Protein AF-A0A812QPG1-F1 (afdb_monomer_lite)

pLDDT: mean 87.67, std 10.32, range [38.72, 98.62]

Sequence (482 aa):
ARCGLTTCAPYLLRAWRADLEAGGVLRLGAGDVRLARLRIAAVCADEAALAGLFGLRGAAGRKPCWLCRNLVARRAEQVGVDRPGGRWHSLAHEKMESFERNMDAQIWSAVDRLAPERPNISNAAFLDLQRNTGLHVLEDSVLCNEDVRRLTPPSSTCFDVLHNFHSGGLAAYETYLFTNRLTEAGLNRAAVAELLPRDLQSLHKDRSLDSLRKTLSDCYFGEKLWRIDGSTQLSALPLLHFFAVTYMGPEKDRIPAEFDCFVTLCQRIFSLSLLQFHLQPALLDGLHELEQSHHRKFSSTYGPAAFKPKHHYALHQRDQFRQWQLALDTKACEKKHQAMKRIIEAQVTRTLSFERVVLGRMHFAERQEQKARPESWWRYSIERSSQNGAPELHCPYQTVRVGQPLVRCDQPLRMLAQDIQDTSRGLLLLGLRCSLREEINKGIYEWRITDQRLSKKVEKIAQPWRASKFWRRIANSLVTIW

Structure (mmCIF, N/CA/C/O backbone):
data_AF-A0A812QPG1-F1
#
_entry.id   AF-A0A812QPG1-F1
#
loop_
_atom_site.group_PDB
_atom_site.id
_atom_site.type_symbol
_atom_site.label_atom_id
_atom_site.label_alt_id
_atom_site.label_comp_id
_atom_site.label_asym_id
_atom_site.label_entity_id
_atom_site.label_seq_id
_atom_site.pdbx_PDB_ins_code
_atom_site.Cartn_x
_atom_site.Cartn_y
_atom_site.Cartn_z
_atom_site.occupancy
_atom_site.B_iso_or_equiv
_atom_site.auth_seq_id
_atom_site.auth_comp_id
_atom_site.auth_asym_id
_atom_site.auth_atom_id
_atom_site.pdbx_PDB_model_num
ATOM 1 N N . ALA A 1 1 ? 24.626 19.844 -14.769 1.00 38.72 1 ALA A N 1
ATOM 2 C CA . ALA A 1 1 ? 24.856 18.493 -14.223 1.00 38.72 1 ALA A CA 1
ATOM 3 C C . ALA A 1 1 ? 23.564 17.692 -14.338 1.00 38.72 1 ALA A C 1
ATOM 5 O O . ALA A 1 1 ? 22.545 18.148 -13.834 1.00 38.72 1 ALA A O 1
ATOM 6 N N . ARG A 1 2 ? 23.564 16.544 -15.030 1.00 45.06 2 ARG A N 1
ATOM 7 C CA . ARG A 1 2 ? 22.444 15.585 -14.991 1.00 45.06 2 ARG A CA 1
ATOM 8 C C . ARG A 1 2 ? 22.541 14.802 -13.674 1.00 45.06 2 ARG A C 1
ATOM 10 O O . ARG A 1 2 ? 22.937 13.649 -13.664 1.00 45.06 2 ARG A O 1
ATOM 17 N N . CYS A 1 3 ? 22.305 15.473 -12.548 1.00 56.72 3 CYS A N 1
ATOM 18 C CA . CYS A 1 3 ? 22.366 14.856 -11.225 1.00 56.72 3 CYS A CA 1
ATOM 19 C C . CYS A 1 3 ? 20.973 14.309 -10.889 1.00 56.72 3 CYS A C 1
ATOM 21 O O . CYS A 1 3 ? 20.100 15.044 -10.434 1.00 56.72 3 CYS A O 1
ATOM 23 N N . GLY A 1 4 ? 20.730 13.043 -11.218 1.00 76.81 4 GLY A N 1
ATOM 24 C CA . GLY A 1 4 ? 19.498 12.331 -10.883 1.00 76.81 4 GLY A CA 1
ATOM 25 C C . GLY A 1 4 ? 19.810 10.972 -10.268 1.00 76.81 4 GLY A C 1
ATOM 26 O O . GLY A 1 4 ? 20.944 10.499 -10.356 1.00 76.81 4 GLY A O 1
ATOM 27 N N . LEU A 1 5 ? 18.801 10.322 -9.677 1.00 83.94 5 LEU A N 1
ATOM 28 C CA . LEU A 1 5 ? 18.955 9.001 -9.050 1.00 83.94 5 LEU A CA 1
ATOM 29 C C . LEU A 1 5 ? 19.617 7.985 -9.993 1.00 83.94 5 LEU A C 1
ATOM 31 O O . LEU A 1 5 ? 20.450 7.204 -9.546 1.00 83.94 5 LEU A O 1
ATOM 35 N N . THR A 1 6 ? 19.295 8.058 -11.289 1.00 87.50 6 THR A N 1
ATOM 36 C CA . THR A 1 6 ? 19.911 7.265 -12.357 1.00 87.50 6 THR A CA 1
ATOM 37 C C . THR A 1 6 ? 21.435 7.310 -12.287 1.00 87.50 6 THR A C 1
ATOM 39 O O . THR A 1 6 ? 22.043 6.260 -12.183 1.00 87.50 6 THR A O 1
ATOM 42 N N . THR A 1 7 ? 22.044 8.498 -12.244 1.00 86.75 7 THR A N 1
ATOM 43 C CA . THR A 1 7 ? 23.507 8.674 -12.247 1.00 86.75 7 THR A CA 1
ATOM 44 C C . THR A 1 7 ? 24.130 8.498 -10.858 1.00 86.75 7 THR A C 1
ATOM 46 O O . THR A 1 7 ? 25.234 7.971 -10.729 1.00 86.75 7 THR A O 1
ATOM 49 N N . CYS A 1 8 ? 23.438 8.918 -9.794 1.00 88.94 8 CYS A N 1
ATOM 50 C CA . CYS A 1 8 ? 23.977 8.847 -8.432 1.00 88.94 8 CYS A CA 1
ATOM 51 C C . CYS A 1 8 ? 24.022 7.416 -7.879 1.00 88.94 8 CYS A C 1
ATOM 53 O O . CYS A 1 8 ? 24.940 7.078 -7.132 1.00 88.94 8 CYS A O 1
ATOM 55 N N . ALA A 1 9 ? 23.044 6.573 -8.220 1.00 92.00 9 ALA A N 1
ATOM 56 C CA . ALA A 1 9 ? 22.938 5.239 -7.640 1.00 92.00 9 ALA A CA 1
ATOM 57 C C . ALA A 1 9 ? 24.122 4.317 -7.993 1.00 92.00 9 ALA A C 1
ATOM 59 O O . ALA A 1 9 ? 24.692 3.750 -7.062 1.00 92.00 9 ALA A O 1
ATOM 60 N N . PRO A 1 10 ? 24.584 4.196 -9.256 1.00 93.25 10 PRO A N 1
ATOM 61 C CA . PRO A 1 10 ? 25.791 3.428 -9.567 1.00 93.25 10 PRO A CA 1
ATOM 62 C C . PRO A 1 10 ? 27.023 3.905 -8.805 1.00 93.25 10 PRO A C 1
ATOM 64 O O . PRO A 1 10 ? 27.800 3.085 -8.329 1.00 93.25 10 PRO A O 1
ATOM 67 N N . TYR A 1 11 ? 27.198 5.222 -8.652 1.00 92.00 11 TYR A N 1
ATOM 68 C CA . TYR A 1 11 ? 28.324 5.771 -7.897 1.00 92.00 11 TYR A CA 1
ATOM 69 C C . TYR A 1 11 ? 28.290 5.320 -6.429 1.00 92.00 11 TYR A C 1
ATOM 71 O O . TYR A 1 11 ? 29.297 4.836 -5.914 1.00 92.00 11 TYR A O 1
ATOM 79 N N . LEU A 1 12 ? 27.122 5.402 -5.781 1.00 90.81 12 LEU A N 1
ATOM 80 C CA . LEU A 1 12 ? 26.931 4.901 -4.415 1.00 90.81 12 LEU A CA 1
ATOM 81 C C . LEU A 1 12 ? 27.183 3.392 -4.320 1.00 90.81 12 LEU A C 1
ATOM 83 O O . LEU A 1 12 ? 27.886 2.944 -3.419 1.00 90.81 12 LEU A O 1
ATOM 87 N N . LEU A 1 13 ? 26.671 2.608 -5.271 1.00 93.00 13 LEU A N 1
ATOM 88 C CA . LEU A 1 13 ? 26.871 1.159 -5.294 1.00 93.00 13 LEU A CA 1
ATOM 89 C C . LEU A 1 13 ? 28.343 0.771 -5.471 1.00 93.00 13 LEU A C 1
ATOM 91 O O . LEU A 1 13 ? 28.792 -0.180 -4.837 1.00 93.00 13 LEU A O 1
ATOM 95 N N . ARG A 1 14 ? 29.117 1.514 -6.274 1.00 93.50 14 ARG A N 1
ATOM 96 C CA . ARG A 1 14 ? 30.574 1.317 -6.378 1.00 93.50 14 ARG A CA 1
ATOM 97 C C . ARG A 1 14 ? 31.277 1.638 -5.069 1.00 93.50 14 ARG A C 1
ATOM 99 O O . ARG A 1 14 ? 32.129 0.862 -4.648 1.00 93.50 14 ARG A O 1
ATOM 106 N N . ALA A 1 15 ? 30.899 2.737 -4.417 1.00 90.62 15 ALA A N 1
ATOM 107 C CA . ALA A 1 15 ? 31.463 3.114 -3.124 1.00 90.62 15 ALA A CA 1
ATOM 108 C C . ALA A 1 15 ? 31.183 2.058 -2.040 1.00 90.62 15 ALA A C 1
ATOM 110 O O . ALA A 1 15 ? 32.023 1.840 -1.175 1.00 90.62 15 ALA A O 1
ATOM 111 N N . TRP A 1 16 ? 30.042 1.366 -2.113 1.00 89.19 16 TRP A N 1
ATOM 112 C CA . TRP A 1 16 ? 29.672 0.292 -1.183 1.00 89.19 16 TRP A CA 1
ATOM 113 C C . TRP A 1 16 ? 30.122 -1.106 -1.615 1.00 89.19 16 TRP A C 1
ATOM 115 O O . TRP A 1 16 ? 29.902 -2.060 -0.872 1.00 89.19 16 TRP A O 1
ATOM 125 N N . ARG A 1 17 ? 30.738 -1.273 -2.795 1.00 89.25 17 ARG A N 1
ATOM 126 C CA . ARG A 1 17 ? 31.052 -2.605 -3.342 1.00 89.25 17 ARG A CA 1
ATOM 127 C C . ARG A 1 17 ? 31.901 -3.431 -2.379 1.00 89.25 17 ARG A C 1
ATOM 129 O O . ARG A 1 17 ? 31.580 -4.591 -2.148 1.00 89.25 17 ARG A O 1
ATOM 136 N N . ALA A 1 18 ? 32.936 -2.829 -1.794 1.00 83.69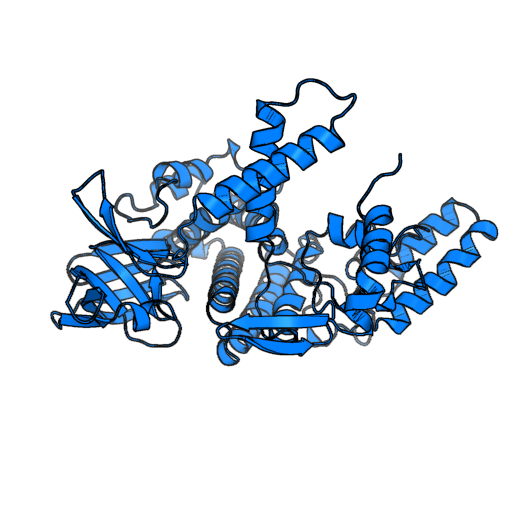 18 ALA A N 1
ATOM 137 C CA . ALA A 1 18 ? 33.807 -3.518 -0.845 1.00 83.69 18 ALA A CA 1
ATOM 138 C C . ALA A 1 18 ? 33.016 -4.061 0.360 1.00 83.69 18 ALA A C 1
ATOM 140 O O . ALA A 1 18 ? 33.124 -5.243 0.677 1.00 83.69 18 ALA A O 1
ATOM 141 N N . ASP A 1 19 ? 32.154 -3.237 0.962 1.00 82.56 19 ASP A N 1
ATOM 142 C CA . ASP A 1 19 ? 31.339 -3.630 2.118 1.00 82.56 19 ASP A CA 1
ATOM 143 C C . ASP A 1 19 ? 30.296 -4.706 1.768 1.00 82.56 19 ASP A C 1
ATOM 145 O O . ASP A 1 19 ? 30.002 -5.590 2.578 1.00 82.56 19 ASP A O 1
ATOM 149 N N . LEU A 1 20 ? 29.736 -4.647 0.555 1.00 84.00 20 LEU A N 1
ATOM 150 C CA . LEU A 1 20 ? 28.742 -5.605 0.067 1.00 84.00 20 LEU A CA 1
ATOM 151 C C . LEU A 1 20 ? 29.369 -6.964 -0.293 1.00 84.00 20 LEU A C 1
ATOM 153 O O . LEU A 1 20 ? 28.813 -8.012 0.031 1.00 84.00 20 LEU A O 1
ATOM 157 N N . GLU A 1 21 ? 30.528 -6.974 -0.950 1.00 83.81 21 GLU A N 1
ATOM 158 C CA . GLU A 1 21 ? 31.146 -8.205 -1.460 1.00 83.81 21 GLU A CA 1
ATOM 159 C C . GLU A 1 21 ? 32.077 -8.869 -0.438 1.00 83.81 21 GLU A C 1
ATOM 161 O O . GLU A 1 21 ? 31.979 -10.077 -0.198 1.00 83.81 21 GLU A O 1
ATOM 166 N N . ALA A 1 22 ? 32.965 -8.097 0.193 1.00 83.19 22 ALA A N 1
ATOM 167 C CA . ALA A 1 22 ? 33.930 -8.625 1.159 1.00 83.19 22 ALA A CA 1
ATOM 168 C C . ALA A 1 22 ? 33.299 -8.838 2.546 1.00 83.19 22 ALA A C 1
ATOM 170 O O . ALA A 1 22 ? 33.687 -9.756 3.276 1.00 83.19 22 ALA A O 1
ATOM 171 N N . GLY A 1 23 ? 32.273 -8.047 2.871 1.00 83.06 23 GLY A N 1
ATOM 172 C CA . GLY A 1 23 ? 31.664 -7.978 4.192 1.00 83.06 23 GLY A CA 1
ATOM 173 C C . GLY A 1 23 ? 32.379 -7.001 5.123 1.00 83.06 23 GLY A C 1
ATOM 174 O O . GLY A 1 23 ? 33.530 -6.631 4.914 1.00 83.06 23 GLY A O 1
ATOM 175 N N . GLY A 1 24 ? 31.667 -6.578 6.163 1.00 83.56 24 GLY A N 1
ATOM 176 C CA . GLY A 1 24 ? 32.126 -5.597 7.139 1.00 83.56 24 GLY A CA 1
ATOM 177 C C . GLY A 1 24 ? 32.109 -6.138 8.564 1.00 83.56 24 GLY A C 1
ATOM 178 O O . GLY A 1 24 ? 31.386 -7.080 8.902 1.00 83.56 24 GLY A O 1
ATOM 179 N N . VAL A 1 25 ? 32.917 -5.519 9.421 1.00 86.19 25 VAL A N 1
ATOM 180 C CA . VAL A 1 25 ? 32.942 -5.808 10.856 1.00 86.19 25 VAL A CA 1
ATOM 181 C C . VAL A 1 25 ? 31.778 -5.082 11.536 1.00 86.19 25 VAL A C 1
ATOM 183 O O . VAL A 1 25 ? 31.778 -3.858 11.654 1.00 86.19 25 VAL A O 1
ATOM 186 N N . LEU A 1 26 ? 30.793 -5.836 12.017 1.00 84.94 26 LEU A N 1
ATOM 187 C CA . LEU A 1 26 ? 29.699 -5.350 12.849 1.00 84.94 26 LEU A CA 1
ATOM 188 C C . LEU A 1 26 ? 30.087 -5.446 14.322 1.00 84.94 26 LEU A C 1
ATOM 190 O O . LEU A 1 26 ? 30.280 -6.536 14.858 1.00 84.94 26 LEU A O 1
ATOM 194 N N . ARG A 1 27 ? 30.165 -4.296 14.989 1.00 85.31 27 ARG A N 1
ATOM 195 C CA . ARG A 1 27 ? 30.290 -4.225 16.448 1.00 85.31 27 ARG A CA 1
ATOM 196 C C . ARG A 1 27 ? 28.888 -4.203 17.045 1.00 85.31 27 ARG A C 1
ATOM 198 O O . ARG A 1 27 ? 28.154 -3.234 16.869 1.00 85.31 27 ARG A O 1
ATOM 205 N N . LEU A 1 28 ? 28.514 -5.289 17.698 1.00 83.38 28 LEU A N 1
ATOM 206 C CA . LEU A 1 28 ? 27.271 -5.425 18.441 1.00 83.38 28 LEU A CA 1
ATOM 207 C C . LEU A 1 28 ? 27.488 -4.968 19.898 1.00 83.38 28 LEU A C 1
ATOM 209 O O . LEU A 1 28 ? 28.607 -4.679 20.329 1.00 83.38 28 LEU A O 1
ATOM 213 N N . GLY A 1 29 ? 26.399 -4.850 20.662 1.00 79.38 29 GLY A N 1
ATOM 214 C CA . GLY A 1 29 ? 26.470 -4.490 22.082 1.00 79.38 29 GLY A CA 1
ATOM 215 C C . GLY A 1 29 ? 27.327 -5.469 22.900 1.00 79.38 29 GLY A C 1
ATOM 216 O O . GLY A 1 29 ? 27.525 -6.614 22.502 1.00 79.38 29 GLY A O 1
ATOM 217 N N . ALA A 1 30 ? 27.829 -5.013 24.054 1.00 81.50 30 ALA A N 1
ATOM 218 C CA . ALA A 1 30 ? 28.670 -5.794 24.975 1.00 81.50 30 ALA A CA 1
ATOM 219 C C . ALA A 1 30 ? 30.019 -6.286 24.399 1.00 81.50 30 ALA A C 1
ATOM 221 O O . ALA A 1 30 ? 30.591 -7.249 24.899 1.00 81.50 30 ALA A O 1
ATOM 222 N N . GLY A 1 31 ? 30.548 -5.610 23.373 1.00 83.81 31 GLY A N 1
ATOM 223 C CA . GLY A 1 31 ? 31.860 -5.927 22.798 1.00 83.81 31 GLY A CA 1
ATOM 224 C C . GLY A 1 31 ? 31.857 -7.102 21.817 1.00 83.81 31 GLY A C 1
ATOM 225 O O . GLY A 1 31 ? 32.929 -7.501 21.372 1.00 83.81 31 GLY A O 1
ATOM 226 N N . ASP A 1 32 ? 30.684 -7.633 21.452 1.00 88.44 32 ASP A N 1
ATOM 227 C CA . ASP A 1 32 ? 30.573 -8.676 20.432 1.00 88.44 32 ASP A CA 1
ATOM 228 C C . ASP A 1 32 ? 30.905 -8.099 19.046 1.00 88.44 32 ASP A C 1
ATOM 230 O O . ASP A 1 32 ? 30.421 -7.037 18.651 1.00 88.44 32 ASP A O 1
ATOM 234 N N . VAL A 1 33 ? 31.765 -8.791 18.305 1.00 89.81 33 VAL A N 1
ATOM 235 C CA . VAL A 1 33 ? 32.234 -8.374 16.985 1.00 89.81 33 VAL A CA 1
ATOM 236 C C . VAL A 1 33 ? 31.978 -9.508 16.005 1.00 89.81 33 VAL A C 1
ATOM 238 O O . VAL A 1 33 ? 32.494 -10.613 16.157 1.00 89.81 33 VAL A O 1
ATOM 241 N N . ARG A 1 34 ? 31.185 -9.230 14.971 1.00 89.12 34 ARG A N 1
ATOM 242 C CA . ARG A 1 34 ? 30.814 -10.194 13.932 1.00 89.12 34 ARG A CA 1
ATOM 243 C C . ARG A 1 34 ? 31.300 -9.705 12.581 1.00 89.12 34 ARG A C 1
ATOM 245 O O . ARG A 1 34 ? 31.135 -8.537 12.255 1.00 89.12 34 ARG A O 1
ATOM 252 N N . LEU A 1 35 ? 31.843 -10.600 11.7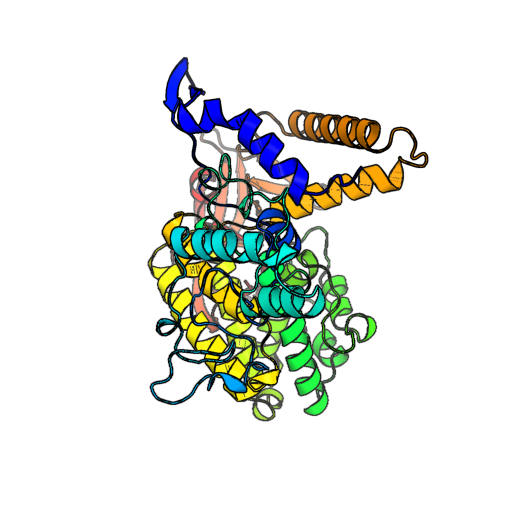64 1.00 86.81 35 LEU A N 1
ATOM 253 C CA . LEU A 1 35 ? 32.006 -10.326 10.340 1.00 86.81 35 LEU A CA 1
ATOM 254 C C . LEU A 1 35 ? 30.682 -10.648 9.642 1.00 86.81 35 LEU A C 1
ATOM 256 O O . LEU A 1 35 ? 30.185 -11.768 9.758 1.00 86.81 35 LEU A O 1
ATOM 260 N N . ALA A 1 36 ? 30.108 -9.681 8.934 1.00 85.56 36 ALA A N 1
ATOM 261 C CA . ALA A 1 36 ? 28.862 -9.870 8.204 1.00 85.56 36 ALA A CA 1
ATOM 262 C C . ALA A 1 36 ? 29.009 -9.416 6.756 1.00 85.56 36 ALA A C 1
ATOM 264 O O . ALA A 1 36 ? 29.477 -8.314 6.482 1.00 85.56 36 ALA A O 1
ATOM 265 N N . ARG A 1 37 ? 28.554 -10.253 5.823 1.00 84.62 37 ARG A N 1
ATOM 266 C CA . ARG A 1 37 ? 28.384 -9.846 4.426 1.00 84.62 37 ARG A CA 1
ATOM 267 C C . ARG A 1 37 ? 27.042 -9.156 4.267 1.00 84.62 37 ARG A C 1
ATOM 269 O O . ARG A 1 37 ? 26.009 -9.707 4.652 1.00 84.62 37 ARG A O 1
ATOM 276 N N . LEU A 1 38 ? 27.068 -7.951 3.716 1.00 85.75 38 LEU A N 1
ATOM 277 C CA . LEU A 1 38 ? 25.869 -7.167 3.473 1.00 85.75 38 LEU A CA 1
ATOM 278 C C . LEU A 1 38 ? 25.375 -7.431 2.054 1.00 85.75 38 LEU A C 1
ATOM 280 O O . LEU A 1 38 ? 26.151 -7.526 1.115 1.00 85.75 38 LEU A O 1
ATOM 284 N N . ARG A 1 39 ? 24.061 -7.527 1.883 1.00 88.19 39 ARG A N 1
ATOM 285 C CA . ARG A 1 39 ? 23.443 -7.569 0.557 1.00 88.19 39 ARG A CA 1
ATOM 286 C C . ARG A 1 39 ? 22.253 -6.637 0.531 1.00 88.19 39 ARG A C 1
ATOM 288 O O . ARG A 1 39 ? 21.520 -6.538 1.517 1.00 88.19 39 ARG A O 1
ATOM 295 N N . ILE A 1 40 ? 22.017 -6.012 -0.614 1.00 90.81 40 ILE A N 1
ATOM 296 C CA . ILE A 1 40 ? 20.793 -5.248 -0.831 1.00 90.81 40 ILE A CA 1
ATOM 297 C C . ILE A 1 40 ? 19.665 -6.259 -1.035 1.00 90.81 40 ILE A C 1
ATOM 299 O O . ILE A 1 40 ? 19.548 -6.895 -2.079 1.00 90.81 40 ILE A O 1
ATOM 303 N N . ALA A 1 41 ? 18.874 -6.473 0.015 1.00 90.94 41 ALA A N 1
ATOM 304 C CA . ALA A 1 41 ? 17.777 -7.435 -0.013 1.00 90.94 41 ALA A CA 1
ATOM 305 C C . ALA A 1 41 ? 16.554 -6.894 -0.768 1.00 90.94 41 ALA A C 1
ATOM 307 O O . ALA A 1 41 ? 15.894 -7.652 -1.481 1.00 90.94 41 ALA A O 1
ATOM 308 N N . ALA A 1 42 ? 16.269 -5.601 -0.596 1.00 94.25 42 ALA A N 1
ATOM 309 C CA . ALA A 1 42 ? 15.118 -4.926 -1.170 1.00 94.25 42 ALA A CA 1
ATOM 310 C C . ALA A 1 42 ? 15.409 -3.437 -1.410 1.00 94.25 42 ALA A C 1
ATOM 312 O O . ALA A 1 42 ? 16.080 -2.792 -0.603 1.00 94.25 42 ALA A O 1
ATOM 313 N N . VAL A 1 43 ? 14.845 -2.887 -2.483 1.00 94.25 43 VAL A N 1
ATOM 314 C CA . VAL A 1 43 ? 14.802 -1.456 -2.787 1.00 94.25 43 VAL A CA 1
ATOM 315 C C . VAL A 1 43 ? 13.351 -1.008 -2.728 1.00 94.25 43 VAL A C 1
ATOM 317 O O . VAL A 1 43 ? 12.551 -1.346 -3.597 1.00 94.25 43 VAL A O 1
ATOM 320 N N . CYS A 1 44 ? 13.014 -0.260 -1.684 1.00 94.00 44 CYS A N 1
ATOM 321 C CA . CYS A 1 44 ? 11.674 0.264 -1.444 1.00 94.00 44 CYS A CA 1
ATOM 322 C C . CYS A 1 44 ? 11.648 1.757 -1.784 1.00 94.00 44 CYS A C 1
ATOM 324 O O . CYS A 1 44 ? 12.310 2.554 -1.118 1.00 94.00 44 CYS A O 1
ATOM 326 N N . ALA A 1 45 ? 10.926 2.121 -2.840 1.00 92.88 45 ALA A N 1
ATOM 327 C CA . ALA A 1 45 ? 10.782 3.494 -3.311 1.00 92.88 45 ALA A CA 1
ATOM 328 C C . ALA A 1 45 ? 9.484 3.638 -4.122 1.00 92.88 45 ALA A C 1
ATOM 330 O O . ALA A 1 45 ? 8.860 2.634 -4.469 1.00 92.88 45 ALA A O 1
ATOM 331 N N . ASP A 1 46 ? 9.091 4.874 -4.436 1.00 91.88 46 ASP A N 1
ATOM 332 C CA . ASP A 1 46 ? 7.953 5.114 -5.322 1.00 91.88 46 ASP A CA 1
ATOM 333 C C . ASP A 1 46 ? 8.238 4.644 -6.766 1.00 91.88 46 ASP A C 1
ATOM 335 O O . ASP A 1 46 ? 9.376 4.350 -7.149 1.00 91.88 46 ASP A O 1
ATOM 339 N N . GLU A 1 47 ? 7.192 4.561 -7.597 1.00 90.62 47 GLU A N 1
ATOM 340 C CA . GLU A 1 47 ? 7.330 4.094 -8.986 1.00 90.62 47 GLU A CA 1
ATOM 341 C C . GLU A 1 47 ? 8.339 4.940 -9.776 1.00 90.62 47 GLU A C 1
ATOM 343 O O . GLU A 1 47 ? 9.124 4.392 -10.548 1.00 90.62 47 GLU A O 1
ATOM 348 N N . ALA A 1 48 ? 8.337 6.261 -9.584 1.00 89.62 48 ALA A N 1
ATOM 349 C CA . ALA A 1 48 ? 9.195 7.173 -10.331 1.00 89.62 48 ALA A CA 1
ATOM 350 C C . ALA A 1 48 ? 10.680 6.968 -9.994 1.00 89.62 48 ALA A C 1
ATOM 352 O O . ALA A 1 48 ? 11.518 6.931 -10.897 1.00 89.62 48 ALA A O 1
ATOM 353 N N . ALA A 1 49 ? 11.013 6.783 -8.717 1.00 91.50 49 ALA A N 1
ATOM 354 C CA . ALA A 1 49 ? 12.366 6.477 -8.278 1.00 91.50 49 ALA A CA 1
ATOM 355 C C . ALA A 1 49 ? 12.809 5.091 -8.755 1.00 91.50 49 ALA A C 1
ATOM 357 O O . ALA A 1 49 ? 13.915 4.962 -9.277 1.00 91.50 49 ALA A O 1
ATOM 358 N N . LEU A 1 50 ? 11.952 4.068 -8.655 1.00 93.00 50 LEU A N 1
ATOM 359 C CA . LEU A 1 50 ? 12.251 2.734 -9.190 1.00 93.00 50 LEU A CA 1
ATOM 360 C C . LEU A 1 50 ? 12.500 2.787 -10.704 1.00 93.00 50 LEU A C 1
ATOM 362 O O . LEU A 1 50 ? 13.474 2.215 -11.198 1.00 93.00 50 LEU A O 1
ATOM 366 N N . ALA A 1 51 ? 11.668 3.532 -11.432 1.00 91.38 51 ALA A N 1
ATOM 367 C CA . ALA A 1 51 ? 11.817 3.750 -12.862 1.00 91.38 51 ALA A CA 1
ATOM 368 C C . ALA A 1 51 ? 13.116 4.479 -13.215 1.00 91.38 51 ALA A C 1
ATOM 370 O O . ALA A 1 51 ? 13.805 4.073 -14.149 1.00 91.38 51 ALA A O 1
ATOM 371 N N . GLY A 1 52 ? 13.493 5.506 -12.453 1.00 90.88 52 GLY A N 1
ATOM 372 C CA . GLY A 1 52 ? 14.761 6.212 -12.635 1.00 90.88 52 GLY A CA 1
ATOM 373 C C . GLY A 1 52 ? 15.983 5.350 -12.310 1.00 90.88 52 GLY A C 1
ATOM 374 O O . GLY A 1 52 ? 16.981 5.410 -13.029 1.00 90.88 52 GLY A O 1
ATOM 375 N N . LEU A 1 53 ? 15.902 4.532 -11.258 1.00 92.56 53 LEU A N 1
ATOM 376 C CA . LEU A 1 53 ? 16.979 3.654 -10.802 1.00 92.56 53 LEU A CA 1
ATOM 377 C C . LEU A 1 53 ? 17.301 2.569 -11.836 1.00 92.56 53 LEU A C 1
ATOM 379 O O . LEU A 1 53 ? 18.460 2.381 -12.209 1.00 92.56 53 LEU A O 1
ATOM 383 N N . PHE A 1 54 ? 16.266 1.874 -12.310 1.00 93.06 54 PHE A N 1
ATOM 384 C CA . PHE A 1 54 ? 16.402 0.720 -13.198 1.00 93.06 54 PHE A CA 1
ATOM 385 C C . PHE A 1 54 ? 16.184 1.047 -14.681 1.00 93.06 54 PHE A C 1
ATOM 387 O O . PHE A 1 54 ? 16.285 0.151 -15.511 1.00 93.06 54 PHE A O 1
ATOM 394 N N . GLY A 1 55 ? 15.875 2.296 -15.041 1.00 92.56 55 GLY A N 1
ATOM 395 C CA . GLY A 1 55 ? 15.564 2.665 -16.424 1.00 92.56 55 GLY A CA 1
ATOM 396 C C . GLY A 1 55 ? 14.281 1.999 -16.924 1.00 92.56 55 GLY A C 1
ATOM 397 O O . GLY A 1 55 ? 14.275 1.337 -17.956 1.00 92.56 55 GLY A O 1
ATOM 398 N N . LEU A 1 56 ? 13.176 2.140 -16.195 1.00 91.69 56 LEU A N 1
ATOM 399 C CA . LEU A 1 56 ? 11.903 1.486 -16.516 1.00 91.69 56 LEU A CA 1
ATOM 400 C C . LEU A 1 56 ? 10.919 2.500 -17.094 1.00 91.69 56 LEU A C 1
ATOM 402 O O . LEU A 1 56 ? 10.864 3.644 -16.655 1.00 91.69 56 LEU A O 1
ATOM 406 N N . ARG A 1 57 ? 10.116 2.089 -18.079 1.00 90.44 57 ARG A N 1
ATOM 407 C CA . ARG A 1 57 ? 9.086 2.952 -18.690 1.00 90.44 57 ARG A CA 1
ATOM 408 C C . ARG A 1 57 ? 7.839 3.113 -17.810 1.00 90.44 57 ARG A C 1
ATOM 410 O O . ARG A 1 57 ? 7.078 4.059 -18.014 1.00 90.44 57 ARG A O 1
ATOM 417 N N . GLY A 1 58 ? 7.598 2.173 -16.892 1.00 87.00 58 GLY A N 1
ATOM 418 C CA . GLY A 1 58 ? 6.387 2.120 -16.066 1.00 87.00 58 GLY A CA 1
ATOM 419 C C . GLY A 1 58 ? 5.112 2.189 -16.913 1.00 87.00 58 GLY A C 1
ATOM 420 O O . GLY A 1 58 ? 5.002 1.542 -17.959 1.00 87.00 58 GLY A O 1
ATOM 421 N N . ALA A 1 59 ? 4.171 3.042 -16.507 1.00 83.00 59 ALA A N 1
ATOM 422 C CA . ALA A 1 59 ? 2.897 3.253 -17.202 1.00 83.00 59 ALA A CA 1
ATOM 423 C C . ALA A 1 59 ? 3.008 3.755 -18.661 1.00 83.00 59 ALA A C 1
ATOM 425 O O . ALA A 1 59 ? 2.049 3.622 -19.423 1.00 83.00 59 ALA A O 1
ATOM 426 N N . ALA A 1 60 ? 4.143 4.342 -19.061 1.00 86.38 60 ALA A N 1
ATOM 427 C CA . ALA A 1 60 ? 4.356 4.837 -20.424 1.00 86.38 60 ALA A CA 1
ATOM 428 C C . ALA A 1 60 ? 4.800 3.737 -21.410 1.00 86.38 60 ALA A C 1
ATOM 430 O O . ALA A 1 60 ? 4.871 3.979 -22.618 1.00 86.38 60 ALA A O 1
ATOM 431 N N . GLY A 1 61 ? 5.133 2.543 -20.910 1.00 89.81 61 GLY A N 1
ATOM 432 C CA . GLY A 1 61 ? 5.492 1.379 -21.716 1.00 89.81 61 GLY A CA 1
ATOM 433 C C . GLY A 1 61 ? 4.297 0.474 -22.022 1.00 89.81 61 GLY A C 1
ATOM 434 O O . GLY A 1 61 ? 3.251 0.540 -21.380 1.00 89.81 61 GLY A O 1
ATOM 435 N N . ARG A 1 62 ? 4.473 -0.437 -22.987 1.00 91.75 62 ARG A N 1
ATOM 436 C CA . ARG A 1 62 ? 3.531 -1.541 -23.238 1.00 91.75 62 ARG A CA 1
ATOM 437 C C . ARG A 1 62 ? 3.684 -2.672 -22.217 1.00 91.75 62 ARG A C 1
ATOM 439 O O . ARG A 1 62 ? 2.797 -3.510 -22.134 1.00 91.75 62 ARG A O 1
ATOM 446 N N . LYS A 1 63 ? 4.753 -2.684 -21.413 1.00 92.06 63 LYS A N 1
ATOM 447 C CA . LYS A 1 63 ? 4.936 -3.587 -20.266 1.00 92.06 63 LYS A CA 1
ATOM 448 C C . LYS A 1 63 ? 4.931 -2.780 -18.969 1.00 92.06 63 LYS A C 1
ATOM 450 O O . LYS A 1 63 ? 5.956 -2.191 -18.633 1.00 92.06 63 LYS A O 1
ATOM 455 N N . PRO A 1 64 ? 3.794 -2.718 -18.257 1.00 91.56 64 PRO A N 1
ATOM 456 C CA . PRO A 1 64 ? 3.678 -1.862 -17.084 1.00 91.56 64 PRO A CA 1
ATOM 457 C C . PRO A 1 64 ? 4.457 -2.402 -15.878 1.00 91.56 64 PRO A C 1
ATOM 459 O O . PRO A 1 64 ? 4.914 -1.615 -15.068 1.00 91.56 64 PRO A O 1
ATOM 462 N N . CYS A 1 65 ? 4.662 -3.718 -15.758 1.00 94.69 65 CYS A N 1
ATOM 463 C CA . CYS A 1 65 ? 5.466 -4.313 -14.687 1.00 94.69 65 CYS A CA 1
ATOM 464 C C . CYS A 1 65 ? 6.674 -5.048 -15.267 1.00 94.69 65 CYS A C 1
ATOM 466 O O . CYS A 1 65 ? 6.529 -5.888 -16.153 1.00 94.69 65 CYS A O 1
ATOM 468 N N . TRP A 1 66 ? 7.862 -4.769 -14.737 1.00 93.62 66 TRP A N 1
ATOM 469 C CA . TRP A 1 66 ? 9.099 -5.437 -15.145 1.00 93.62 66 TRP A CA 1
ATOM 470 C C . TRP A 1 66 ? 9.324 -6.771 -14.437 1.00 93.62 66 TRP A C 1
ATOM 472 O O . TRP A 1 66 ? 10.082 -7.590 -14.950 1.00 93.62 66 TRP A O 1
ATOM 482 N N . LEU A 1 67 ? 8.650 -7.008 -13.305 1.00 95.88 67 LEU A N 1
ATOM 483 C CA . LEU A 1 67 ? 8.707 -8.275 -12.573 1.00 95.88 67 LEU A CA 1
ATOM 484 C C . LEU A 1 67 ? 7.825 -9.365 -13.196 1.00 95.88 67 LEU A C 1
ATOM 486 O O . LEU A 1 67 ? 8.010 -10.536 -12.874 1.00 95.88 67 LEU A O 1
ATOM 490 N N . CYS A 1 68 ? 6.910 -9.010 -14.106 1.00 96.12 68 CYS A N 1
ATOM 491 C CA . CYS A 1 68 ? 6.038 -9.957 -14.800 1.00 96.12 68 CYS A CA 1
ATOM 492 C C . CYS A 1 68 ? 6.369 -10.028 -16.290 1.00 96.12 68 CYS A C 1
ATOM 494 O O . CYS A 1 68 ? 6.283 -9.048 -17.032 1.00 96.12 68 CYS A O 1
ATOM 496 N N . ARG A 1 69 ? 6.749 -11.218 -16.752 1.00 94.56 69 ARG A N 1
ATOM 497 C CA . ARG A 1 69 ? 7.227 -11.451 -18.113 1.00 94.56 69 ARG A CA 1
ATOM 498 C C . ARG A 1 69 ? 6.112 -11.308 -19.141 1.00 94.56 69 ARG A C 1
ATOM 500 O O . ARG A 1 69 ? 6.371 -10.755 -20.210 1.00 94.56 69 ARG A O 1
ATOM 507 N N . ASN A 1 70 ? 4.919 -11.791 -18.825 1.00 95.19 70 ASN A N 1
ATOM 508 C CA . ASN A 1 70 ? 3.790 -11.891 -19.745 1.00 95.19 70 ASN A CA 1
ATOM 509 C C . ASN A 1 70 ? 2.671 -10.864 -19.490 1.00 95.19 70 ASN A C 1
ATOM 511 O O . ASN A 1 70 ? 1.612 -10.947 -20.107 1.00 95.19 70 ASN A O 1
ATOM 515 N N . LEU A 1 71 ? 2.913 -9.871 -18.630 1.00 94.56 71 LEU A N 1
ATOM 516 C CA . LEU A 1 71 ? 2.005 -8.742 -18.447 1.00 94.56 71 LEU A CA 1
ATOM 517 C C . LEU A 1 71 ? 2.223 -7.688 -19.537 1.00 94.56 71 LEU A C 1
ATOM 519 O O . LEU A 1 71 ? 3.347 -7.220 -19.752 1.00 94.56 71 LEU A O 1
ATOM 523 N N . VAL A 1 72 ? 1.132 -7.254 -20.163 1.00 93.19 72 VAL A N 1
ATOM 524 C CA . VAL A 1 72 ? 1.116 -6.176 -21.155 1.00 93.19 72 VAL A CA 1
ATOM 525 C C . VAL A 1 72 ? 0.003 -5.171 -20.871 1.00 93.19 72 VAL A C 1
ATOM 527 O O . VAL A 1 72 ? -1.038 -5.472 -20.291 1.00 93.19 72 VAL A O 1
ATOM 530 N N . ALA A 1 73 ? 0.228 -3.925 -21.270 1.00 87.12 73 ALA A N 1
ATOM 531 C CA . ALA A 1 73 ? -0.781 -2.886 -21.223 1.00 87.12 73 ALA A CA 1
ATOM 532 C C . ALA A 1 73 ? -1.898 -3.224 -22.218 1.00 87.12 73 ALA A C 1
ATOM 534 O O . ALA A 1 73 ? -1.631 -3.637 -23.344 1.00 87.12 73 ALA A O 1
ATOM 535 N N . ARG A 1 74 ? -3.153 -2.968 -21.834 1.00 71.19 74 ARG A N 1
ATOM 536 C CA . ARG A 1 74 ? -4.343 -3.317 -22.630 1.00 71.19 74 ARG A CA 1
ATOM 537 C C . ARG A 1 74 ? -4.296 -2.833 -24.083 1.00 71.19 74 ARG A C 1
ATOM 539 O O . ARG A 1 74 ? -4.788 -3.511 -24.967 1.00 71.19 74 ARG A O 1
ATOM 546 N N . ARG A 1 75 ? -3.671 -1.678 -24.341 1.00 68.31 75 ARG A N 1
ATOM 547 C CA . ARG A 1 75 ? -3.533 -1.103 -25.695 1.00 68.31 75 ARG A CA 1
ATOM 548 C C . ARG A 1 75 ? -2.650 -1.937 -26.639 1.00 68.31 75 ARG A C 1
ATOM 550 O O . ARG A 1 75 ? -2.487 -1.561 -27.792 1.00 68.31 75 ARG A O 1
ATOM 557 N N . ALA A 1 76 ? -2.070 -3.042 -26.173 1.00 64.19 76 ALA A N 1
ATOM 558 C CA . ALA A 1 76 ? -1.331 -3.997 -26.989 1.00 64.19 76 ALA A CA 1
ATOM 559 C C . ALA A 1 76 ? -2.258 -5.043 -27.647 1.00 64.19 76 ALA A C 1
ATOM 561 O O . ALA A 1 76 ? -1.933 -6.224 -27.679 1.00 64.19 76 ALA A O 1
ATOM 562 N N . GLU A 1 77 ? -3.413 -4.633 -28.183 1.00 60.75 77 GLU A N 1
ATOM 563 C CA . GLU A 1 77 ? -4.434 -5.528 -28.771 1.00 60.75 77 GLU A CA 1
ATOM 564 C C . GLU A 1 77 ? -3.863 -6.475 -29.845 1.00 60.75 77 GLU A C 1
ATOM 566 O O . GLU A 1 77 ? -4.308 -7.613 -29.998 1.00 60.75 77 GLU A O 1
ATOM 571 N N . GLN A 1 78 ? -2.800 -6.034 -30.521 1.00 65.19 78 GLN A N 1
ATOM 572 C CA . GLN A 1 78 ? -2.086 -6.768 -31.565 1.00 65.19 78 GLN A CA 1
ATOM 573 C C . GLN A 1 78 ? -1.471 -8.099 -31.096 1.00 65.19 78 GLN A C 1
ATOM 575 O O . GLN A 1 78 ? -1.272 -8.982 -31.925 1.00 65.19 78 GLN A O 1
ATOM 580 N N . VAL A 1 79 ? -1.190 -8.283 -29.796 1.00 71.69 79 VAL A N 1
ATOM 581 C CA . VAL A 1 79 ? -0.565 -9.524 -29.285 1.00 71.69 79 VAL A CA 1
ATOM 582 C C . VAL A 1 79 ? -1.564 -10.554 -28.748 1.00 71.69 79 VAL A C 1
ATOM 584 O O . VAL A 1 79 ? -1.153 -11.577 -28.204 1.00 71.69 79 VAL A O 1
ATOM 587 N N . GLY A 1 80 ? -2.872 -10.316 -28.903 1.00 77.69 80 GLY A N 1
ATOM 588 C CA . GLY A 1 80 ? -3.901 -11.254 -28.448 1.00 77.69 80 GLY A CA 1
ATOM 589 C C . GLY A 1 80 ? -3.972 -11.379 -26.925 1.00 77.69 80 GLY A C 1
ATOM 590 O O . GLY A 1 80 ? -3.959 -12.486 -26.392 1.00 77.69 80 GLY A O 1
ATOM 591 N N . VAL A 1 81 ? -4.019 -10.233 -26.245 1.00 84.75 81 VAL A N 1
ATOM 592 C CA . VAL A 1 81 ? -4.110 -10.128 -24.782 1.00 84.75 81 VAL A CA 1
ATOM 593 C C . VAL A 1 81 ? -5.377 -10.814 -24.266 1.00 84.75 81 VAL A C 1
ATOM 595 O O . VAL A 1 81 ? -6.442 -10.647 -24.854 1.00 84.75 81 VAL A O 1
ATOM 598 N N . ASP A 1 82 ? -5.246 -11.582 -23.182 1.00 83.50 82 ASP A N 1
ATOM 599 C CA . ASP A 1 82 ? -6.329 -12.300 -22.492 1.00 83.50 82 ASP A CA 1
ATOM 600 C C . ASP A 1 82 ? -7.109 -13.298 -23.378 1.00 83.50 82 ASP A C 1
ATOM 602 O O . ASP A 1 82 ? -8.226 -13.701 -23.052 1.00 83.50 82 ASP A O 1
ATOM 606 N N . ARG A 1 83 ? -6.524 -13.751 -24.498 1.00 84.69 83 ARG A N 1
ATOM 607 C CA . ARG A 1 83 ? -7.116 -14.828 -25.309 1.00 84.69 83 ARG A CA 1
ATOM 608 C C . ARG A 1 83 ? -7.080 -16.163 -24.550 1.00 84.69 83 ARG A C 1
ATOM 610 O O . ARG A 1 83 ? -6.062 -16.461 -23.921 1.00 84.69 83 ARG A O 1
ATOM 617 N N . PRO A 1 84 ? -8.118 -17.016 -24.655 1.00 83.00 84 PRO A N 1
ATOM 618 C CA . PRO A 1 84 ? -8.071 -18.377 -24.120 1.00 83.00 84 PRO A CA 1
ATOM 619 C C . PRO A 1 84 ? -6.847 -19.142 -24.646 1.00 83.00 84 PRO A C 1
ATOM 621 O O . PRO A 1 84 ? -6.615 -19.188 -25.852 1.00 83.00 84 PRO A O 1
ATOM 624 N N . GLY A 1 85 ? -6.031 -19.695 -23.742 1.00 82.44 85 GLY A N 1
ATOM 625 C CA . GLY A 1 85 ? -4.766 -20.367 -24.084 1.00 82.44 85 GLY A CA 1
ATOM 626 C C . GLY A 1 85 ? -3.625 -19.433 -24.521 1.00 82.44 85 GLY A C 1
ATOM 627 O O . GLY A 1 85 ? -2.525 -19.899 -24.810 1.00 82.44 85 GLY A O 1
ATOM 628 N N . GLY A 1 86 ? -3.862 -18.120 -24.565 1.00 86.88 86 GLY A N 1
ATOM 629 C CA . GLY A 1 86 ? -2.853 -17.109 -24.854 1.00 86.88 86 GLY A CA 1
ATOM 630 C C . GLY A 1 86 ? -1.911 -16.880 -23.673 1.00 86.88 86 GLY A C 1
ATOM 631 O O . GLY A 1 86 ? -2.284 -17.031 -22.513 1.00 86.88 86 GLY A O 1
ATOM 632 N N . ARG A 1 87 ? -0.671 -16.482 -23.979 1.00 91.69 87 ARG A N 1
ATOM 633 C CA . ARG A 1 87 ? 0.360 -16.214 -22.964 1.00 91.69 87 ARG A CA 1
ATOM 634 C C . ARG A 1 87 ? 0.251 -14.824 -22.337 1.00 91.69 87 ARG A C 1
ATOM 636 O O . ARG A 1 87 ? 0.707 -14.636 -21.216 1.00 91.69 87 ARG A O 1
ATOM 643 N N . TRP A 1 88 ? -0.252 -13.841 -23.081 1.00 93.38 88 TRP A N 1
ATOM 644 C CA . TRP A 1 88 ? -0.198 -12.428 -22.704 1.00 93.38 88 TRP A CA 1
ATOM 645 C C . TRP A 1 88 ? -1.426 -12.008 -21.910 1.00 93.38 88 TRP A C 1
ATOM 647 O O . TRP A 1 88 ? -2.549 -12.214 -22.366 1.00 93.38 88 TRP A O 1
ATOM 657 N N . HIS A 1 89 ? -1.196 -11.351 -20.776 1.00 94.12 89 HIS A N 1
ATOM 658 C CA . HIS A 1 89 ? -2.253 -10.949 -19.856 1.00 94.12 89 HIS A CA 1
ATOM 659 C C . HIS A 1 89 ? -2.302 -9.438 -19.658 1.00 94.12 89 HIS A C 1
ATOM 661 O O . HIS A 1 89 ? -1.259 -8.774 -19.615 1.00 94.12 89 HIS A O 1
ATOM 667 N N . SER A 1 90 ? -3.508 -8.888 -19.523 1.00 94.00 90 SER A N 1
ATOM 668 C CA . SER A 1 90 ? -3.699 -7.483 -19.165 1.00 94.00 90 SER A CA 1
ATOM 669 C C . SER A 1 90 ? -3.610 -7.257 -17.653 1.00 94.00 90 SER A C 1
ATOM 671 O O . SER A 1 90 ? -3.503 -8.183 -16.851 1.00 94.00 90 SER A O 1
ATOM 673 N N . LEU A 1 91 ? -3.685 -5.986 -17.243 1.00 93.56 91 LEU A N 1
ATOM 674 C CA . LEU A 1 91 ? -3.777 -5.598 -15.831 1.00 93.56 91 LEU A CA 1
ATOM 675 C C . LEU A 1 91 ? -5.051 -6.102 -15.135 1.00 93.56 91 LEU A C 1
ATOM 677 O O . LEU A 1 91 ? -5.068 -6.097 -13.910 1.00 93.56 91 LEU A O 1
ATOM 681 N N . ALA A 1 92 ? -6.087 -6.463 -15.898 1.00 94.06 92 ALA A N 1
ATOM 682 C CA . ALA A 1 92 ? -7.395 -6.887 -15.398 1.00 94.06 92 ALA A CA 1
ATOM 683 C C . ALA A 1 92 ? -7.574 -8.416 -15.402 1.00 94.06 92 ALA A C 1
ATOM 685 O O . ALA A 1 92 ? -8.667 -8.903 -15.121 1.00 94.06 92 ALA A O 1
ATOM 686 N N . HIS A 1 93 ? -6.532 -9.170 -15.778 1.00 93.69 93 HIS A N 1
ATOM 687 C CA . HIS A 1 93 ? -6.597 -10.627 -15.847 1.00 93.69 93 HIS A CA 1
ATOM 688 C C . HIS A 1 93 ? -6.833 -11.231 -14.459 1.00 93.69 93 HIS A C 1
ATOM 690 O O . HIS A 1 93 ? -6.066 -11.006 -13.525 1.00 93.69 93 HIS A O 1
ATOM 696 N N . GLU A 1 94 ? -7.887 -12.034 -14.337 1.00 88.44 94 GLU A N 1
ATOM 697 C CA . GLU A 1 94 ? -8.424 -12.475 -13.044 1.00 88.44 94 GLU A CA 1
ATOM 698 C C . GLU A 1 94 ? -7.562 -13.523 -12.325 1.00 88.44 94 GLU A C 1
ATOM 700 O O . GLU A 1 94 ? -7.655 -13.679 -11.103 1.00 88.44 94 GLU A O 1
ATOM 705 N N . LYS A 1 95 ? -6.749 -14.270 -13.080 1.00 90.94 95 LYS A N 1
ATOM 706 C CA . LYS A 1 95 ? -5.935 -15.380 -12.570 1.00 90.94 95 LYS A CA 1
ATOM 707 C C . LYS A 1 95 ? -4.516 -14.909 -12.299 1.00 90.94 95 LYS A C 1
ATOM 709 O O . LYS A 1 95 ? -3.663 -14.908 -13.187 1.00 90.94 95 LYS A O 1
ATOM 714 N N . MET A 1 96 ? -4.263 -14.511 -11.057 1.00 89.19 96 MET A N 1
ATOM 715 C CA . MET A 1 96 ? -2.974 -13.959 -10.630 1.00 89.19 96 MET A CA 1
ATOM 716 C C . MET A 1 96 ? -1.817 -14.945 -10.825 1.00 89.19 96 MET A C 1
ATOM 718 O O . MET A 1 96 ? -0.709 -14.549 -11.170 1.00 89.19 96 MET A O 1
ATOM 722 N N . GLU A 1 97 ? -2.085 -16.236 -10.671 1.00 91.44 97 GLU A N 1
ATOM 723 C CA . GLU A 1 97 ? -1.142 -17.329 -10.894 1.00 91.44 97 GLU A CA 1
ATOM 724 C C . GLU A 1 97 ? -0.708 -17.482 -12.361 1.00 91.44 97 GLU A C 1
ATOM 726 O O . GLU A 1 97 ? 0.289 -18.144 -12.637 1.00 91.44 97 GLU A O 1
ATOM 731 N N . SER A 1 98 ? -1.419 -16.856 -13.307 1.00 93.62 98 SER A N 1
ATOM 732 C CA . SER A 1 98 ? -1.034 -16.862 -14.726 1.00 93.62 98 SER A CA 1
ATOM 733 C C . SER A 1 98 ? 0.106 -15.884 -15.037 1.00 93.62 98 SER A C 1
ATOM 735 O O . SER A 1 98 ? 0.690 -15.943 -16.120 1.00 93.62 98 SER A O 1
ATOM 737 N N . PHE A 1 99 ? 0.440 -14.965 -14.123 1.00 95.38 99 PHE A N 1
ATOM 738 C CA . PHE A 1 99 ? 1.550 -14.038 -14.328 1.00 95.38 99 PHE A CA 1
ATOM 739 C C . PHE A 1 99 ? 2.896 -14.735 -14.102 1.00 95.38 99 PHE A C 1
ATOM 741 O O . PHE A 1 99 ? 3.246 -15.141 -12.997 1.00 95.38 99 PHE A O 1
ATOM 748 N N . GLU A 1 100 ? 3.698 -14.823 -15.160 1.00 95.88 100 GLU A N 1
ATOM 749 C CA . GLU A 1 100 ? 5.035 -15.407 -15.116 1.00 95.88 100 GLU A CA 1
ATOM 750 C C . GLU A 1 100 ? 6.042 -14.409 -14.533 1.00 95.88 100 GLU A C 1
ATOM 752 O O . GLU A 1 100 ? 6.150 -13.274 -15.010 1.00 95.88 100 GLU A O 1
ATOM 757 N N . ARG A 1 101 ? 6.854 -14.834 -13.559 1.00 95.75 101 ARG A N 1
ATOM 758 C CA . ARG A 1 101 ? 7.953 -14.011 -13.031 1.00 95.75 101 ARG A CA 1
ATOM 759 C C . ARG A 1 101 ? 9.021 -13.773 -14.104 1.00 95.75 101 ARG A C 1
ATOM 761 O O . ARG A 1 101 ? 9.467 -14.700 -14.776 1.00 95.75 101 ARG A O 1
ATOM 768 N N . ASN A 1 102 ? 9.459 -12.526 -14.236 1.00 96.19 102 ASN A N 1
ATOM 769 C CA . ASN A 1 102 ? 10.593 -12.138 -15.064 1.00 96.19 102 ASN A CA 1
ATOM 770 C C . ASN A 1 102 ? 11.882 -12.222 -14.235 1.00 96.19 102 ASN A C 1
ATOM 772 O O . ASN A 1 102 ? 11.995 -11.579 -13.190 1.00 96.19 102 ASN A O 1
ATOM 776 N N . MET A 1 103 ? 12.836 -13.033 -14.678 1.00 96.44 103 MET A N 1
ATOM 777 C CA . MET A 1 103 ? 14.097 -13.250 -13.966 1.00 96.44 103 MET A CA 1
ATOM 778 C C . MET A 1 103 ? 15.099 -12.139 -14.282 1.00 96.44 103 MET A C 1
ATOM 780 O O . MET A 1 103 ? 15.115 -11.614 -15.394 1.00 96.44 103 MET A O 1
ATOM 784 N N . ASP A 1 104 ? 16.005 -11.836 -13.351 1.00 96.44 104 ASP A N 1
ATOM 785 C CA . ASP A 1 104 ? 16.994 -10.762 -13.539 1.00 96.44 104 ASP A CA 1
ATOM 786 C C . ASP A 1 104 ? 17.835 -10.956 -14.805 1.00 96.44 104 ASP A C 1
ATOM 788 O O . ASP A 1 104 ? 17.982 -10.027 -15.593 1.00 96.44 104 ASP A O 1
ATOM 792 N N . ALA A 1 105 ? 18.278 -12.188 -15.079 1.00 96.25 105 ALA A N 1
ATOM 793 C CA . ALA A 1 105 ? 19.012 -12.523 -16.300 1.00 96.25 105 ALA A CA 1
ATOM 794 C C . ALA A 1 105 ? 18.221 -12.236 -17.590 1.00 96.25 105 ALA A C 1
ATOM 796 O O . ALA A 1 105 ? 18.802 -11.851 -18.603 1.00 96.25 105 ALA A O 1
ATOM 797 N N . GLN A 1 106 ? 16.894 -12.390 -17.564 1.00 95.81 106 GLN A N 1
ATOM 798 C CA . GLN A 1 106 ? 16.035 -12.083 -18.710 1.00 95.81 106 GLN A CA 1
ATOM 799 C C . GLN A 1 106 ? 15.907 -10.570 -18.909 1.00 95.81 106 GLN A C 1
ATOM 801 O O . GLN A 1 106 ? 15.902 -10.105 -20.049 1.00 95.81 106 GLN A O 1
ATOM 806 N N . ILE A 1 107 ? 15.839 -9.806 -17.814 1.00 95.38 107 ILE A N 1
ATOM 807 C CA . ILE A 1 107 ? 15.813 -8.341 -17.851 1.00 95.38 107 ILE A CA 1
ATOM 808 C C . ILE A 1 107 ? 17.159 -7.808 -18.357 1.00 95.38 107 ILE A C 1
ATOM 810 O O . ILE A 1 107 ? 17.169 -6.998 -19.279 1.00 95.38 107 ILE A O 1
ATOM 814 N N . TRP A 1 108 ? 18.284 -8.306 -17.836 1.00 95.62 108 TRP A N 1
ATOM 815 C CA . TRP A 1 108 ? 19.624 -7.948 -18.314 1.00 95.62 108 TRP A CA 1
ATOM 816 C C . TRP A 1 108 ? 19.792 -8.268 -19.800 1.00 95.62 108 TRP A C 1
ATOM 818 O O . TRP A 1 108 ? 20.122 -7.382 -20.576 1.00 95.62 108 TRP A O 1
ATOM 828 N N . SER A 1 109 ? 19.417 -9.474 -20.235 1.00 95.44 109 SER A N 1
ATOM 829 C CA . SER A 1 109 ? 19.454 -9.851 -21.655 1.00 95.44 109 SER A CA 1
ATOM 830 C C . SER A 1 109 ? 18.573 -8.962 -22.546 1.00 95.44 109 SER A C 1
ATOM 832 O O . SER A 1 109 ? 18.875 -8.760 -23.722 1.00 95.44 109 SER A O 1
ATOM 834 N N . ALA A 1 110 ? 17.457 -8.437 -22.032 1.00 94.44 110 ALA A N 1
ATOM 835 C CA . ALA A 1 110 ? 16.640 -7.487 -22.781 1.00 94.44 110 ALA A CA 1
ATOM 836 C C . ALA A 1 110 ? 17.355 -6.138 -22.953 1.00 94.44 110 ALA A C 1
ATOM 838 O O . ALA A 1 110 ? 17.295 -5.565 -24.035 1.00 94.44 110 ALA A O 1
ATOM 839 N N . VAL A 1 111 ? 18.055 -5.661 -21.924 1.00 94.38 111 VAL A N 1
ATOM 840 C CA . VAL A 1 111 ? 18.839 -4.413 -21.955 1.00 94.38 111 VAL A CA 1
ATOM 841 C C . VAL A 1 111 ? 20.045 -4.555 -22.878 1.00 94.38 111 VAL A C 1
ATOM 843 O O . VAL A 1 111 ? 20.247 -3.706 -23.743 1.00 94.38 111 VAL A O 1
ATOM 846 N N . ASP A 1 112 ? 20.777 -5.662 -22.749 1.00 95.00 112 ASP A N 1
ATOM 847 C CA . ASP A 1 112 ? 22.000 -5.946 -23.507 1.00 95.00 112 ASP A CA 1
ATOM 848 C C . ASP A 1 112 ? 21.718 -6.126 -25.004 1.00 95.00 112 ASP A C 1
ATOM 850 O O . ASP A 1 112 ? 22.566 -5.820 -25.834 1.00 95.00 112 ASP A O 1
ATOM 854 N N . ARG A 1 113 ? 20.503 -6.560 -25.369 1.00 94.81 113 ARG A N 1
ATOM 855 C CA . ARG A 1 113 ? 20.033 -6.568 -26.764 1.00 94.81 113 ARG A CA 1
ATOM 856 C C . ARG A 1 113 ? 19.507 -5.220 -27.230 1.00 94.81 113 ARG A C 1
ATOM 858 O O . ARG A 1 113 ? 19.600 -4.914 -28.406 1.00 94.81 113 ARG A O 1
ATOM 865 N N . LEU A 1 114 ? 18.923 -4.428 -26.336 1.00 94.38 114 LEU A N 1
ATOM 866 C CA . LEU A 1 114 ? 18.306 -3.156 -26.693 1.00 94.38 114 LEU A CA 1
ATOM 867 C C . LEU A 1 114 ? 19.350 -2.064 -26.935 1.00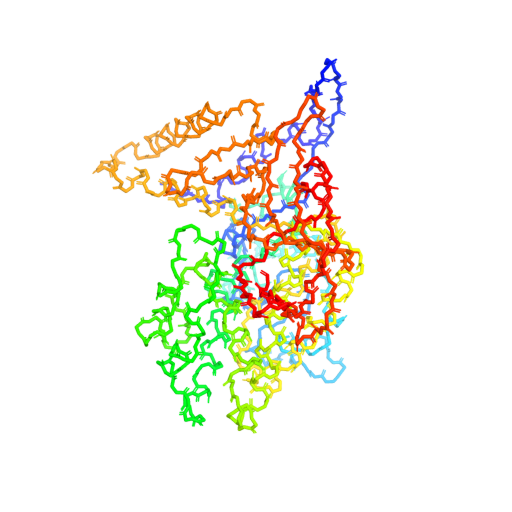 94.38 114 LEU A C 1
ATOM 869 O O . LEU A 1 114 ? 19.209 -1.298 -27.879 1.00 94.38 114 LEU A O 1
ATOM 873 N N . ALA A 1 115 ? 20.391 -1.972 -26.105 1.00 91.12 115 ALA A N 1
ATOM 874 C CA . ALA A 1 115 ? 21.382 -0.900 -26.210 1.00 91.12 115 ALA A CA 1
ATOM 875 C C . ALA A 1 115 ? 22.129 -0.859 -27.567 1.00 91.12 115 ALA A C 1
ATOM 877 O O . ALA A 1 115 ? 22.228 0.238 -28.127 1.00 91.12 115 ALA A O 1
ATOM 878 N N . PRO A 1 116 ? 22.575 -1.994 -28.149 1.00 94.25 116 PRO A N 1
ATOM 879 C CA . PRO A 1 116 ? 23.269 -2.013 -29.441 1.00 94.25 116 PRO A CA 1
ATOM 880 C C . PRO A 1 116 ? 22.405 -1.635 -30.648 1.00 94.25 116 PRO A C 1
ATOM 882 O O . PRO A 1 116 ? 22.952 -1.267 -31.681 1.00 94.25 116 PRO A O 1
ATOM 885 N N . GLU A 1 117 ? 21.074 -1.690 -30.541 1.00 94.81 117 GLU A N 1
ATOM 886 C CA . GLU A 1 117 ? 20.170 -1.326 -31.644 1.00 94.81 117 GLU A CA 1
ATOM 887 C C . GLU A 1 117 ? 20.118 0.186 -31.886 1.00 94.81 117 GLU A C 1
ATOM 889 O O . GLU A 1 117 ? 19.827 0.628 -32.993 1.00 94.81 117 GLU A O 1
ATOM 894 N N . ARG A 1 118 ? 20.418 1.001 -30.865 1.00 93.25 118 ARG A N 1
ATOM 895 C CA . ARG A 1 118 ? 20.308 2.467 -30.927 1.00 93.25 118 ARG A CA 1
ATOM 896 C C . ARG A 1 118 ? 21.013 3.113 -32.135 1.00 93.25 118 ARG A C 1
ATOM 898 O O . ARG A 1 118 ? 20.385 3.976 -32.741 1.00 93.25 118 ARG A O 1
ATOM 905 N N . PRO A 1 119 ? 22.269 2.770 -32.488 1.00 94.56 119 PRO A N 1
ATOM 906 C CA . PRO A 1 119 ? 22.919 3.308 -33.687 1.00 94.56 119 PRO A CA 1
ATOM 907 C C . PRO A 1 119 ? 22.393 2.723 -35.010 1.00 94.56 119 PRO A C 1
ATOM 909 O O . PRO A 1 119 ? 22.637 3.318 -36.055 1.00 94.56 119 PRO A O 1
ATOM 912 N N . ASN A 1 120 ? 21.686 1.588 -34.985 1.00 96.06 120 ASN A N 1
ATOM 913 C CA . ASN A 1 120 ? 21.323 0.822 -36.185 1.00 96.06 120 ASN A CA 1
ATOM 914 C C . ASN A 1 120 ? 19.915 1.126 -36.711 1.00 96.06 120 ASN A C 1
ATOM 916 O O . ASN A 1 120 ? 19.599 0.801 -37.855 1.00 96.06 120 ASN A O 1
ATOM 920 N N . ILE A 1 121 ? 19.054 1.731 -35.892 1.00 96.81 121 ILE A N 1
ATOM 921 C CA . ILE A 1 121 ? 17.664 2.031 -36.252 1.00 96.81 121 ILE A CA 1
ATOM 922 C C . ILE A 1 121 ? 17.332 3.505 -36.028 1.00 96.81 121 ILE A C 1
ATOM 924 O O . ILE A 1 121 ? 18.010 4.226 -35.298 1.00 96.81 121 ILE A O 1
ATOM 928 N N . SER A 1 122 ? 16.249 3.975 -36.653 1.00 97.19 122 SER A N 1
ATOM 929 C CA . SER A 1 122 ? 15.792 5.352 -36.457 1.00 97.19 122 SER A CA 1
ATOM 930 C C . SER A 1 122 ? 15.410 5.621 -34.997 1.00 97.19 122 SER A C 1
ATOM 932 O O . SER A 1 122 ? 14.930 4.739 -34.282 1.00 97.19 122 SER A O 1
ATOM 934 N N . ASN A 1 123 ? 15.527 6.879 -34.568 1.00 95.50 123 ASN A N 1
ATOM 935 C CA . ASN A 1 123 ? 15.147 7.290 -33.213 1.00 95.50 123 ASN A CA 1
ATOM 936 C C . ASN A 1 123 ? 13.686 6.921 -32.877 1.00 95.50 123 ASN A C 1
ATOM 938 O O . ASN A 1 123 ? 13.387 6.506 -31.760 1.00 95.50 123 ASN A O 1
ATOM 942 N N . ALA A 1 124 ? 12.773 7.038 -33.848 1.00 96.75 124 ALA A N 1
ATOM 943 C CA . ALA A 1 124 ? 11.370 6.662 -33.677 1.00 96.75 124 ALA A CA 1
ATOM 944 C C . ALA A 1 124 ? 11.198 5.147 -33.474 1.00 96.75 124 ALA A C 1
ATOM 946 O O . ALA A 1 124 ? 10.488 4.733 -32.555 1.00 96.75 124 ALA A O 1
ATOM 947 N N . ALA A 1 125 ? 11.887 4.328 -34.278 1.00 96.38 125 ALA A N 1
ATOM 948 C CA . ALA A 1 125 ? 11.880 2.874 -34.134 1.00 96.38 125 ALA A CA 1
ATOM 949 C C . ALA A 1 125 ? 12.493 2.436 -32.795 1.00 96.38 125 ALA A C 1
ATOM 951 O O . ALA A 1 125 ? 11.934 1.581 -32.110 1.00 96.38 125 ALA A O 1
ATOM 952 N N . PHE A 1 126 ? 13.581 3.078 -32.364 1.00 96.19 126 PHE A N 1
ATOM 953 C CA . PHE A 1 126 ? 14.208 2.806 -31.072 1.00 96.19 126 PHE A CA 1
ATOM 954 C C . PHE A 1 126 ? 13.299 3.155 -29.891 1.00 96.19 126 PHE A C 1
ATOM 956 O O . PHE A 1 126 ? 13.169 2.375 -28.945 1.00 96.19 126 PHE A O 1
ATOM 963 N N . LEU A 1 127 ? 12.609 4.298 -29.949 1.00 94.50 127 LEU A N 1
ATOM 964 C CA . LEU A 1 127 ? 11.621 4.673 -28.938 1.00 94.50 127 LEU A CA 1
ATOM 965 C C . LEU A 1 127 ? 10.445 3.688 -28.888 1.00 94.50 127 LEU A C 1
ATOM 967 O O . LEU A 1 127 ? 9.965 3.391 -27.792 1.00 94.50 127 LEU A O 1
ATOM 971 N N . ASP A 1 128 ? 9.983 3.170 -30.029 1.00 93.75 128 ASP A N 1
ATOM 972 C CA . ASP A 1 128 ? 8.940 2.139 -30.051 1.00 93.75 128 ASP A CA 1
ATOM 973 C C . ASP A 1 128 ? 9.441 0.803 -29.485 1.00 93.75 128 ASP A C 1
ATOM 975 O O . ASP A 1 128 ? 8.758 0.189 -28.664 1.00 93.75 128 ASP A O 1
ATOM 979 N N . LEU A 1 129 ? 10.672 0.402 -29.810 1.00 94.31 129 LEU A N 1
ATOM 980 C CA . LEU A 1 129 ? 11.305 -0.791 -29.250 1.00 94.31 129 LEU A CA 1
ATOM 981 C C . LEU A 1 129 ? 11.440 -0.695 -27.720 1.00 94.31 129 LEU A C 1
ATOM 983 O O . LEU A 1 129 ? 11.071 -1.627 -27.007 1.00 94.31 129 LEU A O 1
ATOM 987 N N . GLN A 1 130 ? 11.855 0.462 -27.198 1.00 94.56 130 GLN A N 1
ATOM 988 C CA . GLN A 1 130 ? 11.860 0.754 -25.760 1.00 94.56 130 GLN A CA 1
ATOM 989 C C . GLN A 1 130 ? 10.457 0.674 -25.132 1.00 94.56 130 GLN A C 1
ATOM 991 O O . GLN A 1 130 ? 10.283 0.150 -24.030 1.00 94.56 130 GLN A O 1
ATOM 996 N N . ARG A 1 131 ? 9.419 1.163 -25.827 1.00 92.69 131 ARG A N 1
ATOM 997 C CA . ARG A 1 131 ? 8.026 1.025 -25.365 1.00 92.69 131 ARG A CA 1
ATOM 998 C C . ARG A 1 131 ? 7.583 -0.439 -25.337 1.00 92.69 131 ARG A C 1
ATOM 1000 O O . ARG A 1 131 ? 6.899 -0.817 -24.388 1.00 92.69 131 ARG A O 1
ATOM 1007 N N . ASN A 1 132 ? 7.974 -1.248 -26.325 1.00 90.88 132 ASN A N 1
ATOM 1008 C CA . ASN A 1 132 ? 7.674 -2.684 -26.403 1.00 90.88 132 ASN A CA 1
ATOM 1009 C C . ASN A 1 132 ? 8.332 -3.484 -25.276 1.00 90.88 132 ASN A C 1
ATOM 1011 O O . ASN A 1 132 ? 7.693 -4.348 -24.678 1.00 90.88 132 ASN A O 1
ATOM 1015 N N . THR A 1 133 ? 9.593 -3.190 -24.962 1.00 91.88 133 THR A N 1
ATOM 1016 C CA . THR A 1 133 ? 10.319 -3.884 -23.890 1.00 91.88 133 THR A CA 1
ATOM 1017 C C . THR A 1 133 ? 9.937 -3.389 -22.495 1.00 91.88 133 THR A C 1
ATOM 1019 O O . THR A 1 133 ? 10.108 -4.125 -21.525 1.00 91.88 133 THR A O 1
ATOM 1022 N N . GLY A 1 134 ? 9.398 -2.170 -22.383 1.00 93.25 134 GLY A N 1
ATOM 1023 C CA . GLY A 1 134 ? 9.143 -1.508 -21.100 1.00 93.25 134 GLY A CA 1
ATOM 1024 C C . GLY A 1 134 ? 10.405 -0.918 -20.463 1.00 93.25 134 GLY A C 1
ATOM 1025 O O . GLY A 1 134 ? 10.373 -0.532 -19.295 1.00 93.25 134 GLY A O 1
ATOM 1026 N N . LEU A 1 135 ? 11.502 -0.831 -21.218 1.00 93.94 135 LEU A N 1
ATOM 1027 C CA . LEU A 1 135 ? 12.810 -0.398 -20.740 1.00 93.94 135 LEU A CA 1
ATOM 1028 C C . LEU A 1 135 ? 13.230 0.918 -21.400 1.00 93.94 135 LEU A C 1
ATOM 1030 O O . LEU A 1 135 ? 12.969 1.175 -22.575 1.00 93.94 135 LEU A O 1
ATOM 1034 N N . HIS A 1 136 ? 13.919 1.747 -20.633 1.00 92.25 136 HIS A N 1
ATOM 1035 C CA . HIS A 1 136 ? 14.695 2.880 -21.101 1.00 92.25 136 HIS A CA 1
ATOM 1036 C C . HIS A 1 136 ? 16.176 2.513 -21.039 1.00 92.25 136 HIS A C 1
ATOM 1038 O O . HIS A 1 136 ? 16.704 2.214 -19.972 1.00 92.25 136 HIS A O 1
ATOM 1044 N N . VAL A 1 137 ? 16.861 2.600 -22.177 1.00 91.62 137 VAL A N 1
ATOM 1045 C CA . VAL A 1 137 ? 18.326 2.552 -22.203 1.00 91.62 137 VAL A CA 1
ATOM 1046 C C . VAL A 1 137 ? 18.834 3.901 -21.714 1.00 91.62 137 VAL A C 1
ATOM 1048 O O . VAL A 1 137 ? 18.848 4.881 -22.458 1.00 91.62 137 VAL A O 1
ATOM 1051 N N . LEU A 1 138 ? 19.179 3.944 -20.432 1.00 90.50 138 LEU A N 1
ATOM 1052 C CA . LEU A 1 138 ? 19.845 5.062 -19.780 1.00 90.50 138 LEU A CA 1
ATOM 1053 C C . LEU A 1 138 ? 21.249 4.575 -19.435 1.00 90.50 138 LEU A C 1
ATOM 1055 O O . LEU A 1 138 ? 21.385 3.749 -18.536 1.00 90.50 138 LEU A O 1
ATOM 1059 N N . GLU A 1 139 ? 22.259 5.055 -20.160 1.00 89.12 139 GLU A N 1
ATOM 1060 C CA . GLU A 1 139 ? 23.660 4.604 -20.041 1.00 89.12 139 GLU A CA 1
ATOM 1061 C C . GLU A 1 139 ? 24.151 4.621 -18.585 1.00 89.12 139 GLU A C 1
ATOM 1063 O O . GLU A 1 139 ? 24.772 3.666 -18.127 1.00 89.12 139 GLU A O 1
ATOM 1068 N N . ASP A 1 140 ? 23.752 5.648 -17.831 1.00 89.25 140 ASP A N 1
ATOM 1069 C CA . ASP A 1 140 ? 24.108 5.804 -16.422 1.00 89.25 140 ASP A CA 1
ATOM 1070 C C . ASP A 1 140 ? 23.201 5.035 -15.449 1.00 89.25 140 ASP A C 1
ATOM 1072 O O . ASP A 1 140 ? 23.424 5.119 -14.255 1.00 89.25 140 ASP A O 1
ATOM 1076 N N . SER A 1 141 ? 22.148 4.334 -15.879 1.00 91.12 141 SER A N 1
ATOM 1077 C CA . SER A 1 141 ? 21.276 3.603 -14.939 1.00 91.12 141 SER A CA 1
ATOM 1078 C C . SER A 1 141 ? 21.975 2.398 -14.321 1.00 91.12 141 SER A C 1
ATOM 1080 O O . SER A 1 141 ? 22.845 1.782 -14.937 1.00 91.12 141 SER A O 1
ATOM 1082 N N . VAL A 1 142 ? 21.505 1.976 -13.141 1.00 94.12 142 VAL A N 1
ATOM 1083 C CA . VAL A 1 142 ? 21.983 0.741 -12.497 1.00 94.12 142 VAL A CA 1
ATOM 1084 C C . VAL A 1 142 ? 21.853 -0.447 -13.440 1.00 94.12 142 VAL A C 1
ATOM 1086 O O . VAL A 1 142 ? 22.732 -1.293 -13.465 1.00 94.12 142 VAL A O 1
ATOM 1089 N N . LEU A 1 143 ? 20.788 -0.503 -14.242 1.00 93.19 143 LEU A N 1
ATOM 1090 C CA . LEU A 1 143 ? 20.504 -1.650 -15.094 1.00 93.19 143 LEU A CA 1
ATOM 1091 C C . LEU A 1 143 ? 21.434 -1.763 -16.317 1.00 93.19 143 LEU A C 1
ATOM 1093 O O . LEU A 1 143 ? 21.793 -2.878 -16.701 1.00 93.19 143 LEU A O 1
ATOM 1097 N N . CYS A 1 144 ? 21.830 -0.630 -16.907 1.00 93.12 144 CYS A N 1
ATOM 1098 C CA . CYS A 1 144 ? 22.770 -0.592 -18.035 1.00 93.12 144 CYS A CA 1
ATOM 1099 C C . CYS A 1 144 ? 24.235 -0.707 -17.587 1.00 93.12 144 CYS A C 1
ATOM 1101 O O . CYS A 1 144 ? 25.118 -0.933 -18.408 1.00 93.12 144 CYS A O 1
ATOM 1103 N N . ASN A 1 145 ? 24.502 -0.565 -16.289 1.00 93.88 145 ASN A N 1
ATOM 1104 C CA . ASN A 1 145 ? 25.846 -0.574 -15.747 1.00 93.88 145 ASN A CA 1
ATOM 1105 C C . ASN A 1 145 ? 26.236 -1.970 -15.225 1.00 93.88 145 ASN A C 1
ATOM 1107 O O . ASN A 1 145 ? 25.876 -2.369 -14.116 1.00 93.88 145 ASN A O 1
ATOM 1111 N N . GLU A 1 146 ? 26.969 -2.733 -16.042 1.00 92.44 146 GLU A N 1
ATOM 1112 C CA . GLU A 1 146 ? 27.276 -4.148 -15.778 1.00 92.44 146 GLU A CA 1
ATOM 1113 C C . GLU A 1 146 ? 28.005 -4.404 -14.461 1.00 92.44 146 GLU A C 1
ATOM 1115 O O . GLU A 1 146 ? 27.774 -5.429 -13.814 1.00 92.44 146 GLU A O 1
ATOM 1120 N N . ASP A 1 147 ? 28.849 -3.461 -14.047 1.00 90.88 147 ASP A N 1
ATOM 1121 C CA . ASP A 1 147 ? 29.669 -3.598 -12.856 1.00 90.88 147 ASP A CA 1
ATOM 1122 C C . ASP A 1 147 ? 28.849 -3.470 -11.560 1.00 90.88 147 ASP A C 1
ATOM 1124 O O . ASP A 1 147 ? 29.228 -4.046 -10.540 1.00 90.88 147 ASP A O 1
ATOM 1128 N N . VAL A 1 148 ? 27.705 -2.774 -11.563 1.00 93.19 148 VAL A N 1
ATOM 1129 C CA . VAL A 1 148 ? 26.862 -2.613 -10.357 1.00 93.19 148 VAL A CA 1
ATOM 1130 C C . VAL A 1 148 ? 25.487 -3.267 -10.450 1.00 93.19 148 VAL A C 1
ATOM 1132 O O . VAL A 1 148 ? 24.871 -3.494 -9.409 1.00 93.19 148 VAL A O 1
ATOM 1135 N N . ARG A 1 149 ? 24.992 -3.625 -11.646 1.00 93.69 149 ARG A N 1
ATOM 1136 C CA . ARG A 1 149 ? 23.632 -4.183 -11.824 1.00 93.69 149 ARG A CA 1
ATOM 1137 C C . ARG A 1 149 ? 23.370 -5.462 -11.030 1.00 93.69 149 ARG A C 1
ATOM 1139 O O . ARG A 1 149 ? 22.225 -5.769 -10.709 1.00 93.69 149 ARG A O 1
ATOM 1146 N N . ARG A 1 150 ? 24.431 -6.200 -10.687 1.00 93.62 150 ARG A N 1
ATOM 1147 C CA . ARG A 1 150 ? 24.370 -7.410 -9.848 1.00 93.62 150 ARG A CA 1
ATOM 1148 C C . ARG A 1 150 ? 24.232 -7.106 -8.355 1.00 93.62 150 ARG A C 1
ATOM 1150 O O . ARG A 1 150 ? 23.682 -7.928 -7.632 1.00 93.62 150 ARG A O 1
ATOM 1157 N N . LEU A 1 151 ? 24.692 -5.937 -7.903 1.00 93.38 151 LEU A N 1
ATOM 1158 C CA . LEU A 1 151 ? 24.583 -5.507 -6.505 1.00 93.38 151 LEU A CA 1
ATOM 1159 C C . LEU A 1 151 ? 23.143 -5.131 -6.145 1.00 93.38 151 LEU A C 1
ATOM 1161 O O . LEU A 1 151 ? 22.738 -5.260 -4.995 1.00 93.38 151 LEU A O 1
ATOM 1165 N N . THR A 1 152 ? 22.374 -4.657 -7.129 1.00 94.06 152 THR A N 1
ATOM 1166 C CA . THR A 1 152 ? 20.965 -4.278 -6.978 1.00 94.06 152 THR A CA 1
ATOM 1167 C C . THR A 1 152 ? 20.158 -4.828 -8.157 1.00 94.06 152 THR A C 1
ATOM 1169 O O . THR A 1 152 ? 19.894 -4.101 -9.115 1.00 94.06 152 THR A O 1
ATOM 1172 N N . PRO A 1 153 ? 19.791 -6.120 -8.141 1.00 93.94 153 PRO A N 1
ATOM 1173 C CA . PRO A 1 153 ? 19.029 -6.713 -9.234 1.00 93.94 153 PRO A CA 1
ATOM 1174 C C . PRO A 1 153 ? 17.600 -6.145 -9.288 1.00 93.94 153 PRO A C 1
ATOM 1176 O O . PRO A 1 153 ? 17.042 -5.824 -8.235 1.00 93.94 153 PRO A O 1
ATOM 1179 N N . PRO A 1 154 ? 16.945 -6.070 -10.462 1.00 93.94 154 PRO A N 1
ATOM 1180 C CA . PRO A 1 154 ? 15.547 -5.639 -10.566 1.00 93.94 154 PRO A CA 1
ATOM 1181 C C . PRO A 1 154 ? 14.587 -6.410 -9.654 1.00 93.94 154 PRO A C 1
ATOM 1183 O O . PRO A 1 154 ? 13.648 -5.817 -9.125 1.00 93.94 154 PRO A O 1
ATOM 1186 N N . SER A 1 155 ? 14.835 -7.699 -9.408 1.00 94.81 155 SER A N 1
ATOM 1187 C CA . SER A 1 155 ? 14.056 -8.535 -8.487 1.00 94.81 155 SER A CA 1
ATOM 1188 C C . SER A 1 155 ? 14.103 -8.090 -7.019 1.00 94.81 155 SER A C 1
ATOM 1190 O O . SER A 1 155 ? 13.275 -8.538 -6.227 1.00 94.81 155 SER A O 1
ATOM 1192 N N . SER A 1 156 ? 15.027 -7.192 -6.653 1.00 95.12 156 SER A N 1
ATOM 1193 C CA . SER A 1 156 ? 15.053 -6.518 -5.347 1.00 95.12 156 SER A CA 1
ATOM 1194 C C . SER A 1 156 ? 14.011 -5.400 -5.217 1.00 95.12 156 SER A C 1
ATOM 1196 O O . SER A 1 156 ? 13.823 -4.870 -4.128 1.00 95.12 156 SER A O 1
ATOM 1198 N N . THR A 1 157 ? 13.306 -5.037 -6.292 1.00 95.62 157 THR A N 1
ATOM 1199 C CA . THR A 1 157 ? 12.212 -4.054 -6.250 1.00 95.62 157 THR A CA 1
ATOM 1200 C C . THR A 1 157 ? 11.169 -4.438 -5.202 1.00 95.62 157 THR A C 1
ATOM 1202 O O . THR A 1 157 ? 10.596 -5.523 -5.283 1.00 95.62 157 THR A O 1
ATOM 1205 N N . CYS A 1 158 ? 10.861 -3.511 -4.294 1.00 95.50 158 CYS A N 1
ATOM 1206 C CA . CYS A 1 158 ? 9.758 -3.561 -3.338 1.00 95.50 158 CYS A CA 1
ATOM 1207 C C . CYS A 1 158 ? 8.694 -2.537 -3.713 1.00 95.50 158 CYS A C 1
ATOM 1209 O O . CYS A 1 158 ? 8.960 -1.336 -3.705 1.00 95.50 158 CYS A O 1
ATOM 1211 N N . PHE A 1 159 ? 7.480 -3.012 -4.002 1.00 95.94 159 PHE A N 1
ATOM 1212 C CA . PHE A 1 159 ? 6.345 -2.141 -4.272 1.00 95.94 159 PHE A CA 1
ATOM 1213 C C . PHE A 1 159 ? 5.663 -1.776 -2.957 1.00 95.94 159 PHE A C 1
ATOM 1215 O O . PHE A 1 159 ? 4.953 -2.579 -2.348 1.00 95.94 159 PHE A O 1
ATOM 1222 N N . ASP A 1 160 ? 5.887 -0.551 -2.506 1.00 94.62 160 ASP A N 1
ATOM 1223 C CA . ASP A 1 160 ? 5.462 -0.128 -1.182 1.00 94.62 160 ASP A CA 1
ATOM 1224 C C . ASP A 1 160 ? 3.940 0.057 -1.059 1.00 94.62 160 ASP A C 1
ATOM 1226 O O . ASP A 1 160 ? 3.222 0.322 -2.027 1.00 94.62 160 ASP A O 1
ATOM 1230 N N . VAL A 1 161 ? 3.424 -0.107 0.160 1.00 95.25 161 VAL A N 1
ATOM 1231 C CA . VAL A 1 161 ? 1.986 0.013 0.444 1.00 95.25 161 VAL A CA 1
ATOM 1232 C C . VAL A 1 161 ? 1.528 1.464 0.349 1.00 95.25 161 VAL A C 1
ATOM 1234 O O . VAL A 1 161 ? 0.435 1.723 -0.162 1.00 95.25 161 VAL A O 1
ATOM 1237 N N . LEU A 1 162 ? 2.345 2.415 0.810 1.00 94.75 162 LEU A N 1
ATOM 1238 C CA . LEU A 1 162 ? 1.980 3.825 0.849 1.00 94.75 162 LEU A CA 1
ATOM 1239 C C . LEU A 1 162 ? 1.662 4.378 -0.544 1.00 94.75 162 LEU A C 1
ATOM 1241 O O . LEU A 1 162 ? 0.597 4.972 -0.705 1.00 94.75 162 LEU A O 1
ATOM 1245 N N . HIS A 1 163 ? 2.516 4.189 -1.550 1.00 94.56 163 HIS A N 1
ATOM 1246 C CA . HIS A 1 163 ? 2.280 4.732 -2.896 1.00 94.56 163 HIS A CA 1
ATOM 1247 C C . HIS A 1 163 ? 1.298 3.905 -3.717 1.00 94.56 163 HIS A C 1
ATOM 1249 O O . HIS A 1 163 ? 0.561 4.472 -4.538 1.00 94.56 163 HIS A O 1
ATOM 1255 N N . ASN A 1 164 ? 1.243 2.590 -3.489 1.00 96.19 164 ASN A N 1
ATOM 1256 C CA . ASN A 1 164 ? 0.246 1.753 -4.141 1.00 96.19 164 ASN A CA 1
ATOM 1257 C C . ASN A 1 164 ? -1.163 2.117 -3.679 1.00 96.19 164 ASN A C 1
ATOM 1259 O O . ASN A 1 164 ? -2.030 2.266 -4.532 1.00 96.19 164 ASN A O 1
ATOM 1263 N N . PHE A 1 165 ? -1.405 2.343 -2.383 1.00 96.62 165 PHE A N 1
ATOM 1264 C CA . PHE A 1 165 ? -2.761 2.581 -1.875 1.00 96.62 165 PHE A CA 1
ATOM 1265 C C . PHE A 1 165 ? -3.079 4.035 -1.540 1.00 96.62 165 PHE A C 1
ATOM 1267 O O . PHE A 1 165 ? -4.161 4.486 -1.894 1.00 96.62 165 PHE A O 1
ATOM 1274 N N . HIS A 1 166 ? -2.180 4.793 -0.918 1.00 93.56 166 HIS A N 1
ATOM 1275 C CA . HIS A 1 166 ? -2.538 6.077 -0.308 1.00 93.56 166 HIS A CA 1
ATOM 1276 C C . HIS A 1 166 ? -2.028 7.301 -1.084 1.00 93.56 166 HIS A C 1
ATOM 1278 O O . HIS A 1 166 ? -2.806 8.138 -1.524 1.00 93.56 166 HIS A O 1
ATOM 1284 N N . SER A 1 167 ? -0.722 7.434 -1.306 1.00 90.44 167 SER A N 1
ATOM 1285 C CA . SER A 1 167 ? -0.140 8.634 -1.931 1.00 90.44 167 SER A CA 1
ATOM 1286 C C . SER A 1 167 ? -0.474 8.713 -3.433 1.00 90.44 167 SER A C 1
ATOM 1288 O O . SER A 1 167 ? 0.258 8.208 -4.287 1.00 90.44 167 SER A O 1
ATOM 1290 N N . GLY A 1 168 ? -1.658 9.249 -3.760 1.00 87.94 168 GLY A N 1
ATOM 1291 C CA . GLY A 1 168 ? -2.259 9.163 -5.098 1.00 87.94 168 GLY A CA 1
ATOM 1292 C C . GLY A 1 168 ? -2.477 7.716 -5.561 1.00 87.94 168 GLY A C 1
ATOM 1293 O O . GLY A 1 168 ? -2.295 7.399 -6.740 1.00 87.94 168 GLY A O 1
ATOM 1294 N N . GLY A 1 169 ? -2.724 6.809 -4.614 1.00 95.38 169 GLY A N 1
ATOM 1295 C CA . GLY A 1 169 ? -2.834 5.372 -4.852 1.00 95.38 169 GLY A CA 1
ATOM 1296 C C . GLY A 1 169 ? -4.262 4.893 -5.120 1.00 95.38 169 GLY A C 1
ATOM 1297 O O . GLY A 1 169 ? -5.172 5.674 -5.397 1.00 95.38 169 GLY A O 1
ATOM 1298 N N . LEU A 1 170 ? -4.445 3.576 -5.033 1.00 97.50 170 LEU A N 1
ATOM 1299 C CA . LEU A 1 170 ? -5.705 2.884 -5.292 1.00 97.50 170 LEU A CA 1
ATOM 1300 C C . LEU A 1 170 ? -6.827 3.292 -4.336 1.00 97.50 170 LEU A C 1
ATOM 1302 O O . LEU A 1 170 ? -7.954 3.446 -4.785 1.00 97.50 170 LEU A O 1
ATOM 1306 N N . ALA A 1 171 ? -6.535 3.536 -3.055 1.00 97.62 171 ALA A N 1
ATOM 1307 C CA . ALA A 1 171 ? -7.551 3.946 -2.087 1.00 97.62 171 ALA A CA 1
ATOM 1308 C C . ALA A 1 171 ? -8.164 5.296 -2.471 1.00 97.62 171 ALA A C 1
ATOM 1310 O O . ALA A 1 171 ? -9.381 5.447 -2.465 1.00 97.62 171 ALA A O 1
ATOM 1311 N N . ALA A 1 172 ? -7.332 6.258 -2.872 1.00 97.06 172 ALA A N 1
ATOM 1312 C CA . ALA A 1 172 ? -7.782 7.562 -3.350 1.00 97.06 172 ALA A CA 1
ATOM 1313 C C . ALA A 1 172 ? -8.639 7.459 -4.620 1.00 97.06 172 ALA A C 1
ATOM 1315 O O . ALA A 1 172 ? -9.620 8.187 -4.781 1.00 97.06 172 ALA A O 1
ATOM 1316 N N . TYR A 1 173 ? -8.244 6.568 -5.534 1.00 98.06 173 TYR A N 1
ATOM 1317 C CA . TYR A 1 173 ? -8.926 6.360 -6.808 1.00 98.06 173 TYR A CA 1
ATOM 1318 C C . TYR A 1 173 ? -10.278 5.675 -6.622 1.00 98.06 173 TYR A C 1
ATOM 1320 O O . TYR A 1 173 ? -11.294 6.165 -7.103 1.00 98.06 173 TYR A O 1
ATOM 1328 N N . GLU A 1 174 ? -10.312 4.581 -5.872 1.00 98.25 174 GLU A N 1
ATOM 1329 C CA . GLU A 1 174 ? -11.530 3.812 -5.647 1.00 98.25 174 GLU A CA 1
ATOM 1330 C C . GLU A 1 174 ? -12.502 4.532 -4.707 1.00 98.25 174 GLU A C 1
ATOM 1332 O O . GLU A 1 174 ? -13.702 4.477 -4.938 1.00 98.25 174 GLU A O 1
ATOM 1337 N N . THR A 1 175 ? -12.015 5.313 -3.731 1.00 97.75 175 THR A N 1
ATOM 1338 C CA . THR A 1 175 ? -12.885 6.205 -2.937 1.00 97.75 175 THR A CA 1
ATOM 1339 C C . THR A 1 175 ? -13.582 7.231 -3.831 1.00 97.75 175 THR A C 1
ATOM 1341 O O . THR A 1 175 ? -14.762 7.521 -3.643 1.00 97.75 175 THR A O 1
ATOM 1344 N N . TYR A 1 176 ? -12.883 7.771 -4.834 1.00 97.56 176 TYR A N 1
ATOM 1345 C CA . TYR A 1 176 ? -13.498 8.664 -5.815 1.00 97.56 176 TYR A CA 1
ATOM 1346 C C . TYR A 1 176 ? -14.595 7.945 -6.622 1.00 97.56 176 TYR A C 1
ATOM 1348 O O . TYR A 1 176 ? -15.705 8.463 -6.717 1.00 97.56 176 TYR A O 1
ATOM 1356 N N . LEU A 1 177 ? -14.323 6.740 -7.141 1.00 97.88 177 LEU A N 1
ATOM 1357 C CA . LEU A 1 177 ? -15.316 5.960 -7.895 1.00 97.88 177 LEU A CA 1
ATOM 1358 C C . LEU A 1 177 ? -16.546 5.626 -7.039 1.00 97.88 177 LEU A C 1
ATOM 1360 O O . LEU A 1 177 ? -17.677 5.869 -7.453 1.00 97.88 177 LEU A O 1
ATOM 1364 N N . PHE A 1 178 ? -16.314 5.138 -5.823 1.00 97.69 178 PHE A N 1
ATOM 1365 C CA . PHE A 1 178 ? -17.356 4.752 -4.882 1.00 97.69 178 PHE A CA 1
ATOM 1366 C C . PHE A 1 178 ? -18.235 5.940 -4.468 1.00 97.69 178 PHE A C 1
ATOM 1368 O O . PHE A 1 178 ? -19.459 5.865 -4.527 1.00 97.69 178 PHE A O 1
ATOM 1375 N N . THR A 1 179 ? -17.636 7.078 -4.105 1.00 95.81 179 THR A N 1
ATOM 1376 C CA . THR A 1 179 ? -18.401 8.268 -3.682 1.00 95.81 179 THR A CA 1
ATOM 1377 C C . THR A 1 179 ? -19.179 8.936 -4.813 1.00 95.81 179 THR A C 1
ATOM 1379 O O . THR A 1 179 ? -20.230 9.529 -4.560 1.00 95.81 179 THR A O 1
ATOM 1382 N N . ASN A 1 180 ? -18.721 8.825 -6.061 1.00 95.44 180 ASN A N 1
ATOM 1383 C CA . ASN A 1 180 ? -19.523 9.247 -7.211 1.00 95.44 180 ASN A CA 1
ATOM 1384 C C . ASN A 1 180 ? -20.778 8.389 -7.354 1.00 95.44 180 ASN A C 1
ATOM 1386 O O . ASN A 1 180 ? -21.873 8.923 -7.497 1.00 95.44 180 ASN A O 1
ATOM 1390 N N . ARG A 1 181 ? -20.624 7.068 -7.239 1.00 96.31 181 ARG A N 1
ATOM 1391 C CA . ARG A 1 181 ? -21.732 6.112 -7.313 1.00 96.31 181 ARG A CA 1
ATOM 1392 C C . ARG A 1 181 ? -22.730 6.292 -6.171 1.00 96.31 181 ARG A C 1
ATOM 1394 O O . ARG A 1 181 ? -23.932 6.250 -6.403 1.00 96.31 181 ARG A O 1
ATOM 1401 N N . LEU A 1 182 ? -22.250 6.613 -4.969 1.00 94.69 182 LEU A N 1
ATOM 1402 C CA . LEU A 1 182 ? -23.106 7.039 -3.856 1.00 94.69 182 LEU A CA 1
ATOM 1403 C C . LEU A 1 182 ? -23.925 8.288 -4.195 1.00 94.69 182 LEU A C 1
ATOM 1405 O O . LEU A 1 182 ? -25.123 8.334 -3.922 1.00 94.69 182 LEU A O 1
ATOM 1409 N N . THR A 1 183 ? -23.291 9.282 -4.820 1.00 93.81 183 THR A N 1
ATOM 1410 C CA . THR A 1 183 ? -23.966 10.525 -5.213 1.00 93.81 183 THR A CA 1
ATOM 1411 C C . THR A 1 183 ? -25.054 10.250 -6.254 1.00 93.81 183 THR A C 1
ATOM 1413 O O . THR A 1 183 ? -26.166 10.750 -6.110 1.00 93.81 183 THR A O 1
ATOM 1416 N N . GLU A 1 184 ? -24.773 9.402 -7.248 1.00 93.56 184 GLU A N 1
ATOM 1417 C CA . GLU A 1 184 ? -25.758 8.928 -8.235 1.00 93.56 184 GLU A CA 1
ATOM 1418 C C . GLU A 1 184 ? -26.922 8.163 -7.579 1.00 93.56 184 GLU A C 1
ATOM 1420 O O . GLU A 1 184 ? -28.067 8.292 -8.007 1.00 93.56 184 GLU A O 1
ATOM 1425 N N . ALA A 1 185 ? -26.656 7.422 -6.499 1.00 93.50 185 ALA A N 1
ATOM 1426 C CA . ALA A 1 185 ? -27.668 6.706 -5.722 1.00 93.50 185 ALA A CA 1
ATOM 1427 C C . ALA A 1 185 ? -28.486 7.602 -4.765 1.00 93.50 185 ALA A C 1
ATOM 1429 O O . ALA A 1 185 ? -29.395 7.102 -4.093 1.00 93.50 185 ALA A O 1
ATOM 1430 N N . GLY A 1 186 ? -28.199 8.910 -4.715 1.00 91.56 186 GLY A N 1
ATOM 1431 C CA . GLY A 1 186 ? -28.915 9.907 -3.912 1.00 91.56 186 GLY A CA 1
ATOM 1432 C C . GLY A 1 186 ? -28.223 10.312 -2.607 1.00 91.56 186 GLY A C 1
ATOM 1433 O O . GLY A 1 186 ? -28.758 11.140 -1.872 1.00 91.56 186 GLY A O 1
ATOM 1434 N N . LEU A 1 187 ? -27.030 9.781 -2.322 1.00 93.44 187 LEU A N 1
ATOM 1435 C CA . LEU A 1 187 ? -26.276 10.074 -1.106 1.00 93.44 187 LEU A CA 1
ATOM 1436 C C . LEU A 1 187 ? -25.016 10.875 -1.431 1.00 93.44 187 LEU A C 1
ATOM 1438 O O . LEU A 1 187 ? -23.944 10.332 -1.698 1.00 93.44 187 LEU A O 1
ATOM 1442 N N . ASN A 1 188 ? -25.152 12.201 -1.422 1.00 91.94 188 ASN A N 1
ATOM 1443 C CA . ASN A 1 188 ? -24.023 13.084 -1.696 1.00 91.94 188 ASN A CA 1
ATOM 1444 C C . ASN A 1 188 ? -22.967 13.038 -0.574 1.00 91.94 188 ASN A C 1
ATOM 1446 O O . ASN A 1 188 ? -23.216 12.621 0.560 1.00 91.94 188 ASN A O 1
ATOM 1450 N N . ARG A 1 189 ? -21.758 13.509 -0.881 1.00 91.69 189 ARG A N 1
ATOM 1451 C CA . ARG A 1 189 ? -20.608 13.422 0.031 1.00 91.69 189 ARG A CA 1
ATOM 1452 C C . ARG A 1 189 ? -20.765 14.250 1.312 1.00 91.69 189 ARG A C 1
ATOM 1454 O O . ARG A 1 189 ? -20.228 13.870 2.352 1.00 91.69 189 ARG A O 1
ATOM 1461 N N . ALA A 1 190 ? -21.520 15.350 1.266 1.00 89.62 190 ALA A N 1
ATOM 1462 C CA . ALA A 1 190 ? -21.834 16.141 2.456 1.00 89.62 190 ALA A CA 1
ATOM 1463 C C . ALA A 1 190 ? -22.735 15.355 3.423 1.00 89.62 190 ALA A C 1
ATOM 1465 O O . ALA A 1 190 ? -22.483 15.352 4.626 1.00 89.62 190 ALA A O 1
ATOM 1466 N N . ALA A 1 191 ? -23.717 14.616 2.901 1.00 91.00 191 ALA A N 1
ATOM 1467 C CA . ALA A 1 191 ? -24.548 13.718 3.696 1.00 91.00 191 ALA A CA 1
ATOM 1468 C C . ALA A 1 191 ? -23.712 12.597 4.333 1.00 91.00 191 ALA A C 1
ATOM 1470 O O . ALA A 1 191 ? -23.862 12.331 5.523 1.00 91.00 191 ALA A O 1
ATOM 1471 N N . VAL A 1 192 ? -22.762 12.010 3.591 1.00 91.38 192 VAL A N 1
ATOM 1472 C CA . VAL A 1 192 ? -21.803 11.036 4.151 1.00 91.38 192 VAL A CA 1
ATOM 1473 C C . VAL A 1 192 ? -21.035 11.636 5.333 1.00 91.38 192 VAL A C 1
ATOM 1475 O O . VAL A 1 192 ? -20.914 11.004 6.382 1.00 91.38 192 VAL A O 1
ATOM 1478 N N . ALA A 1 193 ? -20.540 12.870 5.192 1.00 90.69 193 ALA A N 1
ATOM 1479 C CA . ALA A 1 193 ? -19.836 13.555 6.270 1.00 90.69 193 ALA A CA 1
ATOM 1480 C C . ALA A 1 193 ? -20.732 13.792 7.495 1.00 90.69 193 ALA A C 1
ATOM 1482 O O . ALA A 1 193 ? -20.257 13.635 8.618 1.00 90.69 193 ALA A O 1
ATOM 1483 N N . GLU A 1 194 ? -22.007 14.140 7.300 1.00 90.69 194 GLU A N 1
ATOM 1484 C CA . GLU A 1 194 ? -22.958 14.369 8.394 1.00 90.69 194 GLU A CA 1
ATOM 1485 C C . GLU A 1 194 ? -23.377 13.100 9.133 1.00 90.69 194 GLU A C 1
ATOM 1487 O O . GLU A 1 194 ? -23.509 13.133 10.358 1.00 90.69 194 GLU A O 1
ATOM 1492 N N . LEU A 1 195 ? -23.501 11.980 8.421 1.00 91.06 195 LEU A N 1
ATOM 1493 C CA . LEU A 1 195 ? -23.857 10.682 8.995 1.00 91.06 195 LEU A CA 1
ATOM 1494 C C . LEU A 1 195 ? -22.730 10.052 9.828 1.00 91.06 195 LEU A C 1
ATOM 1496 O O . LEU A 1 195 ? -22.983 9.137 10.613 1.00 91.06 195 LEU A O 1
ATOM 1500 N N . LEU A 1 196 ? -21.488 10.532 9.701 1.00 89.62 196 LEU A N 1
ATOM 1501 C CA . LEU A 1 196 ? -20.383 10.063 10.536 1.00 89.62 196 LEU A CA 1
ATOM 1502 C C . LEU A 1 196 ? -20.591 10.459 12.012 1.00 89.62 196 LEU A C 1
ATOM 1504 O O . LEU A 1 196 ? -20.737 11.653 12.309 1.00 89.62 196 LEU A O 1
ATOM 1508 N N . PRO A 1 197 ? -20.524 9.502 12.962 1.00 86.38 197 PRO A N 1
ATOM 1509 C CA . PRO A 1 197 ? -20.770 9.794 14.370 1.00 86.38 197 PRO A CA 1
ATOM 1510 C C . PRO A 1 197 ? -19.782 10.807 14.943 1.00 86.38 197 PRO A C 1
ATOM 1512 O O . PRO A 1 197 ? -18.567 10.691 14.774 1.00 86.38 197 PRO A O 1
ATOM 1515 N N . ARG A 1 198 ? -20.319 11.796 15.661 1.00 87.31 198 ARG A N 1
ATOM 1516 C CA . ARG A 1 198 ? -19.540 12.887 16.269 1.00 87.31 198 ARG A CA 1
ATOM 1517 C C . ARG A 1 198 ? -18.846 12.485 17.571 1.00 87.31 198 ARG A C 1
ATOM 1519 O O . ARG A 1 198 ? -17.910 13.155 17.983 1.00 87.31 198 ARG A O 1
ATOM 1526 N N . ASP A 1 199 ? -19.284 11.402 18.205 1.00 88.81 199 ASP A N 1
ATOM 1527 C CA . ASP A 1 199 ? -18.770 10.921 19.492 1.00 88.81 199 ASP A CA 1
ATOM 1528 C C . ASP A 1 199 ? -17.692 9.831 19.362 1.00 88.81 199 ASP A C 1
ATOM 1530 O O . ASP A 1 199 ? -17.258 9.248 20.362 1.00 88.81 199 ASP A O 1
ATOM 1534 N N . LEU A 1 200 ? -17.223 9.576 18.136 1.00 91.12 200 LEU A N 1
ATOM 1535 C CA . LEU A 1 200 ? -16.031 8.772 17.908 1.00 91.12 200 LEU A CA 1
ATOM 1536 C C . LEU A 1 200 ? -14.820 9.416 18.603 1.00 91.12 200 LEU A C 1
ATOM 1538 O O . LEU A 1 200 ? -14.624 10.627 18.622 1.00 91.12 200 LEU A O 1
ATOM 1542 N N . GLN A 1 201 ? -13.980 8.573 19.175 1.00 89.19 201 GLN A N 1
ATOM 1543 C CA . GLN A 1 201 ? -12.675 8.936 19.703 1.00 89.19 201 GLN A CA 1
ATOM 1544 C C . GLN A 1 201 ? -11.614 8.587 18.659 1.00 89.19 201 GLN A C 1
ATOM 1546 O O . GLN A 1 201 ? -11.805 7.656 17.876 1.00 89.19 201 GLN A O 1
ATOM 1551 N N . SER A 1 202 ? -10.508 9.332 18.629 1.00 85.50 202 SER A N 1
ATOM 1552 C CA . SER A 1 202 ? -9.436 9.186 17.637 1.00 85.50 202 SER A CA 1
ATOM 1553 C C . SER A 1 202 ? -8.073 9.069 18.312 1.00 85.50 202 SER A C 1
ATOM 1555 O O . SER A 1 202 ? -7.781 9.768 19.284 1.00 85.50 202 SER A O 1
ATOM 1557 N N . LEU A 1 203 ? -7.203 8.227 17.751 1.00 75.25 203 LEU A N 1
ATOM 1558 C CA . LEU A 1 203 ? -5.793 8.138 18.141 1.00 75.25 203 LEU A CA 1
ATOM 1559 C C . LEU A 1 203 ? -4.979 9.359 17.678 1.00 75.25 203 LEU A C 1
ATOM 1561 O O . LEU A 1 203 ? -3.914 9.658 18.221 1.00 75.25 203 LEU A O 1
ATOM 1565 N N . HIS A 1 204 ? -5.438 10.045 16.632 1.00 70.81 204 HIS A N 1
ATOM 1566 C CA . HIS A 1 204 ? -4.666 11.091 15.975 1.00 70.81 204 HIS A CA 1
ATOM 1567 C C . HIS A 1 204 ? -4.711 12.397 16.775 1.00 70.81 204 HIS A C 1
ATOM 1569 O O . HIS A 1 204 ? -5.714 13.103 16.749 1.00 70.81 204 HIS A O 1
ATOM 1575 N N . LYS A 1 205 ? -3.596 12.745 17.436 1.00 63.84 205 LYS A N 1
ATOM 1576 C CA . LYS A 1 205 ? -3.437 14.026 18.152 1.00 63.84 205 LYS A CA 1
ATOM 1577 C C . LYS A 1 205 ? -3.588 15.235 17.216 1.00 63.84 205 LYS A C 1
ATOM 1579 O O . LYS A 1 205 ? -4.167 16.241 17.604 1.00 63.84 205 LYS A O 1
ATOM 1584 N N . ASP A 1 206 ? -3.133 15.091 15.972 1.00 61.56 206 ASP A N 1
ATOM 1585 C CA . ASP A 1 206 ? -3.017 16.209 15.025 1.00 61.56 206 ASP A CA 1
ATOM 1586 C C . ASP A 1 206 ? -4.232 16.365 14.097 1.00 61.56 206 ASP A C 1
ATOM 1588 O O . ASP A 1 206 ? -4.275 17.279 13.274 1.00 61.56 206 ASP A O 1
ATOM 1592 N N . ARG A 1 207 ? -5.210 15.450 14.161 1.00 76.12 207 ARG A N 1
ATOM 1593 C CA . ARG A 1 207 ? -6.357 15.444 13.241 1.00 76.12 207 ARG A CA 1
ATOM 1594 C C . ARG A 1 207 ? -7.651 15.184 13.996 1.00 76.12 207 ARG A C 1
ATOM 1596 O O . ARG A 1 207 ? -7.952 14.047 14.360 1.00 76.12 207 ARG A O 1
ATOM 1603 N N . SER A 1 208 ? -8.428 16.248 14.182 1.00 85.06 208 SER A N 1
ATOM 1604 C CA . SER A 1 208 ? -9.793 16.143 14.690 1.00 85.06 208 SER A CA 1
ATOM 1605 C C . SER A 1 208 ? -10.686 15.388 13.704 1.00 85.06 208 SER A C 1
ATOM 1607 O O . SER A 1 208 ? -10.443 15.383 12.492 1.00 85.06 208 SER A O 1
ATOM 1609 N N . LEU A 1 209 ? -11.756 14.776 14.215 1.00 87.44 209 LEU A N 1
ATOM 1610 C CA . LEU A 1 209 ? -12.779 14.160 13.369 1.00 87.44 209 LEU A CA 1
ATOM 1611 C C . LEU A 1 209 ? -13.395 15.163 12.398 1.00 87.44 209 LEU A C 1
ATOM 1613 O O . LEU A 1 209 ? -13.601 14.823 11.239 1.00 87.44 209 LEU A O 1
ATOM 1617 N N . ASP A 1 210 ? -13.608 16.406 12.827 1.00 88.12 210 ASP A N 1
ATOM 1618 C CA . ASP A 1 210 ? -14.117 17.465 11.954 1.00 88.12 210 ASP A CA 1
ATOM 1619 C C . ASP A 1 210 ? -13.170 17.751 10.785 1.00 88.12 210 ASP A C 1
ATOM 1621 O O . ASP A 1 210 ? -13.618 17.956 9.659 1.00 88.12 210 ASP A O 1
ATOM 1625 N N . SER A 1 211 ? -11.855 17.720 11.023 1.00 90.12 211 SER A N 1
ATOM 1626 C CA . SER A 1 211 ? -10.858 17.854 9.957 1.00 90.12 211 SER A CA 1
ATOM 1627 C C . SER A 1 211 ? -10.956 16.700 8.957 1.00 90.12 211 SER A C 1
ATOM 1629 O O . SER A 1 211 ? -10.962 16.932 7.751 1.00 90.12 211 SER A O 1
ATOM 1631 N N . LEU A 1 212 ? -11.122 15.463 9.436 1.00 90.19 212 LEU A N 1
ATOM 1632 C CA . LEU A 1 212 ? -11.305 14.299 8.563 1.00 90.19 212 LEU A CA 1
ATOM 1633 C C . LEU A 1 212 ? -12.640 14.347 7.809 1.00 90.19 212 LEU A C 1
ATOM 1635 O O . LEU A 1 212 ? -12.667 14.052 6.621 1.00 90.19 212 LEU A O 1
ATOM 1639 N N . ARG A 1 213 ? -13.733 14.788 8.436 1.00 90.62 213 ARG A N 1
ATOM 1640 C CA . ARG A 1 213 ? -15.034 14.974 7.770 1.00 90.62 213 ARG A CA 1
ATOM 1641 C C . ARG A 1 213 ? -14.956 15.998 6.643 1.00 90.62 213 ARG A C 1
ATOM 1643 O O . ARG A 1 213 ? -15.498 15.758 5.569 1.00 90.62 213 ARG A O 1
ATOM 1650 N N . LYS A 1 214 ? -14.225 17.101 6.846 1.00 91.75 214 LYS A N 1
ATOM 1651 C CA . LYS A 1 214 ? -14.002 18.118 5.804 1.00 91.75 214 LYS A CA 1
ATOM 1652 C C . LYS A 1 214 ? -13.352 17.542 4.551 1.00 91.75 214 LYS A C 1
ATOM 1654 O O . LYS A 1 214 ? -13.627 18.045 3.473 1.00 91.75 214 LYS A O 1
ATOM 1659 N N . THR A 1 215 ? -12.561 16.471 4.660 1.00 93.25 215 THR A N 1
ATOM 1660 C CA . THR A 1 215 ? -11.943 15.822 3.489 1.00 93.25 215 THR A CA 1
ATOM 1661 C C . THR A 1 215 ? -12.950 15.185 2.531 1.00 93.25 215 THR A C 1
ATOM 1663 O O . THR A 1 215 ? -12.576 14.828 1.418 1.00 93.25 215 THR A O 1
ATOM 1666 N N . LEU A 1 216 ? -14.214 15.046 2.940 1.00 92.12 216 LEU A N 1
ATOM 1667 C CA . LEU A 1 216 ? -15.298 14.545 2.098 1.00 92.12 216 LEU A CA 1
ATOM 1668 C C . LEU A 1 216 ? -16.007 15.650 1.304 1.00 92.12 216 LEU A C 1
ATOM 1670 O O . LEU A 1 216 ? -16.879 15.343 0.500 1.00 92.12 216 LEU A O 1
ATOM 1674 N N . SER A 1 217 ? -15.652 16.924 1.490 1.00 91.19 217 SER A N 1
ATOM 1675 C CA . SER A 1 217 ? -16.220 18.000 0.677 1.00 91.19 217 SER A CA 1
ATOM 1676 C C . SER A 1 217 ? -15.702 17.956 -0.763 1.00 91.19 217 SER A C 1
ATOM 1678 O O . SER A 1 217 ? -14.597 17.480 -1.037 1.00 91.19 217 SER A O 1
ATOM 1680 N N . ASP A 1 218 ? -16.486 18.501 -1.694 1.00 89.94 218 ASP A N 1
ATOM 1681 C CA . ASP A 1 218 ? -16.200 18.413 -3.130 1.00 89.94 218 ASP A CA 1
ATOM 1682 C C . ASP A 1 218 ? -14.859 19.031 -3.541 1.00 89.94 218 ASP A C 1
ATOM 1684 O O . ASP A 1 218 ? -14.252 18.572 -4.505 1.00 89.94 218 ASP A O 1
ATOM 1688 N N . CYS A 1 219 ? -14.329 20.005 -2.791 1.00 92.50 219 CYS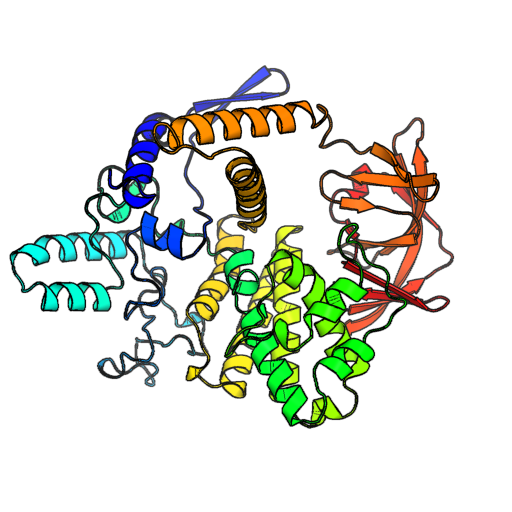 A N 1
ATOM 1689 C CA . CYS A 1 219 ? -13.028 20.605 -3.102 1.00 92.50 219 CYS A CA 1
ATOM 1690 C C . CYS A 1 219 ? -11.855 19.616 -2.980 1.00 92.50 219 CYS A C 1
ATOM 1692 O O . CYS A 1 219 ? -10.808 19.822 -3.598 1.00 92.50 219 CYS A O 1
ATOM 1694 N N . TYR A 1 220 ? -12.035 18.519 -2.238 1.00 94.44 220 TYR A N 1
ATOM 1695 C CA . TYR A 1 220 ? -11.062 17.435 -2.141 1.00 94.44 220 TYR A CA 1
ATOM 1696 C C . TYR A 1 220 ? -11.249 16.360 -3.214 1.00 94.44 220 TYR A C 1
ATOM 1698 O O . TYR A 1 220 ? -10.453 15.427 -3.269 1.00 94.44 220 TYR A O 1
ATOM 1706 N N . PHE A 1 221 ? -12.239 16.463 -4.101 1.00 94.19 221 PHE A N 1
ATOM 1707 C CA . PHE A 1 221 ? -12.432 15.518 -5.199 1.00 94.19 221 PHE A CA 1
ATOM 1708 C C . PHE A 1 221 ? -12.077 16.183 -6.525 1.00 94.19 221 PHE A C 1
ATOM 1710 O O . PHE A 1 221 ? -12.679 17.157 -6.960 1.00 94.19 221 PHE A O 1
ATOM 1717 N N . GLY A 1 222 ? -11.046 15.649 -7.175 1.00 91.69 222 GLY A N 1
ATOM 1718 C CA . GLY A 1 222 ? -10.692 16.025 -8.535 1.00 91.69 222 GLY A CA 1
ATOM 1719 C C . GLY A 1 222 ? -11.505 15.273 -9.577 1.00 91.69 222 GLY A C 1
ATOM 1720 O O . GLY A 1 222 ? -12.365 14.462 -9.255 1.00 91.69 222 GLY A O 1
ATOM 1721 N N . GLU A 1 223 ? -11.134 15.452 -10.844 1.00 90.75 223 GLU A N 1
ATOM 1722 C CA . GLU A 1 223 ? -11.784 14.764 -11.967 1.00 90.75 223 GLU A CA 1
ATOM 1723 C C . GLU A 1 223 ? -11.765 13.238 -11.865 1.00 90.75 223 GLU A C 1
ATOM 1725 O O . GLU A 1 223 ? -12.623 12.597 -12.453 1.00 90.75 223 GLU A O 1
ATOM 1730 N N . LYS A 1 224 ? -10.759 12.643 -11.207 1.00 92.69 224 LYS A N 1
ATOM 1731 C CA . LYS A 1 224 ? -10.552 11.181 -11.168 1.00 92.69 224 LYS A CA 1
ATOM 1732 C C . LYS A 1 224 ? -9.952 10.677 -9.855 1.00 92.69 224 LYS A C 1
ATOM 1734 O O . LYS A 1 224 ? -9.423 9.571 -9.825 1.00 92.69 224 LYS A O 1
ATOM 1739 N N . LEU A 1 225 ? -9.893 11.502 -8.810 1.00 95.31 225 LEU A N 1
ATOM 1740 C CA . LEU A 1 225 ? -9.130 11.164 -7.607 1.00 95.31 225 LEU A CA 1
ATOM 1741 C C . LEU A 1 225 ? -9.600 11.955 -6.392 1.00 95.31 225 LEU A C 1
ATOM 1743 O O . LEU A 1 225 ? -9.861 13.153 -6.496 1.00 95.31 225 LEU A O 1
ATOM 1747 N N . TRP A 1 226 ? -9.586 11.311 -5.231 1.00 96.19 226 TRP A N 1
ATOM 1748 C CA . TRP A 1 226 ? -9.655 11.989 -3.944 1.00 96.19 226 TRP A CA 1
ATOM 1749 C C . TRP A 1 226 ? -8.294 12.623 -3.590 1.00 96.19 226 TRP A C 1
ATOM 1751 O O . TRP A 1 226 ? -7.305 11.938 -3.326 1.00 96.19 226 TRP A O 1
ATOM 1761 N N . ARG A 1 227 ? -8.219 13.955 -3.654 1.00 94.25 227 ARG A N 1
ATOM 1762 C CA . ARG A 1 227 ? -7.014 14.795 -3.561 1.00 94.25 227 ARG A CA 1
ATOM 1763 C C . ARG A 1 227 ? -6.645 15.127 -2.114 1.00 94.25 227 ARG A C 1
ATOM 1765 O O . ARG A 1 227 ? -6.622 16.288 -1.714 1.00 94.25 227 ARG A O 1
ATOM 1772 N N . ILE A 1 228 ? -6.317 14.106 -1.336 1.00 92.94 228 ILE A N 1
ATOM 1773 C CA . ILE A 1 228 ? -5.758 14.280 0.010 1.00 92.94 228 ILE A CA 1
ATOM 1774 C C . ILE A 1 228 ? -4.437 13.532 0.160 1.00 92.94 228 ILE A C 1
ATOM 1776 O O . ILE A 1 228 ? -4.195 12.544 -0.535 1.00 92.94 228 ILE A O 1
ATOM 1780 N N . ASP A 1 229 ? -3.570 14.002 1.058 1.00 90.25 229 ASP A N 1
ATOM 1781 C CA . ASP A 1 229 ? -2.268 13.376 1.284 1.00 90.25 229 ASP A CA 1
ATOM 1782 C C . ASP A 1 229 ? -2.404 11.971 1.897 1.00 90.25 229 ASP A C 1
ATOM 1784 O O . ASP A 1 229 ? -3.391 11.645 2.565 1.00 90.25 229 ASP A O 1
ATOM 1788 N N . GLY A 1 230 ? -1.386 11.132 1.696 1.00 89.06 230 GLY A N 1
ATOM 1789 C CA . GLY A 1 230 ? -1.433 9.731 2.114 1.00 89.06 230 GLY A CA 1
ATOM 1790 C C . GLY A 1 230 ? -1.633 9.531 3.622 1.00 89.06 230 GLY A C 1
ATOM 1791 O O . GLY A 1 230 ? -2.277 8.562 4.027 1.00 89.06 230 GLY A O 1
ATOM 1792 N N . SER A 1 231 ? -1.145 10.451 4.465 1.00 87.38 231 SER A N 1
ATOM 1793 C CA . SER A 1 231 ? -1.360 10.366 5.914 1.00 87.38 231 SER A CA 1
ATOM 1794 C C . SER A 1 231 ? -2.812 10.674 6.285 1.00 87.38 231 SER A C 1
ATOM 1796 O O . SER A 1 231 ?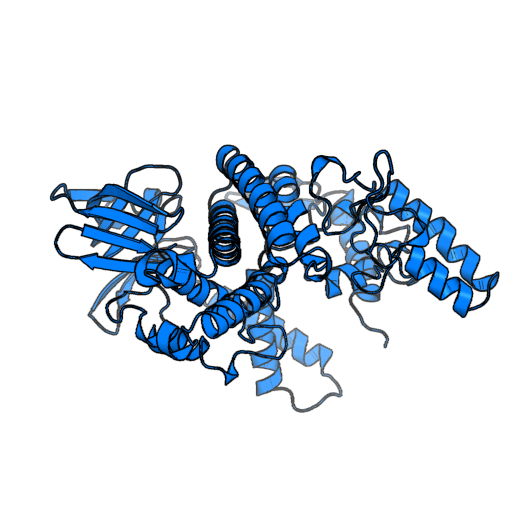 -3.388 9.964 7.107 1.00 87.38 231 SER A O 1
ATOM 1798 N N . THR A 1 232 ? -3.432 11.656 5.620 1.00 90.50 232 THR A N 1
ATOM 1799 C CA . THR A 1 232 ? -4.867 11.938 5.759 1.00 90.50 232 THR A CA 1
ATOM 1800 C C . THR A 1 232 ? -5.703 10.747 5.310 1.00 90.50 232 THR A C 1
ATOM 1802 O O . THR A 1 232 ? -6.615 10.347 6.026 1.00 90.50 232 THR A O 1
ATOM 1805 N N . GLN A 1 233 ? -5.370 10.122 4.176 1.00 92.56 233 GLN A N 1
ATOM 1806 C CA . GLN A 1 233 ? -6.108 8.956 3.673 1.00 92.56 233 GLN A CA 1
ATOM 1807 C C . GLN A 1 233 ? -6.053 7.775 4.636 1.00 92.56 233 GLN A C 1
ATOM 1809 O O . GLN A 1 233 ? -7.069 7.132 4.887 1.00 92.56 233 GLN A O 1
ATOM 1814 N N . LEU A 1 234 ? -4.878 7.507 5.214 1.00 90.06 234 LEU A N 1
ATOM 1815 C CA . LEU A 1 234 ? -4.713 6.477 6.238 1.00 90.06 234 LEU A CA 1
ATOM 1816 C C . LEU A 1 234 ? -5.630 6.713 7.445 1.00 90.06 234 LEU A C 1
ATOM 1818 O O . LEU A 1 234 ? -6.047 5.738 8.072 1.00 90.06 234 LEU A O 1
ATOM 1822 N N . SER A 1 235 ? -5.921 7.965 7.793 1.00 90.12 235 SER A N 1
ATOM 1823 C CA . SER A 1 235 ? -6.828 8.315 8.890 1.00 90.12 235 SER A CA 1
ATOM 1824 C C . SER A 1 235 ? -8.297 8.333 8.466 1.00 90.12 235 SER A C 1
ATOM 1826 O O . SER A 1 235 ? -9.146 7.902 9.233 1.00 90.12 235 SER A O 1
ATOM 1828 N N . ALA A 1 236 ? -8.618 8.797 7.261 1.00 93.19 236 ALA A N 1
ATOM 1829 C CA . ALA A 1 236 ? -9.998 8.972 6.814 1.00 93.19 236 ALA A CA 1
ATOM 1830 C C . ALA A 1 236 ? -10.641 7.671 6.303 1.00 93.19 236 ALA A C 1
ATOM 1832 O O . ALA A 1 236 ? -11.826 7.438 6.530 1.00 93.19 236 ALA A O 1
ATOM 1833 N N . LEU A 1 237 ? -9.872 6.783 5.664 1.00 95.06 237 LEU A N 1
ATOM 1834 C CA . LEU A 1 237 ? -10.410 5.552 5.078 1.00 95.06 237 LEU A CA 1
ATOM 1835 C C . LEU A 1 237 ? -11.084 4.617 6.105 1.00 95.06 237 LEU A C 1
ATOM 1837 O O . LEU A 1 237 ? -12.153 4.093 5.800 1.00 95.06 237 LEU A O 1
ATOM 1841 N N . PRO A 1 238 ? -10.549 4.428 7.330 1.00 95.06 238 PRO A N 1
ATOM 1842 C CA . PRO A 1 238 ? -11.256 3.697 8.375 1.00 95.06 238 PRO A CA 1
ATOM 1843 C C . PRO A 1 238 ? -12.654 4.228 8.699 1.00 95.06 238 PRO A C 1
ATOM 1845 O O . PRO A 1 238 ? -13.565 3.435 8.925 1.00 95.06 238 PRO A O 1
ATOM 1848 N N . LEU A 1 239 ? -12.828 5.554 8.698 1.00 94.12 239 LEU A N 1
ATOM 1849 C CA . LEU A 1 239 ? -14.122 6.190 8.946 1.00 94.12 239 LEU A CA 1
ATOM 1850 C C . LEU A 1 239 ? -15.089 5.926 7.797 1.00 94.12 239 LEU A C 1
ATOM 1852 O O . LEU A 1 239 ? -16.241 5.594 8.045 1.00 94.12 239 LEU A O 1
ATOM 1856 N N . LEU A 1 240 ? -14.612 6.013 6.553 1.00 95.44 240 LEU A N 1
ATOM 1857 C CA . LEU A 1 240 ? -15.415 5.677 5.377 1.00 95.44 240 LEU A CA 1
ATOM 1858 C C . LEU A 1 240 ? -15.818 4.201 5.346 1.00 95.44 240 LEU A C 1
ATOM 1860 O O . LEU A 1 240 ? -16.952 3.893 4.997 1.00 95.44 240 LEU A O 1
ATOM 1864 N N . HIS A 1 241 ? -14.927 3.295 5.757 1.00 97.00 241 HIS A N 1
ATOM 1865 C CA . HIS A 1 241 ? -15.265 1.880 5.892 1.00 97.00 241 HIS A CA 1
ATOM 1866 C C . HIS A 1 241 ? -16.381 1.670 6.922 1.00 97.00 241 HIS A C 1
ATOM 1868 O O . HIS A 1 241 ? -17.365 0.986 6.655 1.00 97.00 241 HIS A O 1
ATOM 1874 N N . PHE A 1 242 ? -16.244 2.304 8.089 1.00 95.81 242 PHE A N 1
ATOM 1875 C CA . PHE A 1 242 ? -17.241 2.229 9.150 1.00 95.81 242 PHE A CA 1
ATOM 1876 C C . PHE A 1 242 ? -18.586 2.825 8.738 1.00 95.81 242 PHE A C 1
ATOM 1878 O O . PHE A 1 242 ? -19.626 2.215 8.990 1.00 95.81 242 PHE A O 1
ATOM 1885 N N . PHE A 1 243 ? -18.555 3.970 8.056 1.00 95.50 243 PHE A N 1
ATOM 1886 C CA . PHE A 1 243 ? -19.722 4.573 7.429 1.00 95.50 243 PHE A CA 1
ATOM 1887 C C . PHE A 1 243 ? -20.418 3.593 6.487 1.00 95.50 243 PHE A C 1
ATOM 1889 O O . PHE A 1 243 ? -21.608 3.339 6.655 1.00 95.50 243 PHE A O 1
ATOM 1896 N N . ALA A 1 244 ? -19.668 3.018 5.543 1.00 96.12 244 ALA A N 1
ATOM 1897 C CA . ALA A 1 244 ? -20.230 2.150 4.523 1.00 96.12 244 ALA A CA 1
ATOM 1898 C C . ALA A 1 244 ? -20.979 0.973 5.155 1.00 96.12 244 ALA A C 1
ATOM 1900 O O . ALA A 1 244 ? -22.145 0.732 4.859 1.00 96.12 244 ALA A O 1
ATOM 1901 N N . VAL A 1 245 ? -20.329 0.280 6.087 1.00 95.88 245 VAL A N 1
ATOM 1902 C CA . VAL A 1 245 ? -20.883 -0.929 6.702 1.00 95.88 245 VAL A CA 1
ATOM 1903 C C . VAL A 1 245 ? -22.057 -0.634 7.646 1.00 95.88 245 VAL A C 1
ATOM 1905 O O . VAL A 1 245 ? -22.966 -1.452 7.753 1.00 95.88 245 VAL A O 1
ATOM 1908 N N . THR A 1 246 ? -22.056 0.516 8.327 1.00 94.50 246 THR A N 1
ATOM 1909 C CA . THR A 1 246 ? -22.970 0.762 9.461 1.00 94.50 246 THR A CA 1
ATOM 1910 C C . THR A 1 246 ? -24.104 1.735 9.136 1.00 94.50 246 THR A C 1
ATOM 1912 O O . THR A 1 246 ? -25.179 1.630 9.718 1.00 94.50 246 THR A O 1
ATOM 1915 N N . TYR A 1 247 ? -23.883 2.691 8.230 1.00 93.38 247 TYR A N 1
ATOM 1916 C CA . TYR A 1 247 ? -24.761 3.857 8.059 1.00 93.38 247 TYR A CA 1
ATOM 1917 C C . TYR A 1 247 ? -25.333 4.028 6.652 1.00 93.38 247 TYR A C 1
ATOM 1919 O O . TYR A 1 247 ? -26.217 4.859 6.476 1.00 93.38 247 TYR A O 1
ATOM 1927 N N . MET A 1 248 ? -24.889 3.253 5.659 1.00 91.12 248 MET A N 1
ATOM 1928 C CA . MET A 1 248 ? -25.416 3.367 4.293 1.00 91.12 248 MET A CA 1
ATOM 1929 C C . MET A 1 248 ? -26.859 2.891 4.113 1.00 91.12 248 MET A C 1
ATOM 1931 O O . MET A 1 248 ? -27.378 3.051 3.019 1.00 91.12 248 MET A O 1
ATOM 1935 N N . GLY A 1 249 ? -27.488 2.282 5.125 1.00 87.88 249 GLY A N 1
ATOM 1936 C CA . GLY A 1 249 ? -28.910 1.929 5.074 1.00 87.88 249 GLY A CA 1
ATOM 1937 C C . GLY A 1 249 ? -29.309 1.168 3.792 1.00 87.88 249 GLY A C 1
ATOM 1938 O O . GLY A 1 249 ? -28.591 0.237 3.414 1.00 87.88 249 GLY A O 1
ATOM 1939 N N . PRO A 1 250 ? -30.439 1.521 3.143 1.00 88.94 250 PRO A N 1
ATOM 1940 C CA . PRO A 1 250 ? -30.891 0.922 1.881 1.00 88.94 250 PRO A CA 1
ATOM 1941 C C . PRO A 1 250 ? -30.116 1.403 0.641 1.00 88.94 250 PRO A C 1
ATOM 1943 O O . PRO A 1 250 ? -30.206 0.783 -0.418 1.00 88.94 250 PRO A O 1
ATOM 1946 N N . GLU A 1 251 ? -29.344 2.490 0.716 1.00 90.62 251 GLU A N 1
ATOM 1947 C CA . GLU A 1 251 ? -28.580 3.008 -0.427 1.00 90.62 251 GLU A CA 1
ATOM 1948 C C . GLU A 1 251 ? -27.527 2.006 -0.916 1.00 90.62 251 GLU A C 1
ATOM 1950 O O . GLU A 1 251 ? -27.227 1.964 -2.110 1.00 90.62 251 GLU A O 1
ATOM 1955 N N . LYS A 1 252 ? -27.011 1.147 -0.026 1.00 92.31 252 LYS A N 1
ATOM 1956 C CA . LYS A 1 252 ? -26.099 0.055 -0.408 1.00 92.31 252 LYS A CA 1
ATOM 1957 C C . LYS A 1 252 ? -26.734 -0.925 -1.399 1.00 92.31 252 LYS A C 1
ATOM 1959 O O . LYS A 1 252 ? -26.033 -1.431 -2.269 1.00 92.31 252 LYS A O 1
ATOM 1964 N N . ASP A 1 253 ? -28.049 -1.133 -1.322 1.00 94.25 253 ASP A N 1
ATOM 1965 C CA . ASP A 1 253 ? -28.770 -2.074 -2.184 1.00 94.25 253 ASP A CA 1
ATOM 1966 C C . ASP A 1 253 ? -28.942 -1.515 -3.608 1.00 94.25 253 ASP A C 1
ATOM 1968 O O . ASP A 1 253 ? -29.203 -2.265 -4.547 1.00 94.25 253 ASP A O 1
ATOM 1972 N N . ARG A 1 254 ? -28.746 -0.200 -3.794 1.00 95.88 254 ARG A N 1
ATOM 1973 C CA . ARG A 1 254 ? -28.732 0.456 -5.113 1.00 95.88 254 ARG A CA 1
ATOM 1974 C C . ARG A 1 254 ? -27.384 0.342 -5.826 1.00 95.88 254 ARG A C 1
ATOM 1976 O O . ARG A 1 254 ? -27.349 0.439 -7.048 1.00 95.88 254 ARG A O 1
ATOM 1983 N N . ILE A 1 255 ? -26.295 0.158 -5.078 1.00 97.12 255 ILE A N 1
ATOM 1984 C CA . ILE A 1 255 ? -24.920 0.053 -5.598 1.00 97.12 255 ILE A CA 1
ATOM 1985 C C . ILE A 1 255 ? -24.158 -1.141 -4.984 1.00 97.12 255 ILE A C 1
ATOM 1987 O O . ILE A 1 255 ? -23.053 -0.975 -4.453 1.00 97.12 255 ILE A O 1
ATOM 1991 N N . PRO A 1 256 ? -24.728 -2.362 -5.012 1.00 97.75 256 PRO A N 1
ATOM 1992 C CA . PRO A 1 256 ? -24.190 -3.493 -4.257 1.00 97.75 256 PRO A CA 1
ATOM 1993 C C . PRO A 1 256 ? -22.781 -3.890 -4.721 1.00 97.75 256 PRO A C 1
ATOM 1995 O O . PRO A 1 256 ? -21.922 -4.210 -3.901 1.00 97.75 256 PRO A O 1
ATOM 1998 N N . ALA A 1 257 ? -22.505 -3.805 -6.026 1.00 98.25 257 ALA A N 1
ATOM 1999 C CA . ALA A 1 257 ? -21.212 -4.171 -6.600 1.00 98.25 257 ALA A CA 1
ATOM 2000 C C . ALA A 1 257 ? -20.091 -3.194 -6.195 1.00 98.25 257 ALA A C 1
ATOM 2002 O O . ALA A 1 257 ? -18.969 -3.611 -5.891 1.00 98.25 257 ALA A O 1
ATOM 2003 N N . GLU A 1 258 ? -20.376 -1.892 -6.175 1.00 98.50 258 GLU A N 1
ATOM 2004 C CA . GLU A 1 258 ? -19.457 -0.856 -5.706 1.00 98.50 258 GLU A CA 1
ATOM 2005 C C . GLU A 1 258 ? -19.221 -0.928 -4.203 1.00 98.50 258 GLU A C 1
ATOM 2007 O O . GLU A 1 258 ? -18.075 -0.812 -3.764 1.00 98.50 258 GLU A O 1
ATOM 2012 N N . PHE A 1 259 ? -20.288 -1.150 -3.431 1.00 98.19 259 PHE A N 1
ATOM 2013 C CA . PHE A 1 259 ? -20.216 -1.347 -1.989 1.00 98.19 259 PHE A CA 1
ATOM 2014 C C . PHE A 1 259 ? -19.299 -2.524 -1.641 1.00 98.19 259 PHE A C 1
ATOM 2016 O O . PHE A 1 259 ? -18.322 -2.353 -0.908 1.00 98.19 259 PHE A O 1
ATOM 2023 N N . ASP A 1 260 ? -19.551 -3.696 -2.226 1.00 98.31 260 ASP A N 1
ATOM 2024 C CA . ASP A 1 260 ? -18.766 -4.900 -1.960 1.00 98.31 260 ASP A CA 1
ATOM 2025 C C . ASP A 1 260 ? -17.306 -4.746 -2.387 1.00 98.31 260 ASP A C 1
ATOM 2027 O O . ASP A 1 260 ? -16.400 -5.228 -1.695 1.00 98.31 260 ASP A O 1
ATOM 2031 N N . CYS A 1 261 ? -17.054 -4.081 -3.517 1.00 98.62 261 CYS A N 1
ATOM 2032 C CA . CYS A 1 261 ? -15.702 -3.796 -3.986 1.00 98.62 261 CYS A CA 1
ATOM 2033 C C . CYS A 1 261 ? -14.955 -2.888 -2.996 1.00 98.62 261 CYS A C 1
ATOM 2035 O O . CYS A 1 261 ? -13.879 -3.260 -2.518 1.00 98.62 261 CYS A O 1
ATOM 2037 N N . PHE A 1 262 ? -15.569 -1.764 -2.607 1.00 98.56 262 PHE A N 1
ATOM 2038 C CA . PHE A 1 262 ? -14.978 -0.786 -1.693 1.00 98.56 262 PHE A CA 1
ATOM 2039 C C . PHE A 1 262 ? -14.728 -1.365 -0.293 1.00 98.56 262 PHE A C 1
ATOM 2041 O O . PHE A 1 262 ? -13.650 -1.181 0.276 1.00 98.56 262 PHE A O 1
ATOM 2048 N N . VAL A 1 263 ? -15.679 -2.126 0.257 1.00 98.44 263 VAL A N 1
ATOM 2049 C CA . VAL A 1 263 ? -15.490 -2.828 1.536 1.00 98.44 263 VAL A CA 1
ATOM 2050 C C . VAL A 1 263 ? -14.304 -3.789 1.436 1.00 98.44 263 VAL A C 1
ATOM 2052 O O . VAL A 1 263 ? -13.417 -3.763 2.289 1.00 98.44 263 VAL A O 1
ATOM 2055 N N . THR A 1 264 ? -14.205 -4.570 0.355 1.00 98.50 264 THR A N 1
ATOM 2056 C CA . THR A 1 264 ? -13.081 -5.506 0.163 1.00 98.50 264 THR A CA 1
ATOM 2057 C C . THR A 1 264 ? -11.734 -4.770 0.050 1.00 98.50 264 THR A C 1
ATOM 2059 O O . THR A 1 264 ? -10.735 -5.232 0.611 1.00 98.50 264 THR A O 1
ATOM 2062 N N . LEU A 1 265 ? -11.688 -3.591 -0.587 1.00 98.44 265 LEU A N 1
ATOM 2063 C CA . LEU A 1 265 ? -10.503 -2.721 -0.594 1.00 98.44 265 LEU A CA 1
ATOM 2064 C C . LEU A 1 265 ? -10.092 -2.319 0.829 1.00 98.44 265 LEU A C 1
ATOM 2066 O O . LEU A 1 265 ? -8.920 -2.442 1.197 1.00 98.44 265 LEU A O 1
ATOM 2070 N N . CYS A 1 266 ? -11.039 -1.837 1.639 1.00 98.31 266 CYS A N 1
ATOM 2071 C CA . CYS A 1 266 ? -10.771 -1.452 3.024 1.00 98.31 266 CYS A CA 1
ATOM 2072 C C . CYS A 1 266 ? -10.219 -2.636 3.829 1.00 98.31 266 CYS A C 1
ATOM 2074 O O . CYS A 1 266 ? -9.214 -2.493 4.533 1.00 98.31 266 CYS A O 1
ATOM 2076 N N . GLN A 1 267 ? -10.818 -3.818 3.662 1.00 97.12 267 GLN A N 1
ATOM 2077 C CA . GLN A 1 267 ? -10.376 -5.054 4.305 1.00 97.12 267 GLN A CA 1
ATOM 2078 C C . GLN A 1 267 ? -8.952 -5.462 3.932 1.00 97.12 267 GLN A C 1
ATOM 2080 O O . GLN A 1 267 ? -8.155 -5.874 4.790 1.00 97.12 267 GLN A O 1
ATOM 2085 N N . ARG A 1 268 ? -8.608 -5.306 2.654 1.00 97.19 268 ARG A N 1
ATOM 2086 C CA . ARG A 1 268 ? -7.257 -5.524 2.142 1.00 97.19 268 ARG A CA 1
ATOM 2087 C C . ARG A 1 268 ? -6.258 -4.550 2.764 1.00 97.19 268 ARG A C 1
ATOM 2089 O O . ARG A 1 268 ? -5.233 -4.985 3.286 1.00 97.19 268 ARG A O 1
ATOM 2096 N N . ILE A 1 269 ? -6.564 -3.252 2.775 1.00 96.69 269 ILE A N 1
ATOM 2097 C CA . ILE A 1 269 ? -5.676 -2.205 3.313 1.00 96.69 269 ILE A CA 1
ATOM 2098 C C . ILE A 1 269 ? -5.400 -2.398 4.804 1.00 96.69 269 ILE A C 1
ATOM 2100 O O . ILE A 1 269 ? -4.279 -2.169 5.271 1.00 96.69 269 ILE A O 1
ATOM 2104 N N . PHE A 1 270 ? -6.381 -2.853 5.574 1.00 94.38 270 PHE A N 1
ATOM 2105 C CA . PHE A 1 270 ? -6.088 -3.251 6.941 1.00 94.38 270 PHE A CA 1
ATOM 2106 C C . PHE A 1 270 ? -5.218 -4.471 7.051 1.00 94.38 270 PHE A C 1
ATOM 2108 O O . PHE A 1 270 ? -4.326 -4.464 7.888 1.00 94.38 270 PHE A O 1
ATOM 2115 N N . SER A 1 271 ? -5.485 -5.514 6.267 1.00 93.69 271 SER A N 1
ATOM 2116 C CA . SER A 1 271 ? -4.691 -6.738 6.345 1.00 93.69 271 SER A CA 1
ATOM 2117 C C . SER A 1 271 ? -3.221 -6.410 6.056 1.00 93.69 271 SER A C 1
ATOM 2119 O O . SER A 1 271 ? -2.340 -6.830 6.801 1.00 93.69 271 SER A O 1
ATOM 2121 N N . LEU A 1 272 ? -2.963 -5.522 5.087 1.00 94.38 272 LEU A N 1
ATOM 2122 C CA . LEU A 1 272 ? -1.643 -4.928 4.849 1.00 94.38 272 LEU A CA 1
ATOM 2123 C C . LEU A 1 272 ? -1.123 -4.145 6.061 1.00 94.38 272 LEU A C 1
ATOM 2125 O O . LEU A 1 272 ? 0.016 -4.334 6.479 1.00 94.38 272 LEU A O 1
ATOM 2129 N N . SER A 1 273 ? -1.955 -3.287 6.656 1.00 89.81 273 SER A N 1
ATOM 2130 C CA . SER A 1 273 ? -1.580 -2.531 7.856 1.00 89.81 273 SER A CA 1
ATOM 2131 C C . SER A 1 273 ? -1.239 -3.449 9.033 1.00 89.81 273 SER A C 1
ATOM 2133 O O . SER A 1 273 ? -0.319 -3.135 9.774 1.00 89.81 273 SER A O 1
ATOM 2135 N N . LEU A 1 274 ? -1.938 -4.573 9.215 1.00 87.62 274 LEU A N 1
ATOM 2136 C CA . LEU A 1 274 ? -1.627 -5.572 10.236 1.00 87.62 274 LEU A CA 1
ATOM 2137 C C . LEU A 1 274 ? -0.284 -6.243 9.962 1.00 87.62 274 LEU A C 1
ATOM 2139 O O . LEU A 1 274 ? 0.540 -6.313 10.868 1.00 87.62 274 LEU A O 1
ATOM 2143 N N . LEU A 1 275 ? -0.039 -6.672 8.722 1.00 90.19 275 LEU A N 1
ATOM 2144 C CA . LEU A 1 275 ? 1.213 -7.320 8.317 1.00 90.19 275 LEU A CA 1
ATOM 2145 C C . LEU A 1 275 ? 2.438 -6.416 8.519 1.00 90.19 275 LEU A C 1
ATOM 2147 O O . LEU A 1 275 ? 3.506 -6.915 8.863 1.00 90.19 275 LEU A O 1
ATOM 2151 N N . GLN A 1 276 ? 2.277 -5.095 8.382 1.00 87.06 276 GLN A N 1
ATOM 2152 C CA . GLN A 1 276 ? 3.319 -4.103 8.690 1.00 87.06 276 GLN A CA 1
ATOM 2153 C C . GLN A 1 276 ? 3.744 -4.078 10.164 1.00 87.06 276 GLN A C 1
ATOM 2155 O O . GLN A 1 276 ? 4.865 -3.674 10.462 1.00 87.06 276 GLN A O 1
ATOM 2160 N N . PHE A 1 277 ? 2.879 -4.509 11.084 1.00 80.19 277 PHE A N 1
ATOM 2161 C CA . PHE A 1 277 ? 3.196 -4.595 12.514 1.00 80.19 277 PHE A CA 1
ATOM 2162 C C . PHE A 1 277 ? 3.483 -6.021 12.975 1.00 80.19 277 PHE A C 1
ATOM 2164 O O . PHE A 1 277 ? 4.282 -6.230 13.885 1.00 80.19 277 PHE A O 1
ATOM 2171 N N . HIS A 1 278 ? 2.794 -6.994 12.388 1.00 83.88 278 HIS A N 1
ATOM 2172 C CA . HIS A 1 278 ? 2.833 -8.381 12.804 1.00 83.88 278 HIS A CA 1
ATOM 2173 C C . HIS A 1 278 ? 2.743 -9.284 11.580 1.00 83.88 278 HIS A C 1
ATOM 2175 O O . HIS A 1 278 ? 1.665 -9.684 11.141 1.00 83.88 278 HIS A O 1
ATOM 2181 N N . LEU A 1 279 ? 3.905 -9.594 11.015 1.00 88.12 279 LEU A N 1
ATOM 2182 C CA . LEU A 1 279 ? 3.994 -10.519 9.901 1.00 88.12 279 LEU A CA 1
ATOM 2183 C C . LEU A 1 279 ? 3.752 -11.948 10.401 1.00 88.12 279 LEU A C 1
ATOM 2185 O O . LEU A 1 279 ? 4.500 -12.444 11.243 1.00 88.12 279 LEU A O 1
ATOM 2189 N N . GLN A 1 280 ? 2.709 -12.601 9.887 1.00 88.69 280 GLN A N 1
ATOM 2190 C CA . GLN A 1 280 ? 2.385 -14.001 10.171 1.00 88.69 280 GLN A CA 1
ATOM 2191 C C . GLN A 1 280 ? 1.938 -14.715 8.890 1.00 88.69 280 GLN A C 1
ATOM 2193 O O . GLN A 1 280 ? 1.223 -14.103 8.092 1.00 88.69 280 GLN A O 1
ATOM 2198 N N . PRO A 1 281 ? 2.277 -16.006 8.705 1.00 90.62 281 PRO A N 1
ATOM 2199 C CA . PRO A 1 281 ? 1.859 -16.777 7.532 1.00 90.62 281 PRO A CA 1
ATOM 2200 C C . PRO A 1 281 ? 0.343 -16.755 7.292 1.00 90.62 281 PRO A C 1
ATOM 2202 O O . PRO A 1 281 ? -0.089 -16.410 6.199 1.00 90.62 281 PRO A O 1
ATOM 2205 N N . ALA A 1 282 ? -0.464 -16.980 8.334 1.00 90.81 282 ALA A N 1
ATOM 2206 C CA . ALA A 1 282 ? -1.926 -16.971 8.218 1.00 90.81 282 ALA A CA 1
ATOM 2207 C C . ALA A 1 282 ? -2.491 -15.615 7.746 1.00 90.81 282 ALA A C 1
ATOM 2209 O O . ALA A 1 282 ? -3.470 -15.561 7.004 1.00 90.81 282 ALA A O 1
ATOM 2210 N N . LEU A 1 283 ? -1.857 -14.501 8.136 1.00 90.75 283 LEU A N 1
ATOM 2211 C CA . LEU A 1 283 ? -2.249 -13.166 7.673 1.00 90.75 283 LEU A CA 1
ATOM 2212 C C . LEU A 1 283 ? -1.862 -12.928 6.205 1.00 90.75 283 LEU A C 1
ATOM 2214 O O . LEU A 1 283 ? -2.560 -12.189 5.514 1.00 90.75 283 LEU A O 1
ATOM 2218 N N . LEU A 1 284 ? -0.777 -13.543 5.722 1.00 94.19 284 LEU A N 1
ATOM 2219 C CA . LEU A 1 284 ? -0.379 -13.486 4.310 1.00 94.19 284 LEU A CA 1
ATOM 2220 C C . LEU A 1 284 ? -1.339 -14.277 3.419 1.00 94.19 284 LEU A C 1
ATOM 2222 O O . LEU A 1 284 ? -1.657 -13.823 2.321 1.00 94.19 284 LEU A O 1
ATOM 2226 N N . ASP A 1 285 ? -1.820 -15.426 3.888 1.00 93.38 285 ASP A N 1
ATOM 2227 C CA . ASP A 1 285 ? -2.791 -16.231 3.145 1.00 93.38 285 ASP A CA 1
ATOM 2228 C C . ASP A 1 285 ? -4.146 -15.513 3.079 1.00 93.38 285 ASP A C 1
ATOM 2230 O O . ASP A 1 285 ? -4.688 -15.312 1.992 1.00 93.38 285 ASP A O 1
ATOM 2234 N N . GLY A 1 286 ? -4.613 -14.962 4.206 1.00 94.44 286 GLY A N 1
ATOM 2235 C CA . GLY A 1 286 ? -5.814 -14.122 4.223 1.00 94.44 286 GLY A CA 1
ATOM 2236 C C . GLY A 1 286 ? -5.676 -12.817 3.422 1.00 94.44 286 GLY A C 1
ATOM 2237 O O . GLY A 1 286 ? -6.674 -12.285 2.933 1.00 94.44 286 GLY A O 1
ATOM 2238 N N . LEU A 1 287 ? -4.459 -12.278 3.260 1.00 95.88 287 LEU A N 1
ATOM 2239 C CA . LEU A 1 287 ? -4.213 -11.174 2.327 1.00 95.88 287 LEU A CA 1
ATOM 2240 C C . LEU A 1 287 ? -4.404 -11.642 0.882 1.00 95.88 287 LEU A C 1
ATOM 2242 O O . LEU A 1 287 ? -5.043 -10.928 0.118 1.00 95.88 287 LEU A O 1
ATOM 2246 N N . HIS A 1 288 ? -3.906 -12.824 0.516 1.00 95.69 288 HIS A N 1
ATOM 2247 C CA . HIS A 1 288 ? -4.041 -13.334 -0.847 1.00 95.69 288 HIS A CA 1
ATOM 2248 C C . HIS A 1 288 ? -5.498 -13.480 -1.286 1.00 95.69 288 HIS A C 1
ATOM 2250 O O . HIS A 1 288 ? -5.863 -13.081 -2.390 1.00 95.69 288 HIS A O 1
ATOM 2256 N N . GLU A 1 289 ? -6.336 -14.029 -0.409 1.00 95.81 289 GLU A N 1
ATOM 2257 C CA . GLU A 1 289 ? -7.767 -14.182 -0.666 1.00 95.81 289 GLU A CA 1
ATOM 2258 C C . GLU A 1 289 ? -8.434 -12.822 -0.897 1.00 95.81 289 GLU A C 1
ATOM 2260 O O . GLU A 1 289 ? -9.204 -12.650 -1.844 1.00 95.81 289 GLU A O 1
ATOM 2265 N N . LEU A 1 290 ? -8.084 -11.822 -0.080 1.00 96.94 290 LEU A N 1
ATOM 2266 C CA . LEU A 1 290 ? -8.567 -10.452 -0.247 1.00 96.94 290 LEU A CA 1
ATOM 2267 C C . LEU A 1 290 ? -8.046 -9.792 -1.524 1.00 96.94 290 LEU A C 1
ATOM 2269 O O . LEU A 1 290 ? -8.787 -9.047 -2.157 1.00 96.94 290 LEU A O 1
ATOM 2273 N N . GLU A 1 291 ? -6.801 -10.054 -1.919 1.00 96.81 291 GLU A N 1
ATOM 2274 C CA . GLU A 1 291 ? -6.232 -9.571 -3.178 1.00 96.81 291 GLU A CA 1
ATOM 2275 C C . GLU A 1 291 ? -7.007 -10.120 -4.374 1.00 96.81 291 GLU A C 1
ATOM 2277 O O . GLU A 1 291 ? -7.452 -9.338 -5.215 1.00 96.81 291 GLU A O 1
ATOM 2282 N N . GLN A 1 292 ? -7.215 -11.439 -4.425 1.00 96.25 292 GLN A N 1
ATOM 2283 C CA . GLN A 1 292 ? -7.980 -12.093 -5.486 1.00 96.25 292 GLN A CA 1
ATOM 2284 C C . GLN A 1 292 ? -9.430 -11.609 -5.526 1.00 96.25 292 GLN A C 1
ATOM 2286 O O . GLN A 1 292 ? -9.936 -11.250 -6.590 1.00 96.25 292 GLN A O 1
ATOM 2291 N N . SER A 1 293 ? -10.085 -11.571 -4.364 1.00 97.12 293 SER A N 1
ATOM 2292 C CA . SER A 1 293 ? -11.471 -11.125 -4.231 1.00 97.12 293 SER A CA 1
ATOM 2293 C C . SER A 1 293 ? -11.633 -9.672 -4.676 1.00 97.12 293 SER A C 1
ATOM 2295 O O . SER A 1 293 ? -12.471 -9.381 -5.528 1.00 97.12 293 SER A O 1
ATOM 2297 N N . HIS A 1 294 ? -10.783 -8.765 -4.181 1.00 98.06 294 HIS A N 1
ATOM 2298 C CA . HIS A 1 294 ? -10.808 -7.352 -4.566 1.00 98.06 294 HIS A CA 1
ATOM 2299 C C . HIS A 1 294 ? -10.550 -7.170 -6.061 1.00 98.06 294 HIS A C 1
ATOM 2301 O O . HIS A 1 294 ? -11.285 -6.435 -6.707 1.00 98.06 294 HIS A O 1
ATOM 2307 N N . HIS A 1 295 ? -9.565 -7.866 -6.634 1.00 97.50 295 HIS A N 1
ATOM 2308 C CA . HIS A 1 295 ? -9.242 -7.746 -8.057 1.00 97.50 295 HIS A CA 1
ATOM 2309 C C . HIS A 1 295 ? -10.407 -8.181 -8.958 1.00 97.50 295 HIS A C 1
ATOM 2311 O O . HIS A 1 295 ? -10.748 -7.468 -9.902 1.00 97.50 295 HIS A O 1
ATOM 2317 N N . ARG A 1 296 ? -11.054 -9.315 -8.646 1.00 97.12 296 ARG A N 1
ATOM 2318 C CA . ARG A 1 296 ? -12.233 -9.800 -9.386 1.00 97.12 296 ARG A CA 1
ATOM 2319 C C . ARG A 1 296 ? -13.405 -8.831 -9.260 1.00 97.12 296 ARG A C 1
ATOM 2321 O O . ARG A 1 296 ? -13.951 -8.425 -10.280 1.00 97.12 296 ARG A O 1
ATOM 2328 N N . LYS A 1 297 ? -13.729 -8.402 -8.032 1.00 98.12 297 LYS A N 1
ATOM 2329 C CA . LYS A 1 297 ? -14.801 -7.427 -7.776 1.00 98.12 297 LYS A CA 1
ATOM 2330 C C . LYS A 1 297 ? -14.545 -6.108 -8.502 1.00 98.12 297 LYS A C 1
ATOM 2332 O O . LYS A 1 297 ? -15.433 -5.594 -9.165 1.00 98.12 297 LYS A O 1
ATOM 2337 N N . PHE A 1 298 ? -13.319 -5.592 -8.458 1.00 98.25 298 PHE A N 1
ATOM 2338 C CA . PHE A 1 298 ? -12.966 -4.356 -9.154 1.00 98.25 298 PHE A CA 1
ATOM 2339 C C . PHE A 1 298 ? -13.151 -4.490 -10.670 1.00 98.25 298 PHE A C 1
ATOM 2341 O O . PHE A 1 298 ? -13.687 -3.583 -11.309 1.00 98.25 298 PHE A O 1
ATOM 2348 N N . SER A 1 299 ? -12.760 -5.634 -11.240 1.00 96.06 299 SER A N 1
ATOM 2349 C CA . SER A 1 299 ? -12.960 -5.929 -12.660 1.00 96.06 299 SER A CA 1
ATOM 2350 C C . SER A 1 299 ? -14.433 -6.000 -13.042 1.00 96.06 299 SER A C 1
ATOM 2352 O O . SER A 1 299 ? -14.835 -5.331 -13.993 1.00 96.06 299 SER A O 1
ATOM 2354 N N . SER A 1 300 ? -15.255 -6.727 -12.281 1.00 96.94 300 SER A N 1
ATOM 2355 C CA . SER A 1 300 ? -16.691 -6.834 -12.558 1.00 96.94 300 SER A CA 1
ATOM 2356 C C . SER A 1 300 ? -17.441 -5.516 -12.356 1.00 96.94 300 SER A C 1
ATOM 2358 O O . SER A 1 300 ? -18.379 -5.235 -13.093 1.00 96.94 300 SER A O 1
ATOM 2360 N N . THR A 1 301 ? -17.029 -4.704 -11.378 1.00 98.12 301 THR A N 1
ATOM 2361 C CA . THR A 1 301 ? -17.726 -3.466 -11.002 1.00 98.12 301 THR A CA 1
ATOM 2362 C C . THR A 1 301 ? -17.349 -2.288 -11.903 1.00 98.12 301 THR A C 1
ATOM 2364 O O . THR A 1 301 ? -18.221 -1.578 -12.397 1.00 98.12 301 THR A O 1
ATOM 2367 N N . TYR A 1 302 ? -16.053 -2.056 -12.132 1.00 97.25 302 TYR A N 1
ATOM 2368 C CA . TYR A 1 302 ? -15.565 -0.861 -12.840 1.00 97.25 302 TYR A CA 1
ATOM 2369 C C . TYR A 1 302 ? -15.010 -1.156 -14.239 1.00 97.25 302 TYR A C 1
ATOM 2371 O O . TYR A 1 302 ? -14.694 -0.235 -15.000 1.00 97.25 302 TYR A O 1
ATOM 2379 N N . GLY A 1 303 ? -14.895 -2.434 -14.593 1.00 95.38 303 GLY A N 1
ATOM 2380 C CA . GLY A 1 303 ? -14.430 -2.893 -15.890 1.00 95.38 303 GLY A CA 1
ATOM 2381 C C . GLY A 1 303 ? -12.906 -2.818 -16.081 1.00 95.38 303 GLY A C 1
ATOM 2382 O O . GLY A 1 303 ? -12.196 -2.056 -15.411 1.00 95.38 303 GLY A O 1
ATOM 2383 N N . PRO A 1 304 ? -12.367 -3.523 -17.094 1.00 92.19 304 PRO A N 1
ATOM 2384 C CA . PRO A 1 304 ? -10.929 -3.555 -17.383 1.00 92.19 304 PRO A CA 1
ATOM 2385 C C . PRO A 1 304 ? -10.289 -2.182 -17.660 1.00 92.19 304 PRO A C 1
ATOM 2387 O O . PRO A 1 304 ? -9.078 -2.015 -17.532 1.00 92.19 304 PRO A O 1
ATOM 2390 N N . ALA A 1 305 ? -11.079 -1.184 -18.075 1.00 92.69 305 ALA A N 1
ATOM 2391 C CA . ALA A 1 305 ? -10.596 0.167 -18.383 1.00 92.69 305 ALA A CA 1
ATOM 2392 C C . ALA A 1 305 ? -10.179 0.966 -17.141 1.00 92.69 305 ALA A C 1
ATOM 2394 O O . ALA A 1 305 ? -9.365 1.890 -17.249 1.00 92.69 305 ALA A O 1
ATOM 2395 N N . ALA A 1 306 ? -10.745 0.632 -15.980 1.00 95.38 306 ALA A N 1
ATOM 2396 C CA . ALA A 1 306 ? -10.469 1.318 -14.727 1.00 95.38 306 ALA A CA 1
ATOM 2397 C C . ALA A 1 306 ? -9.110 0.913 -14.131 1.00 95.38 306 ALA A C 1
ATOM 2399 O O . ALA A 1 306 ? -8.503 1.692 -13.390 1.00 95.38 306 ALA A O 1
ATOM 2400 N N . PHE A 1 307 ? -8.578 -0.257 -14.505 1.00 95.06 307 PHE A N 1
ATOM 2401 C CA . PHE A 1 307 ? -7.302 -0.741 -13.989 1.00 95.06 307 PHE A CA 1
ATOM 2402 C C . PHE A 1 307 ? -6.142 0.216 -14.276 1.00 95.06 307 PHE A C 1
ATOM 2404 O O . PHE A 1 307 ? -5.993 0.815 -15.343 1.00 95.06 307 PHE A O 1
ATOM 2411 N N . LYS A 1 308 ? -5.276 0.321 -13.273 1.00 94.00 308 LYS A N 1
ATOM 2412 C CA . LYS A 1 308 ? -4.029 1.099 -13.265 1.00 94.00 308 LYS A CA 1
ATOM 2413 C C . LYS A 1 308 ? -2.860 0.161 -12.976 1.00 94.00 308 LYS A C 1
ATOM 2415 O O . LYS A 1 308 ? -3.080 -0.804 -12.247 1.00 94.00 308 LYS A O 1
ATOM 2420 N N . PRO A 1 309 ? -1.626 0.468 -13.416 1.00 94.50 309 PRO A N 1
ATOM 2421 C CA . PRO A 1 309 ? -0.441 -0.328 -13.076 1.00 94.50 309 PRO A CA 1
ATOM 2422 C C . PRO A 1 309 ? -0.315 -0.648 -11.578 1.00 94.50 309 PRO A C 1
ATOM 2424 O O . PRO A 1 309 ? -0.034 -1.788 -11.219 1.00 94.50 309 PRO A O 1
ATOM 2427 N N . LYS A 1 310 ? -0.666 0.309 -10.704 1.00 95.88 310 LYS A N 1
ATOM 2428 C CA . LYS A 1 310 ? -0.695 0.127 -9.242 1.00 95.88 310 LYS A CA 1
ATOM 2429 C C . LYS A 1 310 ? -1.561 -1.047 -8.761 1.00 95.88 310 LYS A C 1
ATOM 2431 O O . LYS A 1 310 ? -1.211 -1.659 -7.759 1.00 95.88 310 LYS A O 1
ATOM 2436 N N . HIS A 1 311 ? -2.644 -1.402 -9.467 1.00 96.56 311 HIS A N 1
ATOM 2437 C CA . HIS A 1 311 ? -3.457 -2.582 -9.127 1.00 96.56 311 HIS A CA 1
ATOM 2438 C C . HIS A 1 311 ? -2.628 -3.856 -9.208 1.00 96.56 311 HIS A C 1
ATOM 2440 O O . HIS A 1 311 ? -2.726 -4.697 -8.323 1.00 96.56 311 HIS A O 1
ATOM 2446 N N . HIS A 1 312 ? -1.792 -3.962 -10.242 1.00 95.94 312 HIS A N 1
ATOM 2447 C CA . HIS A 1 312 ? -0.910 -5.099 -10.440 1.00 95.94 312 HIS A CA 1
ATOM 2448 C C . HIS A 1 312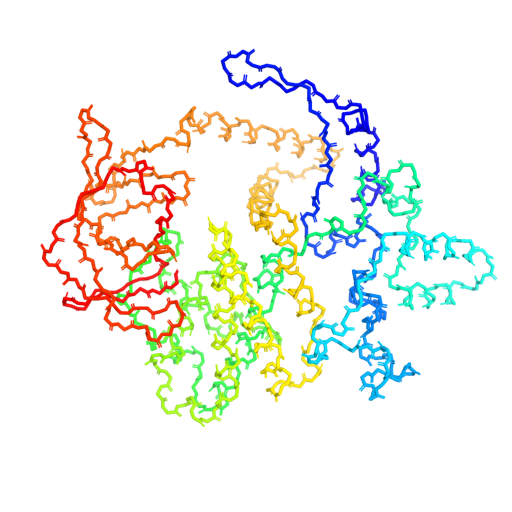 ? 0.311 -5.037 -9.514 1.00 95.94 312 HIS A C 1
ATOM 2450 O O . HIS A 1 312 ? 0.651 -6.046 -8.909 1.00 95.94 312 HIS A O 1
ATOM 2456 N N . TYR A 1 313 ? 0.936 -3.867 -9.324 1.00 96.19 313 TYR A N 1
ATOM 2457 C CA . TYR A 1 313 ? 2.050 -3.716 -8.370 1.00 96.19 313 TYR A CA 1
ATOM 2458 C C . TYR A 1 313 ? 1.657 -4.156 -6.957 1.00 96.19 313 TYR A C 1
ATOM 2460 O O . TYR A 1 313 ? 2.431 -4.824 -6.277 1.00 96.19 313 TYR A O 1
ATOM 2468 N N . ALA A 1 314 ? 0.432 -3.837 -6.536 1.00 96.38 314 ALA A N 1
ATOM 2469 C CA . ALA A 1 314 ? -0.080 -4.234 -5.236 1.00 96.38 314 ALA A CA 1
ATOM 2470 C C . ALA A 1 314 ? -0.221 -5.760 -5.072 1.00 96.38 314 ALA A C 1
ATOM 2472 O O . ALA A 1 314 ? -0.232 -6.222 -3.941 1.00 96.38 314 ALA A O 1
ATOM 2473 N N . LEU A 1 315 ? -0.310 -6.545 -6.156 1.00 95.94 315 LEU A N 1
ATOM 2474 C CA . LEU A 1 315 ? -0.378 -8.017 -6.088 1.00 95.94 315 LEU A CA 1
ATOM 2475 C C . LEU A 1 315 ? 0.964 -8.663 -5.723 1.00 95.94 315 LEU A C 1
ATOM 2477 O O . LEU A 1 315 ? 1.003 -9.801 -5.272 1.00 95.94 315 LEU A O 1
ATOM 2481 N N . HIS A 1 316 ? 2.073 -7.942 -5.899 1.00 95.81 316 HIS A N 1
ATOM 2482 C CA . HIS A 1 316 ? 3.404 -8.440 -5.540 1.00 95.81 316 HIS A CA 1
ATOM 2483 C C . HIS A 1 316 ? 3.674 -8.368 -4.034 1.00 95.81 316 HIS A C 1
ATOM 2485 O O . HIS A 1 316 ? 4.610 -9.004 -3.556 1.00 95.81 316 HIS A O 1
ATOM 2491 N N . GLN A 1 317 ? 2.880 -7.607 -3.275 1.00 94.94 317 GLN A N 1
ATOM 2492 C CA . GLN A 1 317 ? 3.173 -7.274 -1.878 1.00 94.94 317 GLN A CA 1
ATOM 2493 C C . GLN A 1 317 ? 3.218 -8.502 -0.976 1.00 94.94 317 GLN A C 1
ATOM 2495 O O . GLN A 1 317 ? 4.147 -8.639 -0.183 1.00 94.94 317 GLN A O 1
ATOM 2500 N N . ARG A 1 318 ? 2.267 -9.430 -1.126 1.00 95.19 318 ARG A N 1
ATOM 2501 C CA . ARG A 1 318 ? 2.269 -10.692 -0.378 1.00 95.19 318 ARG A CA 1
ATOM 2502 C C . ARG A 1 318 ? 3.574 -11.465 -0.577 1.00 95.19 318 ARG A C 1
ATOM 2504 O O . ARG A 1 318 ? 4.207 -11.872 0.398 1.00 95.19 318 ARG A O 1
ATOM 2511 N N . ASP A 1 319 ? 3.972 -11.667 -1.830 1.00 94.88 319 ASP A N 1
ATOM 2512 C CA . ASP A 1 319 ? 5.154 -12.464 -2.170 1.00 94.88 319 ASP A CA 1
ATOM 2513 C C . ASP A 1 319 ? 6.440 -11.765 -1.738 1.00 94.88 319 ASP A C 1
ATOM 2515 O O . ASP A 1 319 ? 7.345 -12.408 -1.214 1.00 94.88 319 ASP A O 1
ATOM 2519 N N . GLN A 1 320 ? 6.481 -10.442 -1.861 1.00 95.38 320 GLN A N 1
ATOM 2520 C CA . GLN A 1 320 ? 7.551 -9.589 -1.356 1.00 95.38 320 GLN A CA 1
ATOM 2521 C C . GLN A 1 320 ? 7.694 -9.686 0.172 1.00 95.38 320 GLN A C 1
ATOM 2523 O O . GLN A 1 320 ? 8.791 -9.918 0.683 1.00 95.38 320 GLN A O 1
ATOM 2528 N N . PHE A 1 321 ? 6.588 -9.601 0.915 1.00 95.75 321 PHE A N 1
ATOM 2529 C CA . PHE A 1 321 ? 6.597 -9.728 2.374 1.00 95.75 321 PHE A CA 1
ATOM 2530 C C . PHE A 1 321 ? 7.040 -11.122 2.816 1.00 95.75 321 PHE A C 1
ATOM 2532 O O . PHE A 1 321 ? 7.828 -11.254 3.753 1.00 95.75 321 PHE A O 1
ATOM 2539 N N . ARG A 1 322 ? 6.587 -12.165 2.110 1.00 94.88 322 ARG A N 1
ATOM 2540 C CA . ARG A 1 322 ? 7.021 -13.548 2.334 1.00 94.88 322 ARG A CA 1
ATOM 2541 C C . ARG A 1 322 ? 8.504 -13.735 2.002 1.00 94.88 322 ARG A C 1
ATOM 2543 O O . ARG A 1 322 ? 9.217 -14.381 2.761 1.00 94.88 322 ARG A O 1
ATOM 2550 N N . GLN A 1 323 ? 8.987 -13.163 0.904 1.00 93.31 323 GLN A N 1
ATOM 2551 C CA . GLN A 1 323 ? 10.382 -13.280 0.480 1.00 93.31 323 GLN A CA 1
ATOM 2552 C C . GLN A 1 323 ? 11.338 -12.628 1.485 1.00 93.31 323 GLN A C 1
ATOM 2554 O O . GLN A 1 323 ? 12.389 -13.192 1.787 1.00 93.31 323 GLN A O 1
ATOM 2559 N N . TRP A 1 324 ? 10.995 -11.445 1.995 1.00 92.56 324 TRP A N 1
ATOM 2560 C CA . TRP A 1 324 ? 11.878 -10.691 2.888 1.00 92.56 324 TRP A CA 1
ATOM 2561 C C . TRP A 1 324 ? 11.613 -10.916 4.369 1.00 92.56 324 TRP A C 1
ATOM 2563 O O . TRP A 1 324 ? 12.379 -10.417 5.188 1.00 92.56 324 TRP A O 1
ATOM 2573 N N . GLN A 1 325 ? 10.547 -11.647 4.711 1.00 92.06 325 GLN A N 1
ATOM 2574 C CA . GLN A 1 325 ? 10.080 -11.805 6.091 1.00 92.06 325 GLN A CA 1
ATOM 2575 C C . GLN A 1 325 ? 9.890 -10.443 6.782 1.00 92.06 325 GLN A C 1
ATOM 2577 O O . GLN A 1 325 ? 10.090 -10.293 7.986 1.00 92.06 325 GLN A O 1
ATOM 2582 N N . LEU A 1 326 ? 9.506 -9.434 5.993 1.00 91.25 326 LEU A N 1
ATOM 2583 C CA . LEU A 1 326 ? 9.316 -8.063 6.436 1.00 91.25 326 LEU A CA 1
ATOM 2584 C C . LEU A 1 326 ? 8.338 -7.338 5.514 1.00 91.25 326 LEU A C 1
ATOM 2586 O O . LEU A 1 326 ? 8.477 -7.357 4.291 1.00 91.25 326 LEU A O 1
ATOM 2590 N N . ALA A 1 327 ? 7.376 -6.646 6.114 1.00 92.00 327 ALA A N 1
ATOM 2591 C CA . ALA A 1 327 ? 6.445 -5.786 5.402 1.00 92.00 327 ALA A CA 1
ATOM 2592 C C . ALA A 1 327 ? 7.020 -4.367 5.262 1.00 92.00 327 ALA A C 1
ATOM 2594 O O . ALA A 1 327 ? 6.753 -3.477 6.070 1.00 92.00 327 ALA A O 1
ATOM 2595 N N . LEU A 1 328 ? 7.861 -4.185 4.241 1.00 91.56 328 LEU A N 1
ATOM 2596 C CA . LEU A 1 328 ? 8.517 -2.915 3.932 1.00 91.56 328 LEU A CA 1
ATOM 2597 C C . LEU A 1 328 ? 7.532 -1.869 3.385 1.00 91.56 328 LEU A C 1
ATOM 2599 O O . LEU A 1 328 ? 6.570 -2.186 2.687 1.00 91.56 328 LEU A O 1
ATOM 2603 N N . ASP A 1 329 ? 7.795 -0.599 3.698 1.00 92.00 329 ASP A N 1
ATOM 2604 C CA . ASP A 1 329 ? 7.005 0.545 3.235 1.00 92.00 329 ASP A CA 1
ATOM 2605 C C . ASP A 1 329 ? 7.858 1.823 3.205 1.00 92.00 329 ASP A C 1
ATOM 2607 O O . ASP A 1 329 ? 8.904 1.896 3.853 1.00 92.00 329 ASP A O 1
ATOM 2611 N N . THR A 1 330 ? 7.400 2.858 2.504 1.00 92.69 330 THR A N 1
ATOM 2612 C CA . THR A 1 330 ? 8.124 4.135 2.350 1.00 92.69 330 THR A CA 1
ATOM 2613 C C . THR A 1 330 ? 7.674 5.225 3.327 1.00 92.69 330 THR A C 1
ATOM 2615 O O . THR A 1 330 ? 8.184 6.342 3.286 1.00 92.69 330 THR A O 1
ATOM 2618 N N . LYS A 1 331 ? 6.767 4.928 4.271 1.00 87.69 331 LYS A N 1
ATOM 2619 C CA . LYS A 1 331 ? 6.242 5.901 5.258 1.00 87.69 331 LYS A CA 1
ATOM 2620 C C . LYS A 1 331 ? 7.328 6.680 6.001 1.00 87.69 331 LYS A C 1
ATOM 2622 O O . LYS A 1 331 ? 7.183 7.883 6.210 1.00 87.69 331 LYS A O 1
ATOM 2627 N N . ALA A 1 332 ? 8.395 6.006 6.427 1.00 83.94 332 ALA A N 1
ATOM 2628 C CA . ALA A 1 332 ? 9.505 6.658 7.121 1.00 83.94 332 ALA A CA 1
ATOM 2629 C C . ALA A 1 332 ? 10.296 7.580 6.179 1.00 83.94 332 ALA A C 1
ATOM 2631 O O . ALA A 1 332 ? 10.617 8.710 6.551 1.00 83.94 332 ALA A O 1
ATOM 2632 N N . CYS A 1 333 ? 10.547 7.123 4.949 1.00 85.69 333 CYS A N 1
ATOM 2633 C CA . CYS A 1 333 ? 11.213 7.897 3.905 1.00 85.69 333 CYS A CA 1
ATOM 2634 C C . CYS A 1 333 ? 10.419 9.164 3.562 1.00 85.69 333 CYS A C 1
ATOM 2636 O O . CYS A 1 333 ? 10.996 10.246 3.523 1.00 85.69 333 CYS A O 1
ATOM 2638 N N . GLU A 1 334 ? 9.097 9.053 3.412 1.00 86.00 334 GLU A N 1
ATOM 2639 C CA . GLU A 1 334 ? 8.221 10.186 3.099 1.00 86.00 334 GLU A CA 1
ATOM 2640 C C . GLU A 1 334 ? 8.170 11.203 4.248 1.00 86.00 334 GLU A C 1
ATOM 2642 O O . GLU A 1 334 ? 8.312 12.403 4.024 1.00 86.00 334 GLU A O 1
ATOM 2647 N N . LYS A 1 335 ? 8.061 10.747 5.504 1.00 81.44 335 LYS A N 1
ATOM 2648 C CA . LYS A 1 335 ? 8.126 11.645 6.673 1.00 81.44 335 LYS A CA 1
ATOM 2649 C C . LYS A 1 335 ? 9.444 12.413 6.729 1.00 81.44 335 LYS A C 1
ATOM 2651 O O . LYS A 1 335 ? 9.439 13.620 6.972 1.00 81.44 335 LYS A O 1
ATOM 2656 N N . LYS A 1 336 ? 10.560 11.720 6.482 1.00 80.38 336 LYS A N 1
ATOM 2657 C CA . LYS A 1 336 ? 11.886 12.336 6.406 1.00 80.38 336 LYS A CA 1
ATOM 2658 C C . LYS A 1 336 ? 11.932 13.363 5.276 1.00 80.38 336 LYS A C 1
ATOM 2660 O O . LYS A 1 336 ? 12.329 14.498 5.509 1.00 80.38 336 LYS A O 1
ATOM 2665 N N . HIS A 1 337 ? 11.444 13.015 4.087 1.00 81.69 337 HIS A N 1
ATOM 2666 C CA . HIS A 1 337 ? 11.363 13.925 2.941 1.00 81.69 337 HIS A CA 1
ATOM 2667 C C . HIS A 1 337 ? 10.560 15.190 3.229 1.00 81.69 337 HIS A C 1
ATOM 2669 O O . HIS A 1 337 ? 11.022 16.296 2.961 1.00 81.69 337 HIS A O 1
ATOM 2675 N N . GLN A 1 338 ? 9.397 15.059 3.859 1.00 82.56 338 GLN A N 1
ATOM 2676 C CA . GLN A 1 338 ? 8.572 16.201 4.251 1.00 82.56 338 GLN A CA 1
ATOM 2677 C C . GLN A 1 338 ? 9.227 17.074 5.327 1.00 82.56 338 GLN A C 1
ATOM 2679 O O . GLN A 1 338 ? 9.037 18.290 5.327 1.00 82.56 338 GLN A O 1
ATOM 2684 N N . ALA A 1 339 ? 9.977 16.485 6.263 1.00 78.69 339 ALA A N 1
ATOM 2685 C CA . ALA A 1 339 ? 10.769 17.254 7.222 1.00 78.69 339 ALA A CA 1
ATOM 2686 C C . ALA A 1 339 ? 11.869 18.055 6.506 1.00 78.69 339 ALA A C 1
ATOM 2688 O O . ALA A 1 339 ? 12.047 19.239 6.785 1.00 78.69 339 ALA A O 1
ATOM 2689 N N . MET A 1 340 ? 12.538 17.442 5.525 1.00 77.50 340 MET A N 1
ATOM 2690 C CA . MET A 1 340 ? 13.555 18.108 4.709 1.00 77.50 340 MET A CA 1
ATOM 2691 C C . MET A 1 340 ? 12.965 19.257 3.890 1.00 77.50 340 MET A C 1
ATOM 2693 O O . MET A 1 340 ? 13.477 20.369 3.974 1.00 77.50 340 MET A O 1
ATOM 2697 N N . LYS A 1 341 ? 11.861 19.032 3.162 1.00 82.50 341 LYS A N 1
ATOM 2698 C CA . LYS A 1 341 ? 11.185 20.087 2.384 1.00 82.50 341 LYS A CA 1
ATOM 2699 C C . LYS A 1 341 ? 10.867 21.311 3.234 1.00 82.50 341 LYS A C 1
ATOM 2701 O O . LYS A 1 341 ? 11.233 22.413 2.848 1.00 82.50 341 LYS A O 1
ATOM 2706 N N . ARG A 1 342 ? 10.298 21.108 4.428 1.00 83.06 342 ARG A N 1
ATOM 2707 C CA . ARG A 1 342 ? 9.977 22.198 5.363 1.00 83.06 342 ARG A CA 1
ATOM 2708 C C . ARG A 1 342 ? 11.201 23.026 5.758 1.00 83.06 342 ARG A C 1
ATOM 2710 O O . ARG A 1 342 ? 11.109 24.246 5.824 1.00 83.06 342 ARG A O 1
ATOM 2717 N N . ILE A 1 343 ? 12.347 22.385 6.002 1.00 76.50 343 ILE A N 1
ATOM 2718 C CA . ILE A 1 343 ? 13.601 23.089 6.325 1.00 76.50 343 ILE A CA 1
ATOM 2719 C C . ILE A 1 343 ? 14.086 23.908 5.124 1.00 76.50 343 ILE A C 1
ATOM 2721 O O . ILE A 1 343 ? 14.505 25.052 5.291 1.00 76.50 343 ILE A O 1
ATOM 2725 N N . ILE A 1 344 ? 14.032 23.326 3.924 1.00 76.69 344 ILE A N 1
ATOM 2726 C CA . ILE A 1 344 ? 14.505 23.966 2.692 1.00 76.69 344 ILE A CA 1
ATOM 2727 C C . ILE A 1 344 ? 13.629 25.175 2.348 1.00 76.69 344 ILE A C 1
ATOM 2729 O O . ILE A 1 344 ? 14.157 26.272 2.171 1.00 76.69 344 ILE A O 1
ATOM 2733 N N . GLU A 1 345 ? 12.309 24.988 2.307 1.00 82.38 345 GLU A N 1
ATOM 2734 C CA . GLU A 1 345 ? 11.320 26.025 1.979 1.00 82.38 345 GLU A CA 1
ATOM 2735 C C . GLU A 1 345 ? 11.390 27.210 2.945 1.00 82.38 345 GLU A C 1
ATOM 2737 O O . GLU A 1 345 ? 11.272 28.358 2.526 1.00 82.38 345 GLU A O 1
ATOM 2742 N N . ALA A 1 346 ? 11.639 26.953 4.231 1.00 78.62 346 ALA A N 1
ATOM 2743 C CA . ALA A 1 346 ? 11.712 28.007 5.233 1.00 78.62 346 ALA A CA 1
ATOM 2744 C C . ALA A 1 346 ? 13.018 28.825 5.194 1.00 78.62 346 ALA A C 1
ATOM 2746 O O . ALA A 1 346 ? 13.055 29.912 5.768 1.00 78.62 346 ALA A O 1
ATOM 2747 N N . GLN A 1 347 ? 14.112 28.310 4.610 1.00 68.00 347 GLN A N 1
ATOM 2748 C CA . GLN A 1 347 ? 15.458 28.847 4.886 1.00 68.00 347 GLN A CA 1
ATOM 2749 C C . GLN A 1 347 ? 16.366 29.051 3.667 1.00 68.00 347 GLN A C 1
ATOM 2751 O O . GLN A 1 347 ? 17.414 29.686 3.807 1.00 68.00 347 GLN A O 1
ATOM 2756 N N . VAL A 1 348 ? 16.025 28.531 2.483 1.00 68.44 348 VAL A N 1
ATOM 2757 C CA . VAL A 1 348 ? 16.920 28.569 1.315 1.00 68.44 348 VAL A CA 1
ATOM 2758 C C . VAL A 1 348 ? 16.369 29.498 0.234 1.00 68.44 348 VAL A C 1
ATOM 2760 O O . VAL A 1 348 ? 15.545 29.108 -0.582 1.00 68.44 348 VAL A O 1
ATOM 2763 N N . THR A 1 349 ? 16.870 30.736 0.196 1.00 68.56 349 THR A N 1
ATOM 2764 C CA . THR A 1 349 ? 16.505 31.756 -0.809 1.00 68.56 349 THR A CA 1
ATOM 2765 C C . THR A 1 349 ? 17.547 31.944 -1.921 1.00 68.56 349 THR A C 1
ATOM 2767 O O . THR A 1 349 ? 17.281 32.656 -2.886 1.00 68.56 349 THR A O 1
ATOM 2770 N N . ARG A 1 350 ? 18.739 31.322 -1.834 1.00 62.12 350 ARG A N 1
ATOM 2771 C CA . ARG A 1 350 ? 19.833 31.469 -2.824 1.00 62.12 350 ARG A CA 1
ATOM 2772 C C . ARG A 1 350 ? 20.378 30.127 -3.325 1.00 62.12 350 ARG A C 1
ATOM 2774 O O . ARG A 1 350 ? 20.643 29.219 -2.543 1.00 62.12 350 ARG A O 1
ATOM 2781 N N . THR A 1 351 ? 20.588 30.039 -4.639 1.00 63.41 351 THR A N 1
ATOM 2782 C CA . THR A 1 351 ? 20.787 28.797 -5.412 1.00 63.41 351 THR A CA 1
ATOM 2783 C C . THR A 1 351 ? 22.241 28.418 -5.710 1.00 63.41 351 THR A C 1
ATOM 2785 O O . THR A 1 351 ? 22.491 27.266 -6.048 1.00 63.41 351 THR A O 1
ATOM 2788 N N . LEU A 1 352 ? 23.215 29.324 -5.547 1.00 63.31 352 LEU A N 1
ATOM 2789 C CA . LEU A 1 352 ? 24.608 29.069 -5.970 1.00 63.31 352 LEU A CA 1
ATOM 2790 C C . LEU A 1 352 ? 25.311 27.936 -5.196 1.00 63.31 352 LEU A C 1
ATOM 2792 O O . LEU A 1 352 ? 26.255 27.345 -5.706 1.00 63.31 352 LEU A O 1
ATOM 2796 N N . SER A 1 353 ? 24.819 27.598 -4.000 1.00 69.00 353 SER A N 1
ATOM 2797 C CA . SER A 1 353 ? 25.342 26.507 -3.161 1.00 69.00 353 SER A CA 1
ATOM 2798 C C . SER A 1 353 ? 24.219 25.622 -2.615 1.00 69.00 353 SER A C 1
ATOM 2800 O O . SER A 1 353 ? 24.336 25.099 -1.504 1.00 69.00 353 SER A O 1
ATOM 2802 N N . PHE A 1 354 ? 23.112 25.505 -3.360 1.00 73.19 354 PHE A N 1
ATOM 2803 C CA . PHE A 1 354 ? 21.885 24.844 -2.906 1.00 73.19 354 PHE A CA 1
ATOM 2804 C C . PHE A 1 354 ? 22.165 23.450 -2.335 1.00 73.19 354 PHE A C 1
ATOM 2806 O O . PHE A 1 354 ? 21.864 23.195 -1.174 1.00 73.19 354 PHE A O 1
ATOM 2813 N N . GLU A 1 355 ? 22.839 22.589 -3.098 1.00 73.62 355 GLU A N 1
ATOM 2814 C CA . GLU A 1 355 ? 23.119 21.199 -2.712 1.00 73.62 355 GLU A CA 1
ATOM 2815 C C . GLU A 1 355 ? 23.912 21.110 -1.398 1.00 73.62 355 GLU A C 1
ATOM 2817 O O . GLU A 1 355 ? 23.523 20.383 -0.485 1.00 73.62 355 GLU A O 1
ATOM 2822 N N . ARG A 1 356 ? 24.981 21.907 -1.252 1.00 76.06 356 ARG A N 1
ATOM 2823 C CA . ARG A 1 356 ? 25.825 21.905 -0.045 1.00 76.06 356 ARG A CA 1
ATOM 2824 C C . ARG A 1 356 ? 25.078 22.426 1.182 1.00 76.06 356 ARG A C 1
ATOM 2826 O O . ARG A 1 356 ? 25.225 21.872 2.270 1.00 76.06 356 ARG A O 1
ATOM 2833 N N . VAL A 1 357 ? 24.291 23.492 1.022 1.00 75.88 357 VAL A N 1
ATOM 2834 C CA . VAL A 1 357 ? 23.499 24.079 2.114 1.00 75.88 357 VAL A CA 1
ATOM 2835 C C . VAL A 1 357 ? 22.399 23.116 2.548 1.00 75.88 357 VAL A C 1
ATOM 2837 O O . VAL A 1 357 ? 22.241 22.880 3.744 1.00 75.88 357 VAL A O 1
ATOM 2840 N N . VAL A 1 358 ? 21.686 22.521 1.591 1.00 76.81 358 VAL A N 1
ATOM 2841 C CA . VAL A 1 358 ? 20.625 21.544 1.850 1.00 76.81 358 VAL A CA 1
ATOM 2842 C C . VAL A 1 358 ? 21.186 20.316 2.563 1.00 76.81 358 VAL A C 1
ATOM 2844 O O . VAL A 1 358 ? 20.688 19.978 3.633 1.00 76.81 358 VAL A O 1
ATOM 2847 N N . LEU A 1 359 ? 22.266 19.709 2.058 1.00 77.75 359 LEU A N 1
ATOM 2848 C CA . LEU A 1 359 ? 22.906 18.551 2.698 1.00 77.75 359 LEU A CA 1
ATOM 2849 C C . LEU A 1 359 ? 23.403 18.869 4.113 1.00 77.75 359 LEU A C 1
ATOM 2851 O O . LEU A 1 359 ? 23.136 18.116 5.049 1.00 77.75 359 LEU A O 1
ATOM 2855 N N . GLY A 1 360 ? 24.082 20.005 4.302 1.00 80.56 360 GLY A N 1
ATOM 2856 C CA . GLY A 1 360 ? 24.554 20.421 5.624 1.00 80.56 360 GLY A CA 1
ATOM 2857 C C . GLY A 1 360 ? 23.408 20.613 6.622 1.00 80.56 360 GLY A C 1
ATOM 2858 O O . GLY A 1 360 ? 23.498 20.178 7.771 1.00 80.56 360 GLY A O 1
ATOM 2859 N N . ARG A 1 361 ? 22.295 21.212 6.180 1.00 77.69 361 ARG A N 1
ATOM 2860 C CA . ARG A 1 361 ? 21.089 21.403 7.000 1.00 77.69 361 ARG A CA 1
ATOM 2861 C C . ARG A 1 361 ? 20.382 20.087 7.299 1.00 77.69 361 ARG A C 1
ATOM 2863 O O . ARG A 1 361 ? 19.947 19.898 8.431 1.00 77.69 361 ARG A O 1
ATOM 2870 N N . MET A 1 362 ? 20.307 19.183 6.325 1.00 75.94 362 MET A N 1
ATOM 2871 C CA . MET A 1 362 ? 19.759 17.839 6.506 1.00 75.94 362 MET A CA 1
ATOM 2872 C C . MET A 1 362 ? 20.523 17.084 7.591 1.00 75.94 362 MET A C 1
ATOM 2874 O O . MET A 1 362 ? 19.915 16.655 8.568 1.00 75.94 362 MET A O 1
ATOM 2878 N N . HIS A 1 363 ? 21.852 17.005 7.486 1.00 80.94 363 HIS A N 1
ATOM 2879 C CA . HIS A 1 363 ? 22.676 16.347 8.499 1.00 80.94 363 HIS A CA 1
ATOM 2880 C C . HIS A 1 363 ? 22.571 17.014 9.871 1.00 80.94 363 HIS A C 1
ATOM 2882 O O . HIS A 1 363 ? 22.555 16.329 10.893 1.00 80.94 363 HIS A O 1
ATOM 2888 N N . PHE A 1 364 ? 22.474 18.346 9.920 1.00 81.12 364 PHE A N 1
ATOM 2889 C CA . PHE A 1 364 ? 22.257 19.050 11.179 1.00 81.12 364 PHE A CA 1
ATOM 2890 C C . PHE A 1 364 ? 20.910 18.679 11.809 1.00 81.12 364 PHE A C 1
ATOM 2892 O O . PHE A 1 364 ? 20.878 18.334 12.987 1.00 81.12 364 PHE A O 1
ATOM 2899 N N . ALA A 1 365 ? 19.817 18.704 11.042 1.00 76.94 365 ALA A N 1
ATOM 2900 C CA . ALA A 1 365 ? 18.487 18.352 11.530 1.00 76.94 365 ALA A CA 1
ATOM 2901 C C . ALA A 1 365 ? 18.409 16.887 11.983 1.00 76.94 365 ALA A C 1
ATOM 2903 O O . ALA A 1 365 ? 17.909 16.622 13.072 1.00 76.94 365 ALA A O 1
ATOM 2904 N N . GLU A 1 366 ? 18.981 15.957 11.215 1.00 77.75 366 GLU A N 1
ATOM 2905 C CA . GLU A 1 366 ? 19.095 14.546 11.606 1.00 77.75 366 GLU A CA 1
ATOM 2906 C C . GLU A 1 366 ? 19.867 14.385 12.914 1.00 77.75 366 GLU A C 1
ATOM 2908 O O . GLU A 1 366 ? 19.431 13.669 13.810 1.00 77.75 366 GLU A O 1
ATOM 2913 N N . ARG A 1 367 ? 21.001 15.080 13.057 1.00 79.94 367 ARG A N 1
ATOM 2914 C CA . ARG A 1 367 ? 21.802 15.032 14.281 1.00 79.94 367 ARG A CA 1
ATOM 2915 C C . ARG A 1 367 ? 21.052 15.627 15.472 1.00 79.94 367 ARG A C 1
ATOM 2917 O O . ARG A 1 367 ? 21.182 15.108 16.576 1.00 79.94 367 ARG A O 1
ATOM 2924 N N . GLN A 1 368 ? 20.290 16.703 15.277 1.00 76.94 368 GLN A N 1
ATOM 2925 C CA . GLN A 1 368 ? 19.447 17.274 16.331 1.00 76.94 368 GLN A CA 1
ATOM 2926 C C . GLN A 1 368 ? 18.331 16.310 16.725 1.00 76.94 368 GLN A C 1
ATOM 2928 O O . GLN A 1 368 ? 18.110 16.108 17.911 1.00 76.94 368 GLN A O 1
ATOM 2933 N N . GLU A 1 369 ? 17.687 15.652 15.762 1.00 72.50 369 GLU A N 1
ATOM 2934 C CA . GLU A 1 369 ? 16.678 14.632 16.042 1.00 72.50 369 GLU A CA 1
ATOM 2935 C C . GLU A 1 369 ? 17.284 13.434 16.789 1.00 72.50 369 GLU A C 1
ATOM 2937 O O . GLU A 1 369 ? 16.712 12.969 17.770 1.00 72.50 369 GLU A O 1
ATOM 2942 N N . GLN A 1 370 ? 18.473 12.972 16.390 1.00 70.94 370 GLN A N 1
ATOM 2943 C CA . GLN A 1 370 ? 19.205 11.912 17.091 1.00 70.94 370 GLN A CA 1
ATOM 2944 C C . GLN A 1 370 ? 19.585 12.303 18.522 1.00 70.94 370 GLN A C 1
ATOM 2946 O O . GLN A 1 370 ? 19.530 11.454 19.402 1.00 70.94 370 GLN A O 1
ATOM 2951 N N . LYS A 1 371 ? 19.951 13.569 18.763 1.00 72.19 371 LYS A N 1
ATOM 2952 C CA . LYS A 1 371 ? 20.257 14.091 20.105 1.00 72.19 371 LYS A CA 1
ATOM 2953 C C . LYS A 1 371 ? 19.011 14.316 20.962 1.00 72.19 371 LYS A C 1
ATOM 2955 O O . LYS A 1 371 ? 19.075 14.147 22.172 1.00 72.19 371 LYS A O 1
ATOM 2960 N N . ALA A 1 372 ? 17.910 14.747 20.348 1.00 66.00 372 ALA A N 1
ATOM 2961 C CA . ALA A 1 372 ? 16.642 15.009 21.024 1.00 66.00 372 ALA A CA 1
ATOM 2962 C C . ALA A 1 372 ? 15.904 13.715 21.380 1.00 66.00 372 ALA A C 1
ATOM 2964 O O . ALA A 1 372 ? 15.126 13.685 22.331 1.00 66.00 372 ALA A O 1
ATOM 2965 N N . ARG A 1 373 ? 16.149 12.635 20.632 1.00 58.34 373 ARG A N 1
ATOM 2966 C CA . ARG A 1 373 ? 15.722 11.299 21.033 1.00 58.34 373 ARG A CA 1
ATOM 2967 C C . ARG A 1 373 ? 16.574 10.881 22.232 1.00 58.34 373 ARG A C 1
ATOM 2969 O O . ARG A 1 373 ? 17.790 10.784 22.084 1.00 58.34 373 ARG A O 1
ATOM 2976 N N . PRO A 1 374 ? 15.979 10.611 23.405 1.00 52.72 374 PRO A N 1
ATOM 2977 C CA . PRO A 1 374 ? 16.756 10.076 24.510 1.00 52.72 374 PRO A CA 1
ATOM 2978 C C . PRO A 1 374 ? 17.416 8.759 24.069 1.00 52.72 374 PRO A C 1
ATOM 2980 O O . PRO A 1 374 ? 16.880 8.058 23.200 1.00 52.72 374 PRO A O 1
ATOM 2983 N N . GLU A 1 375 ? 18.517 8.354 24.717 1.00 52.47 375 GLU A N 1
ATOM 2984 C CA . GLU A 1 375 ? 19.152 7.018 24.578 1.00 52.47 375 GLU A CA 1
ATOM 2985 C C . GLU A 1 375 ? 18.188 5.849 24.880 1.00 52.47 375 GLU A C 1
ATOM 2987 O O . GLU A 1 375 ? 18.568 4.693 24.986 1.00 52.47 375 GLU A O 1
ATOM 2992 N N . SER A 1 376 ? 16.917 6.156 25.088 1.00 49.53 376 SER A N 1
ATOM 2993 C CA . SER A 1 376 ? 15.842 5.310 25.519 1.00 49.53 376 SER A CA 1
ATOM 2994 C C . SER A 1 376 ? 14.595 5.489 24.655 1.00 49.53 376 SER A C 1
ATOM 2996 O O . SER A 1 376 ? 13.505 5.247 25.149 1.00 49.53 376 SER A O 1
ATOM 2998 N N . TRP A 1 377 ? 14.686 5.931 23.395 1.00 44.97 377 TRP A N 1
ATOM 2999 C CA . TRP A 1 377 ? 13.501 6.034 22.518 1.00 44.97 377 TRP A CA 1
ATOM 3000 C C . TRP A 1 377 ? 12.812 4.674 22.275 1.00 44.97 377 TRP A C 1
ATOM 3002 O O . TRP A 1 377 ? 11.660 4.617 21.850 1.00 44.97 377 TRP A O 1
ATOM 3012 N N . TRP A 1 378 ? 13.510 3.575 22.584 1.00 54.84 378 TRP A N 1
ATOM 3013 C CA . TRP A 1 378 ? 12.967 2.219 22.686 1.00 54.84 378 TRP A CA 1
ATOM 3014 C C . TRP A 1 378 ? 12.433 1.845 24.085 1.00 54.84 378 TRP A C 1
ATOM 3016 O O . TRP A 1 378 ? 11.892 0.754 24.257 1.00 54.84 378 TRP A O 1
ATOM 3026 N N . ARG A 1 379 ? 12.615 2.693 25.103 1.00 63.09 379 ARG A N 1
ATOM 3027 C CA . ARG A 1 379 ? 12.115 2.475 26.466 1.00 63.09 379 ARG A CA 1
ATOM 3028 C C . ARG A 1 379 ? 10.733 3.089 26.616 1.00 63.09 379 ARG A C 1
ATOM 3030 O O . ARG A 1 379 ? 10.388 4.087 25.991 1.00 63.09 379 ARG A O 1
ATOM 3037 N N . TYR A 1 380 ? 9.960 2.464 27.483 1.00 73.00 380 TYR A N 1
ATOM 3038 C CA . TYR A 1 380 ? 8.638 2.924 27.859 1.00 73.00 380 TYR A CA 1
ATOM 3039 C C . TYR A 1 380 ? 8.763 4.072 28.857 1.00 73.00 380 TYR A C 1
ATOM 3041 O O . TYR A 1 380 ? 9.538 3.963 29.809 1.00 73.00 380 TYR A O 1
ATOM 3049 N N . SER A 1 381 ? 7.995 5.140 28.666 1.00 78.12 381 SER A N 1
ATOM 3050 C CA . SER A 1 381 ? 7.900 6.240 29.629 1.00 78.12 381 SER A CA 1
ATOM 3051 C C . SER A 1 381 ? 6.446 6.575 29.936 1.00 78.12 381 SER A C 1
ATOM 3053 O O . SER A 1 381 ? 5.554 6.361 29.113 1.00 78.12 381 SER A O 1
ATOM 3055 N N . ILE A 1 382 ? 6.210 7.083 31.145 1.00 80.56 382 ILE A N 1
ATOM 3056 C CA . ILE A 1 382 ? 4.948 7.723 31.507 1.00 80.56 382 ILE A CA 1
ATOM 3057 C C . ILE A 1 382 ? 5.175 9.225 31.449 1.00 80.56 382 ILE A C 1
ATOM 3059 O O . ILE A 1 382 ? 6.036 9.750 32.152 1.00 80.56 382 ILE A O 1
ATOM 3063 N N . GLU A 1 383 ? 4.370 9.912 30.654 1.00 83.31 383 GLU A N 1
ATOM 3064 C CA . GLU A 1 383 ? 4.281 11.368 30.675 1.00 83.31 383 GLU A CA 1
ATOM 3065 C C . GLU A 1 383 ? 2.869 11.752 31.104 1.00 83.31 383 GLU A C 1
ATOM 3067 O O . GLU A 1 383 ? 1.895 11.101 30.732 1.00 83.31 383 GLU A O 1
ATOM 3072 N N . ARG A 1 384 ? 2.719 12.801 31.914 1.00 77.25 384 ARG A N 1
ATOM 3073 C CA . ARG A 1 384 ? 1.385 13.336 32.203 1.00 77.25 384 ARG A CA 1
ATOM 3074 C C . ARG A 1 384 ? 0.987 14.273 31.075 1.00 77.25 384 ARG A C 1
ATOM 3076 O O . ARG A 1 384 ? 1.714 15.216 30.774 1.00 77.25 384 ARG A O 1
ATOM 3083 N N . SER A 1 385 ? -0.165 14.012 30.461 1.00 68.88 385 SER A N 1
ATOM 3084 C CA . SER A 1 385 ? -0.700 14.869 29.406 1.00 68.88 385 SER A CA 1
ATOM 3085 C C . SER A 1 385 ? -0.872 16.294 29.925 1.00 68.88 385 SER A C 1
ATOM 3087 O O . SER A 1 385 ? -1.517 16.504 30.954 1.00 68.88 385 SER A O 1
ATOM 3089 N N . SER A 1 386 ? -0.347 17.277 29.193 1.00 63.44 386 SER A N 1
ATOM 3090 C CA . SER A 1 386 ? -0.475 18.695 29.546 1.00 63.44 386 SER A CA 1
ATOM 3091 C C . SER A 1 386 ? -1.924 19.187 29.542 1.00 63.44 386 SER A C 1
ATOM 3093 O O . SER A 1 386 ? -2.232 20.159 30.222 1.00 63.44 386 SER A O 1
ATOM 3095 N N . GLN A 1 387 ? -2.815 18.522 28.798 1.00 60.88 387 GLN A N 1
ATOM 3096 C CA . GLN A 1 387 ? -4.207 18.949 28.649 1.00 60.88 387 GLN A CA 1
ATOM 3097 C C . GLN A 1 387 ? -5.089 18.506 29.824 1.00 60.88 387 GLN A C 1
ATOM 3099 O O . GLN A 1 387 ? -5.932 19.276 30.271 1.00 60.88 387 GLN A O 1
ATOM 3104 N N . ASN A 1 388 ? -4.892 17.284 30.341 1.00 67.62 388 ASN A N 1
ATOM 3105 C CA . ASN A 1 388 ? -5.844 16.663 31.276 1.00 67.62 388 ASN A CA 1
ATOM 3106 C C . ASN A 1 388 ? -5.177 16.078 32.536 1.00 67.62 388 ASN A C 1
ATOM 3108 O O . ASN A 1 388 ? -5.860 15.489 33.370 1.00 67.62 388 ASN A O 1
ATOM 3112 N N . GLY A 1 389 ? -3.845 16.128 32.647 1.00 76.56 389 GLY A N 1
ATOM 3113 C CA . GLY A 1 389 ? -3.083 15.535 33.754 1.00 76.56 389 GLY A CA 1
ATOM 3114 C C . GLY A 1 389 ? -3.065 14.000 33.796 1.00 76.56 389 GLY A C 1
ATOM 3115 O O . GLY A 1 389 ? -2.303 13.425 34.575 1.00 76.56 389 GLY A O 1
ATOM 3116 N N . ALA A 1 390 ? -3.862 13.327 32.959 1.00 82.06 390 ALA A N 1
ATOM 3117 C CA . ALA A 1 390 ? -3.905 11.874 32.868 1.00 82.06 390 ALA A CA 1
ATOM 3118 C C . ALA A 1 390 ? -2.560 11.310 32.368 1.00 82.06 390 ALA A C 1
ATOM 3120 O O . ALA A 1 390 ? -1.946 11.905 31.472 1.00 82.06 390 ALA A O 1
ATOM 3121 N N . PRO A 1 391 ? -2.099 10.170 32.916 1.00 85.06 391 PRO A N 1
ATOM 3122 C CA . PRO A 1 391 ? -0.889 9.526 32.433 1.00 85.06 391 PRO A CA 1
ATOM 3123 C C . PRO A 1 391 ? -1.086 9.028 30.993 1.00 85.06 391 PRO A C 1
ATOM 3125 O O . PRO A 1 391 ? -2.099 8.410 30.655 1.00 85.06 391 PRO A O 1
ATOM 3128 N N . GLU A 1 392 ? -0.101 9.297 30.145 1.00 87.25 392 GLU A N 1
ATOM 3129 C CA . GLU A 1 392 ? 0.078 8.704 28.827 1.00 87.25 392 GLU A CA 1
ATOM 3130 C C . GLU A 1 392 ? 1.289 7.774 28.885 1.00 87.25 392 GLU A C 1
ATOM 3132 O O . GLU A 1 392 ? 2.351 8.133 29.392 1.00 87.25 392 GLU A O 1
ATOM 3137 N N . LEU A 1 393 ? 1.131 6.564 28.360 1.00 84.81 393 LEU A N 1
ATOM 3138 C CA . LEU A 1 393 ? 2.221 5.616 28.212 1.00 84.81 393 LEU A CA 1
ATOM 3139 C C . LEU A 1 393 ? 2.803 5.756 26.807 1.00 84.81 393 LEU A C 1
ATOM 3141 O O . LEU A 1 393 ? 2.129 5.477 25.814 1.00 84.81 393 LEU A O 1
ATOM 3145 N N . HIS A 1 394 ? 4.063 6.157 26.722 1.00 82.06 394 HIS A N 1
ATOM 3146 C CA . HIS A 1 394 ? 4.793 6.283 25.472 1.00 82.06 394 HIS A CA 1
ATOM 3147 C C . HIS A 1 394 ? 5.550 4.984 25.208 1.00 82.06 394 HIS A C 1
ATOM 3149 O O . HIS A 1 394 ? 6.424 4.583 25.975 1.00 82.06 394 HIS A O 1
ATOM 3155 N N . CYS A 1 395 ? 5.192 4.313 24.116 1.00 75.62 395 CYS A N 1
ATOM 3156 C CA . CYS A 1 395 ? 5.873 3.131 23.604 1.00 75.62 395 CYS A CA 1
ATOM 3157 C C . CYS A 1 395 ? 6.611 3.491 22.301 1.00 75.62 395 CYS A C 1
ATOM 3159 O O . CYS A 1 395 ? 6.195 4.425 21.610 1.00 75.62 395 CYS A O 1
ATOM 3161 N N . PRO A 1 396 ? 7.617 2.702 21.871 1.00 66.25 396 PRO A N 1
ATOM 3162 C CA . PRO A 1 396 ? 8.430 3.013 20.683 1.00 66.25 396 PRO A CA 1
ATOM 3163 C C . PRO A 1 396 ? 7.637 3.169 19.371 1.00 66.25 396 PRO A C 1
ATOM 3165 O O . PRO A 1 396 ? 8.138 3.737 18.404 1.00 66.25 396 PRO A O 1
ATOM 3168 N N . TYR A 1 397 ? 6.390 2.683 19.338 1.00 67.31 397 TYR A N 1
ATOM 3169 C CA . TYR A 1 397 ? 5.534 2.674 18.149 1.00 67.31 397 TYR A CA 1
ATOM 3170 C C . TYR A 1 397 ? 4.125 3.245 18.364 1.00 67.31 397 TYR A C 1
ATOM 3172 O O . TYR A 1 397 ? 3.369 3.356 17.401 1.00 67.31 397 TYR A O 1
ATOM 3180 N N . GLN A 1 398 ? 3.740 3.589 19.598 1.00 75.56 398 GLN A N 1
ATOM 3181 C CA . GLN A 1 398 ? 2.410 4.129 19.900 1.00 75.56 398 GLN A CA 1
ATOM 3182 C C . GLN A 1 398 ? 2.377 4.831 21.257 1.00 75.56 398 GLN A C 1
ATOM 3184 O O . GLN A 1 398 ? 3.131 4.481 22.159 1.00 75.56 398 GLN A O 1
ATOM 3189 N N . THR A 1 399 ? 1.434 5.752 21.425 1.00 80.69 399 THR A N 1
ATOM 3190 C CA . THR A 1 399 ? 1.055 6.278 22.739 1.00 80.69 399 THR A CA 1
ATOM 3191 C C . THR A 1 399 ? -0.250 5.616 23.175 1.00 80.69 399 THR A C 1
ATOM 3193 O O . THR A 1 399 ? -1.199 5.535 22.390 1.00 80.69 399 THR A O 1
ATOM 3196 N N . VAL A 1 400 ? -0.293 5.130 24.413 1.00 84.31 400 VAL A N 1
ATOM 3197 C CA . VAL A 1 400 ? -1.483 4.546 25.037 1.00 84.31 400 VAL A CA 1
ATOM 3198 C C . VAL A 1 400 ? -2.013 5.506 26.090 1.00 84.31 400 VAL A C 1
ATOM 3200 O O . VAL A 1 400 ? -1.278 5.943 26.972 1.00 84.31 400 VAL A O 1
ATOM 3203 N N . ARG A 1 401 ? -3.305 5.811 26.010 1.00 87.19 401 ARG A N 1
ATOM 3204 C CA . ARG A 1 401 ? -4.014 6.697 26.933 1.00 87.19 401 ARG A CA 1
ATOM 3205 C C . ARG A 1 401 ? -5.029 5.924 27.759 1.00 87.19 401 ARG A C 1
ATOM 3207 O O . ARG A 1 401 ? -5.577 4.919 27.308 1.00 87.19 401 ARG A O 1
ATOM 3214 N N . VAL A 1 402 ? -5.333 6.427 28.951 1.00 87.50 402 VAL A N 1
ATOM 3215 C CA . VAL A 1 402 ? -6.499 5.964 29.713 1.00 87.50 402 VAL A CA 1
ATOM 3216 C C . VAL A 1 402 ? -7.770 6.152 28.872 1.00 87.50 402 VAL A C 1
ATOM 3218 O O . VAL A 1 402 ? -7.930 7.154 28.179 1.00 87.50 402 VAL A O 1
ATOM 3221 N N . GLY A 1 403 ? -8.657 5.157 28.890 1.00 87.62 403 GLY A N 1
ATOM 3222 C CA . GLY A 1 403 ? -9.872 5.103 28.075 1.00 87.62 403 GLY A CA 1
ATOM 3223 C C . GLY A 1 403 ? -9.661 4.600 26.644 1.00 87.62 403 GLY A C 1
ATOM 3224 O O . GLY A 1 403 ? -10.630 4.462 25.897 1.00 87.62 403 GLY A O 1
ATOM 3225 N N . GLN A 1 404 ? -8.422 4.301 26.251 1.00 88.44 404 GLN A N 1
ATOM 3226 C CA . GLN A 1 404 ? -8.109 3.810 24.917 1.00 88.44 404 GLN A CA 1
ATOM 3227 C C . GLN A 1 404 ? -8.200 2.280 24.848 1.00 88.44 404 GLN A C 1
ATOM 3229 O O . GLN A 1 404 ? -7.679 1.583 25.728 1.00 88.44 404 GLN A O 1
ATOM 3234 N N . PRO A 1 405 ? -8.827 1.724 23.802 1.00 89.19 405 PRO A N 1
ATOM 3235 C CA . PRO A 1 405 ? -8.836 0.293 23.586 1.00 89.19 405 PRO A CA 1
ATOM 3236 C C . PRO A 1 405 ? -7.515 -0.178 22.986 1.00 89.19 405 PRO A C 1
ATOM 3238 O O . PRO A 1 405 ? -6.968 0.419 22.055 1.00 89.19 405 PRO A O 1
ATOM 3241 N N . LEU A 1 406 ? -7.028 -1.293 23.513 1.00 87.31 406 LEU A N 1
ATOM 3242 C CA . LEU A 1 406 ? -5.872 -2.009 23.010 1.00 87.31 406 LEU A CA 1
ATOM 3243 C C . LEU A 1 406 ? -6.293 -3.353 22.430 1.00 87.31 406 LEU A C 1
ATOM 3245 O O . LEU A 1 406 ? -6.945 -4.179 23.083 1.00 87.31 406 LEU A O 1
ATOM 3249 N N . VAL A 1 407 ? -5.864 -3.563 21.191 1.00 80.94 407 VAL A N 1
ATOM 3250 C CA . VAL A 1 407 ? -6.239 -4.672 20.326 1.00 80.94 407 VAL A CA 1
ATOM 3251 C C . VAL A 1 407 ? -5.018 -5.514 20.000 1.00 80.94 407 VAL A C 1
ATOM 3253 O O . VAL A 1 407 ? -4.053 -5.022 19.432 1.00 80.94 407 VAL A O 1
ATOM 3256 N N . ARG A 1 408 ? -5.044 -6.797 20.355 1.00 75.50 408 ARG A N 1
ATOM 3257 C CA . ARG A 1 408 ? -3.975 -7.750 20.048 1.00 75.50 408 ARG A CA 1
ATOM 3258 C C . ARG A 1 408 ? -4.271 -8.505 18.753 1.00 75.50 408 ARG A C 1
ATOM 3260 O O . ARG A 1 408 ? -5.263 -9.222 18.673 1.00 75.50 408 ARG A O 1
ATOM 3267 N N . CYS A 1 409 ? -3.432 -8.352 17.738 1.00 63.12 409 CYS A N 1
ATOM 3268 C CA . CYS A 1 409 ? -3.757 -8.811 16.378 1.00 63.12 409 CYS A CA 1
ATOM 3269 C C . CYS A 1 409 ? -3.916 -10.342 16.243 1.00 63.12 409 CYS A C 1
ATOM 3271 O O . CYS A 1 409 ? -4.571 -10.808 15.322 1.00 63.12 409 CYS A O 1
ATOM 3273 N N . ASP A 1 410 ? -3.351 -11.107 17.172 1.00 62.47 410 ASP A N 1
ATOM 3274 C CA . ASP A 1 410 ? -3.219 -12.570 17.165 1.00 62.47 410 ASP A CA 1
ATOM 3275 C C . ASP A 1 410 ? -4.033 -13.275 18.270 1.00 62.47 410 ASP A C 1
ATOM 3277 O O . ASP A 1 410 ? -3.993 -14.496 18.396 1.00 62.47 410 ASP A O 1
ATOM 3281 N N . GLN A 1 411 ? -4.744 -12.528 19.120 1.00 65.00 411 GLN A N 1
ATOM 3282 C CA . GLN A 1 411 ? -5.539 -13.104 20.206 1.00 65.00 411 GLN A CA 1
ATOM 3283 C C . GLN A 1 411 ? -6.922 -12.480 20.297 1.00 65.00 411 GLN A C 1
ATOM 3285 O O . GLN A 1 411 ? -7.083 -11.321 19.938 1.00 65.00 411 GLN A O 1
ATOM 3290 N N . PRO A 1 412 ? -7.903 -13.181 20.885 1.00 58.47 412 PRO A N 1
ATOM 3291 C CA . PRO A 1 412 ? -9.216 -12.615 21.195 1.00 58.47 412 PRO A CA 1
ATOM 3292 C C . PRO A 1 412 ? -9.190 -11.648 22.394 1.00 58.47 412 PRO A C 1
ATOM 3294 O O . PRO A 1 412 ? -10.200 -11.028 22.715 1.00 58.47 412 PRO A O 1
ATOM 3297 N N . LEU A 1 413 ? -8.055 -11.522 23.097 1.00 60.38 413 LEU A N 1
ATOM 3298 C CA . LEU A 1 413 ? -7.951 -10.703 24.302 1.00 60.38 413 LEU A CA 1
ATOM 3299 C C . LEU A 1 413 ? -7.823 -9.216 23.959 1.00 60.38 413 LEU A C 1
ATOM 3301 O O . LEU A 1 413 ? -6.890 -8.806 23.267 1.00 60.38 413 LEU A O 1
ATOM 3305 N N . ARG A 1 414 ? -8.730 -8.404 24.501 1.00 82.00 414 ARG A N 1
ATOM 3306 C CA . ARG A 1 414 ? -8.723 -6.943 24.392 1.00 82.00 414 ARG A CA 1
ATOM 3307 C C . ARG A 1 414 ? -8.757 -6.298 25.757 1.00 82.00 414 ARG A C 1
ATOM 3309 O O . ARG A 1 414 ? -9.224 -6.903 26.723 1.00 82.00 414 ARG A O 1
ATOM 3316 N N . MET A 1 415 ? -8.255 -5.074 25.818 1.00 88.62 415 MET A N 1
ATOM 3317 C CA . MET A 1 415 ? -8.199 -4.323 27.058 1.00 88.62 415 MET A CA 1
ATOM 3318 C C . MET A 1 415 ? -8.582 -2.870 26.817 1.00 88.62 415 MET A C 1
ATOM 3320 O O . MET A 1 415 ? -8.012 -2.222 25.947 1.00 88.62 415 MET A O 1
ATOM 3324 N N . LEU A 1 416 ? -9.516 -2.356 27.609 1.00 90.31 416 LEU A N 1
ATOM 3325 C CA . LEU A 1 416 ? -9.778 -0.928 27.718 1.00 90.31 416 LEU A CA 1
ATOM 3326 C C . LEU A 1 416 ? -8.876 -0.367 28.818 1.00 90.31 416 LEU A C 1
ATOM 3328 O O . LEU A 1 416 ? -9.072 -0.707 29.987 1.00 90.31 416 LEU A O 1
ATOM 3332 N N . ALA A 1 417 ? -7.889 0.453 28.459 1.00 90.50 417 ALA A N 1
ATOM 3333 C CA . ALA A 1 417 ? -6.966 1.047 29.424 1.00 90.50 417 ALA A CA 1
ATOM 3334 C C . ALA A 1 417 ? -7.737 1.860 30.478 1.00 90.50 417 ALA A C 1
ATOM 3336 O O . ALA A 1 417 ? -8.596 2.670 30.133 1.00 90.50 417 ALA A O 1
ATOM 3337 N N . GLN A 1 418 ? -7.453 1.627 31.757 1.00 92.75 418 GLN A N 1
ATOM 3338 C CA . GLN A 1 418 ? -8.072 2.327 32.889 1.00 92.75 418 GLN A CA 1
ATOM 3339 C C . GLN A 1 418 ? -7.054 3.152 33.667 1.00 92.75 418 GLN A C 1
ATOM 3341 O O . GLN A 1 418 ? -7.381 4.244 34.111 1.00 92.75 418 GLN A O 1
ATOM 3346 N N . ASP A 1 419 ? -5.838 2.635 33.832 1.00 91.19 419 ASP A N 1
ATOM 3347 C CA . ASP A 1 419 ? -4.803 3.294 34.620 1.00 91.19 419 ASP A CA 1
ATOM 3348 C C . ASP A 1 419 ? -3.409 2.822 34.189 1.00 91.19 419 ASP A C 1
ATOM 3350 O O . ASP A 1 419 ? -3.252 1.720 33.654 1.00 91.19 419 ASP A O 1
ATOM 3354 N N . ILE A 1 420 ? -2.401 3.660 34.414 1.00 90.06 420 ILE A N 1
ATOM 3355 C CA . ILE A 1 420 ? -0.997 3.375 34.125 1.00 90.06 420 ILE A CA 1
ATOM 3356 C C . ILE A 1 420 ? -0.199 3.654 35.395 1.00 90.06 420 ILE A C 1
ATOM 3358 O O . ILE A 1 420 ? -0.164 4.782 35.881 1.00 90.06 420 ILE A O 1
ATOM 3362 N N . GLN A 1 421 ? 0.470 2.624 35.904 1.00 89.50 421 GLN A N 1
ATOM 3363 C CA . GLN A 1 421 ? 1.186 2.679 37.173 1.00 89.50 421 GLN A CA 1
ATOM 3364 C C . GLN A 1 421 ? 2.678 2.453 36.963 1.00 89.50 421 GLN A C 1
ATOM 3366 O O . GLN A 1 421 ? 3.085 1.498 36.296 1.00 89.50 421 GLN A O 1
ATOM 3371 N N . ASP A 1 422 ? 3.485 3.314 37.575 1.00 87.88 422 ASP A N 1
ATOM 3372 C CA . ASP A 1 422 ? 4.905 3.057 37.772 1.00 87.88 422 ASP A CA 1
ATOM 3373 C C . ASP A 1 422 ? 5.083 2.246 39.058 1.00 87.88 422 ASP A C 1
ATOM 3375 O O . ASP A 1 422 ? 4.574 2.619 40.117 1.00 87.88 422 ASP A O 1
ATOM 3379 N N . THR A 1 423 ? 5.758 1.105 38.967 1.00 86.38 423 THR A N 1
ATOM 3380 C CA . THR A 1 423 ? 6.008 0.234 40.118 1.00 86.38 423 THR A CA 1
ATOM 3381 C C . THR A 1 423 ? 7.492 -0.054 40.234 1.00 86.38 423 THR A C 1
ATOM 3383 O O . THR A 1 423 ? 8.223 -0.023 39.247 1.00 86.38 423 THR A O 1
ATOM 3386 N N . SER A 1 424 ? 7.938 -0.485 41.416 1.00 84.88 424 SER A N 1
ATOM 3387 C CA . SER A 1 424 ? 9.320 -0.947 41.620 1.00 84.88 424 SER A CA 1
ATOM 3388 C C . SER A 1 424 ? 9.740 -2.100 40.693 1.00 84.88 424 SER A C 1
ATOM 3390 O O . SER A 1 424 ? 10.926 -2.392 40.572 1.00 84.88 424 SER A O 1
ATOM 3392 N N . ARG A 1 425 ? 8.783 -2.767 40.028 1.00 82.38 425 ARG A N 1
ATOM 3393 C CA . ARG A 1 425 ? 8.999 -3.876 39.084 1.00 82.38 425 ARG A CA 1
ATOM 3394 C C . ARG A 1 425 ? 8.765 -3.485 37.616 1.00 82.38 425 ARG A C 1
ATOM 3396 O O . ARG A 1 425 ? 8.646 -4.386 36.776 1.00 82.38 425 ARG A O 1
ATOM 3403 N N . GLY A 1 426 ? 8.668 -2.187 37.328 1.00 84.50 426 GLY A N 1
ATOM 3404 C CA . GLY A 1 426 ? 8.433 -1.609 36.005 1.00 84.50 426 GLY A CA 1
ATOM 3405 C C . GLY A 1 426 ? 7.008 -1.086 35.803 1.00 84.50 426 GLY A C 1
ATOM 3406 O O . GLY A 1 426 ? 6.181 -1.090 36.716 1.00 84.50 426 GLY A O 1
ATOM 3407 N N . LEU A 1 427 ? 6.712 -0.659 34.574 1.00 84.62 427 LEU A N 1
ATOM 3408 C CA . LEU A 1 427 ? 5.422 -0.064 34.229 1.00 84.62 427 LEU A CA 1
ATOM 3409 C C . LEU A 1 427 ? 4.321 -1.126 34.089 1.00 84.62 427 LEU A C 1
ATOM 3411 O O . LEU A 1 427 ? 4.477 -2.132 33.379 1.00 84.62 427 LEU A O 1
ATOM 3415 N N . LEU A 1 428 ? 3.179 -0.873 34.726 1.00 88.00 428 LEU A N 1
ATOM 3416 C CA . LEU A 1 428 ? 1.963 -1.676 34.632 1.00 88.00 428 LEU A CA 1
ATOM 3417 C C . LEU A 1 428 ? 0.855 -0.885 33.943 1.00 88.00 428 LEU A C 1
ATOM 3419 O O . LEU A 1 428 ? 0.529 0.230 34.337 1.00 88.00 428 LEU A O 1
ATOM 3423 N N . LEU A 1 429 ? 0.228 -1.507 32.949 1.00 88.19 429 LEU A N 1
ATOM 3424 C CA . LEU A 1 429 ? -1.028 -1.038 32.384 1.00 88.19 429 LEU A CA 1
ATOM 3425 C C . LEU A 1 429 ? -2.174 -1.836 33.004 1.00 88.19 429 LEU A C 1
ATOM 3427 O O . LEU A 1 429 ? -2.212 -3.069 32.901 1.00 88.19 429 LEU A O 1
ATOM 3431 N N . LEU A 1 430 ? -3.100 -1.125 33.637 1.00 91.19 430 LEU A N 1
ATOM 3432 C CA . LEU A 1 430 ? -4.337 -1.672 34.170 1.00 91.19 430 LEU A CA 1
ATOM 3433 C C . LEU A 1 430 ? -5.476 -1.381 33.200 1.00 91.19 430 LEU A C 1
ATOM 3435 O O . LEU A 1 430 ? -5.576 -0.290 32.634 1.00 91.19 430 LEU A O 1
ATOM 3439 N N . GLY A 1 431 ? -6.369 -2.344 33.021 1.00 92.19 431 GLY A N 1
ATOM 3440 C CA . GLY A 1 431 ? -7.523 -2.154 32.160 1.00 92.19 431 GLY A CA 1
ATOM 3441 C C . GLY A 1 431 ? -8.645 -3.141 32.414 1.00 92.19 431 GLY A C 1
ATOM 3442 O O . GLY A 1 431 ? -8.506 -4.090 33.182 1.00 92.19 431 GLY A O 1
ATOM 3443 N N . LEU A 1 432 ? -9.773 -2.912 31.753 1.00 92.69 432 LEU A N 1
ATOM 3444 C CA . LEU A 1 432 ? -10.900 -3.839 31.744 1.00 92.69 432 LEU A CA 1
ATOM 3445 C C . LEU A 1 432 ? -10.751 -4.791 30.570 1.00 92.69 432 LEU A C 1
ATOM 3447 O O . LEU A 1 432 ? -10.449 -4.359 29.455 1.00 92.69 432 LEU A O 1
ATOM 3451 N N . ARG A 1 433 ? -10.976 -6.083 30.801 1.00 91.69 433 ARG A N 1
ATOM 3452 C CA . ARG A 1 433 ? -11.027 -7.060 29.717 1.00 91.69 433 ARG A CA 1
ATOM 3453 C C . ARG A 1 433 ? -12.237 -6.773 28.838 1.00 91.69 433 ARG A C 1
ATOM 3455 O O . ARG A 1 433 ? -13.345 -6.589 29.345 1.00 91.69 433 ARG A O 1
ATOM 3462 N N . CYS A 1 434 ? -12.039 -6.815 27.527 1.00 91.81 434 CYS A N 1
ATOM 3463 C CA . CYS A 1 434 ? -13.140 -6.857 26.575 1.00 91.81 434 CYS A CA 1
ATOM 3464 C C . CYS A 1 434 ? -13.158 -8.218 25.868 1.00 91.81 434 CYS A C 1
ATOM 3466 O O . CYS A 1 434 ? -12.100 -8.763 25.533 1.00 91.81 434 CYS A O 1
ATOM 3468 N N . SER A 1 435 ? -14.351 -8.774 25.673 1.00 91.06 435 SER A N 1
ATOM 3469 C CA . SER A 1 435 ? -14.587 -9.974 24.865 1.00 91.06 435 SER A CA 1
ATOM 3470 C C . SER A 1 435 ? -15.252 -9.587 23.551 1.00 91.06 435 SER A C 1
ATOM 3472 O O . SER A 1 435 ? -16.041 -8.644 23.515 1.00 91.06 435 SER A O 1
ATOM 3474 N N . LEU A 1 436 ? -14.915 -10.279 22.460 1.00 91.38 436 LEU A N 1
ATOM 3475 C CA . LEU A 1 436 ? -15.559 -10.033 21.170 1.00 91.38 436 LEU A CA 1
ATOM 3476 C C . LEU A 1 436 ? -17.048 -10.349 21.307 1.00 91.38 436 LEU A C 1
ATOM 3478 O O . LEU A 1 436 ? -17.403 -11.446 21.737 1.00 91.38 436 LEU A O 1
ATOM 3482 N N . ARG A 1 437 ? -17.894 -9.372 20.987 1.00 92.69 437 ARG A N 1
ATOM 3483 C CA . ARG A 1 437 ? -19.335 -9.572 20.862 1.00 92.69 437 ARG A CA 1
ATOM 3484 C C . ARG A 1 437 ? -19.666 -9.938 19.423 1.00 92.69 437 ARG A C 1
ATOM 3486 O O . ARG A 1 437 ? -20.333 -10.940 19.203 1.00 92.69 437 ARG A O 1
ATOM 3493 N N . GLU A 1 438 ? -19.163 -9.148 18.480 1.00 94.06 438 GLU A N 1
ATOM 3494 C CA . GLU A 1 438 ? -19.465 -9.293 17.060 1.00 94.06 438 GLU A CA 1
ATOM 3495 C C . GLU A 1 438 ? -18.321 -8.747 16.197 1.00 94.06 438 GLU A C 1
ATOM 3497 O O . GLU A 1 438 ? -17.747 -7.691 16.480 1.00 94.06 438 GLU A O 1
ATOM 3502 N N . GLU A 1 439 ? -17.996 -9.464 15.123 1.00 93.50 439 GLU A N 1
ATOM 3503 C CA . GLU A 1 439 ? -17.238 -8.913 14.001 1.00 93.50 439 GLU A CA 1
ATOM 3504 C C . GLU A 1 439 ? -18.233 -8.313 13.005 1.00 93.50 439 GLU A C 1
ATOM 3506 O O . GLU A 1 439 ? -18.746 -9.014 12.140 1.00 93.50 439 GLU A O 1
ATOM 3511 N N . ILE A 1 440 ? -18.512 -7.012 13.148 1.00 95.12 440 ILE A N 1
ATOM 3512 C CA . ILE A 1 440 ? -19.420 -6.274 12.251 1.00 95.12 440 ILE A CA 1
ATOM 3513 C C . ILE A 1 440 ? -18.883 -6.353 10.816 1.00 95.12 440 ILE A C 1
ATOM 3515 O O . ILE A 1 440 ? -19.613 -6.557 9.848 1.00 95.12 440 ILE A O 1
ATOM 3519 N N . ASN A 1 441 ? -17.571 -6.177 10.681 1.00 95.44 441 ASN A N 1
ATOM 3520 C CA . ASN A 1 441 ? -16.824 -6.430 9.461 1.00 95.44 441 ASN A CA 1
ATOM 3521 C C . ASN A 1 441 ? -15.350 -6.613 9.828 1.00 95.44 441 ASN A C 1
ATOM 3523 O O . ASN A 1 441 ? -14.926 -6.143 10.886 1.00 95.44 441 ASN A O 1
ATOM 3527 N N . LYS A 1 442 ? -14.532 -7.217 8.960 1.00 92.62 442 LYS A N 1
ATOM 3528 C CA . LYS A 1 442 ? -13.084 -7.287 9.195 1.00 92.62 442 LYS A CA 1
ATOM 3529 C C . LYS A 1 442 ? -12.584 -5.874 9.492 1.00 92.62 442 LYS A C 1
ATOM 3531 O O . LYS A 1 442 ? -12.777 -4.981 8.674 1.00 92.62 442 LYS A O 1
ATOM 3536 N N . GLY A 1 443 ? -12.028 -5.655 10.690 1.00 91.19 443 GLY A N 1
ATOM 3537 C CA . GLY A 1 443 ? -11.598 -4.330 11.159 1.00 91.19 443 GLY A CA 1
ATOM 3538 C C . GLY A 1 443 ? -12.507 -3.482 11.998 1.00 91.19 443 GLY A C 1
ATOM 3539 O O . GLY A 1 443 ? -12.064 -2.461 12.528 1.00 91.19 443 GLY A O 1
ATOM 3540 N N . ILE A 1 444 ? -13.771 -3.856 12.046 1.00 94.62 444 ILE A N 1
ATOM 3541 C CA . ILE A 1 444 ? -14.817 -3.154 12.756 1.00 94.62 444 ILE A CA 1
ATOM 3542 C C . ILE A 1 444 ? -15.421 -4.181 13.693 1.00 94.62 444 ILE A C 1
ATOM 3544 O O . ILE A 1 444 ? -16.103 -5.115 13.281 1.00 94.62 444 ILE A O 1
ATOM 3548 N N . TYR A 1 445 ? -15.125 -4.013 14.968 1.00 93.44 445 TYR A N 1
ATOM 3549 C CA . TYR A 1 445 ? -15.458 -5.005 15.976 1.00 93.44 445 TYR A CA 1
ATOM 3550 C C . TYR A 1 445 ? -16.272 -4.349 17.075 1.00 93.44 445 TYR A C 1
ATOM 3552 O O . TYR A 1 445 ? -15.913 -3.262 17.540 1.00 93.44 445 TYR A O 1
ATOM 3560 N N . GLU A 1 446 ? -17.323 -5.033 17.514 1.00 94.19 446 GLU A N 1
ATOM 3561 C CA . GLU A 1 446 ? -18.008 -4.724 18.758 1.00 94.19 446 GLU A CA 1
ATOM 3562 C C . GLU A 1 446 ? -17.505 -5.659 19.859 1.00 94.19 446 GLU A C 1
ATOM 3564 O O . GLU A 1 446 ? -17.471 -6.884 19.722 1.00 94.19 446 GLU A O 1
ATOM 3569 N N . TRP A 1 447 ? -17.132 -5.072 20.986 1.00 93.56 447 TRP A N 1
ATOM 3570 C CA . TRP A 1 447 ? -16.632 -5.764 22.159 1.00 93.56 447 TRP A CA 1
ATOM 3571 C C . TRP A 1 447 ? -17.561 -5.525 23.336 1.00 93.56 447 TRP A C 1
ATOM 3573 O O . TRP A 1 447 ? -17.980 -4.397 23.583 1.00 93.56 447 TRP A O 1
ATOM 3583 N N . ARG A 1 448 ? -17.800 -6.564 24.130 1.00 94.44 448 ARG A N 1
ATOM 3584 C CA . ARG A 1 448 ? -18.414 -6.438 25.447 1.00 94.44 448 ARG A CA 1
ATOM 3585 C C . ARG A 1 448 ? -17.332 -6.112 26.469 1.00 94.44 448 ARG A C 1
ATOM 3587 O O . ARG A 1 448 ? -16.362 -6.858 26.610 1.00 94.44 448 ARG A O 1
ATOM 3594 N N . ILE A 1 449 ? -17.489 -5.006 27.183 1.00 93.00 449 ILE A N 1
ATOM 3595 C CA . ILE A 1 449 ? -16.651 -4.662 28.331 1.00 93.00 449 ILE A CA 1
ATOM 3596 C C . ILE A 1 449 ? -17.091 -5.556 29.491 1.00 93.00 449 ILE A C 1
ATOM 3598 O O . ILE A 1 449 ? -18.275 -5.634 29.810 1.00 93.00 449 ILE A O 1
ATOM 3602 N N . THR A 1 450 ? -16.137 -6.255 30.096 1.00 89.94 450 THR A N 1
ATOM 3603 C CA . THR A 1 450 ? -16.377 -7.081 31.283 1.00 89.94 450 THR A CA 1
ATOM 3604 C C . THR A 1 450 ? -15.829 -6.376 32.518 1.00 89.94 450 THR A C 1
ATOM 3606 O O . THR A 1 450 ? -14.845 -5.641 32.423 1.00 89.94 450 THR A O 1
ATOM 3609 N N . ASP A 1 451 ? -16.395 -6.663 33.689 1.00 86.25 451 ASP A N 1
ATOM 3610 C CA . ASP A 1 451 ? -15.881 -6.146 34.967 1.00 86.25 451 ASP A CA 1
ATOM 3611 C C . ASP A 1 451 ? -14.562 -6.816 35.395 1.00 86.25 451 ASP A C 1
ATOM 3613 O O . ASP A 1 451 ? -13.959 -6.465 36.413 1.00 86.25 451 ASP A O 1
ATOM 3617 N N . GLN A 1 452 ? -14.067 -7.777 34.604 1.00 87.50 452 GLN A N 1
ATOM 3618 C CA . GLN A 1 452 ? -12.800 -8.438 34.859 1.00 87.50 452 GLN A CA 1
ATOM 3619 C C . GLN A 1 452 ? -11.637 -7.465 34.629 1.00 87.50 452 GLN A C 1
ATOM 3621 O O . GLN A 1 452 ? -11.300 -7.105 33.496 1.00 87.50 452 GLN A O 1
ATOM 3626 N N . ARG A 1 453 ? -10.972 -7.087 35.723 1.00 89.44 453 ARG A N 1
ATOM 3627 C CA . ARG A 1 453 ? -9.744 -6.289 35.691 1.00 89.44 453 ARG A CA 1
ATOM 3628 C C . ARG A 1 453 ? -8.569 -7.122 35.182 1.00 89.44 453 ARG A C 1
ATOM 3630 O O . ARG A 1 453 ? -8.385 -8.277 35.562 1.00 89.44 453 ARG A O 1
ATOM 3637 N N . LEU A 1 454 ? -7.753 -6.506 34.338 1.00 84.50 454 LEU A N 1
ATOM 3638 C CA . LEU A 1 454 ? -6.495 -7.036 33.835 1.00 84.50 454 LEU A CA 1
ATOM 3639 C C . LEU A 1 454 ? -5.357 -6.110 34.247 1.00 84.50 454 LEU A C 1
ATOM 3641 O O . LEU A 1 454 ? -5.486 -4.889 34.197 1.00 84.50 454 LEU A O 1
ATOM 3645 N N . SER A 1 455 ? -4.218 -6.707 34.578 1.00 84.75 455 SER A N 1
ATOM 3646 C CA . SER A 1 455 ? -2.944 -6.011 34.698 1.00 84.75 455 SER A CA 1
ATOM 3647 C C . SER A 1 455 ? -1.937 -6.638 33.739 1.00 84.75 455 SER A C 1
ATOM 3649 O O . SER A 1 455 ? -1.836 -7.865 33.608 1.00 84.75 455 SER A O 1
ATOM 3651 N N . LYS A 1 456 ? -1.206 -5.800 33.003 1.00 80.81 456 LYS A N 1
ATOM 3652 C CA . LYS A 1 456 ? -0.161 -6.239 32.075 1.00 80.81 456 LYS A CA 1
ATOM 3653 C C . LYS A 1 456 ? 1.086 -5.388 32.268 1.00 80.81 456 LYS A C 1
ATOM 3655 O O . LYS A 1 456 ? 1.014 -4.166 32.278 1.00 80.81 456 LYS A O 1
ATOM 3660 N N . LYS A 1 457 ? 2.242 -6.047 32.376 1.00 78.06 457 LYS A N 1
ATOM 3661 C CA . LYS A 1 457 ? 3.538 -5.369 32.265 1.00 78.06 457 LYS A CA 1
ATOM 3662 C C . LYS A 1 457 ? 3.676 -4.782 30.868 1.00 78.06 457 LYS A C 1
ATOM 3664 O O . LYS A 1 457 ? 3.457 -5.507 29.899 1.00 78.06 457 LYS A O 1
ATOM 3669 N N . VAL A 1 458 ? 4.067 -3.516 30.775 1.00 71.00 458 VAL A N 1
ATOM 3670 C CA . VAL A 1 458 ? 4.158 -2.785 29.502 1.00 71.00 458 VAL A CA 1
ATOM 3671 C C . VAL A 1 458 ? 5.117 -3.443 28.505 1.00 71.00 458 VAL A C 1
ATOM 3673 O O . VAL A 1 458 ? 4.834 -3.477 27.310 1.00 71.00 458 VAL A O 1
ATOM 3676 N N . GLU A 1 459 ? 6.193 -4.067 28.979 1.00 66.44 459 GLU A N 1
ATOM 3677 C CA . GLU A 1 459 ? 7.122 -4.833 28.135 1.00 66.44 459 GLU A CA 1
ATOM 3678 C C . GLU A 1 459 ? 6.421 -5.952 27.344 1.00 66.44 459 GLU A C 1
ATOM 3680 O O . GLU A 1 459 ? 6.818 -6.270 26.229 1.00 66.44 459 GLU A O 1
ATOM 3685 N N . LYS A 1 460 ? 5.327 -6.513 27.883 1.00 66.44 460 LYS A N 1
ATOM 3686 C CA . LYS A 1 460 ? 4.490 -7.527 27.215 1.00 66.44 460 LYS A CA 1
ATOM 3687 C C . LYS A 1 460 ? 3.395 -6.923 26.320 1.00 66.44 460 LYS A C 1
ATOM 3689 O O . LYS A 1 460 ? 2.582 -7.662 25.765 1.00 66.44 460 LYS A O 1
ATOM 3694 N N . ILE A 1 461 ? 3.320 -5.594 26.238 1.00 62.28 461 ILE A N 1
ATOM 3695 C CA . ILE A 1 461 ? 2.317 -4.829 25.478 1.00 62.28 461 ILE A CA 1
ATOM 3696 C C . ILE A 1 461 ? 2.928 -4.254 24.198 1.00 62.28 461 ILE A C 1
ATOM 3698 O O . ILE A 1 461 ? 2.230 -4.102 23.201 1.00 62.28 461 ILE A O 1
ATOM 3702 N N . ALA A 1 462 ? 4.235 -3.999 24.197 1.00 56.25 462 ALA A N 1
ATOM 3703 C CA . ALA A 1 462 ? 4.958 -3.360 23.101 1.00 56.25 462 ALA A CA 1
ATOM 3704 C C . ALA A 1 462 ? 4.817 -4.045 21.740 1.00 56.25 462 ALA A C 1
ATOM 3706 O O . ALA A 1 462 ? 4.813 -3.363 20.720 1.00 56.25 462 ALA A O 1
ATOM 3707 N N . GLN A 1 463 ? 4.652 -5.368 21.743 1.00 58.78 463 GLN A N 1
ATOM 3708 C CA . GLN A 1 463 ? 4.161 -6.183 20.636 1.00 58.78 463 GLN A CA 1
ATOM 3709 C C . GLN A 1 463 ? 3.409 -7.369 21.268 1.00 58.78 463 GLN A C 1
ATOM 3711 O O . GLN A 1 463 ? 3.940 -7.950 22.217 1.00 58.78 463 GLN A O 1
ATOM 3716 N N . PRO A 1 464 ? 2.168 -7.710 20.858 1.00 61.53 464 PRO A N 1
ATOM 3717 C CA . PRO A 1 464 ? 1.473 -7.386 19.603 1.00 61.53 464 PRO A CA 1
ATOM 3718 C C . PRO A 1 464 ? 0.223 -6.487 19.778 1.00 61.53 464 PRO A C 1
ATOM 3720 O O . PRO A 1 464 ? -0.738 -6.592 19.009 1.00 61.53 464 PRO A O 1
ATOM 3723 N N . TRP A 1 465 ? 0.175 -5.639 20.812 1.00 68.38 465 TRP A N 1
ATOM 3724 C CA . TRP A 1 465 ? -1.000 -4.804 21.091 1.00 68.38 465 TRP A CA 1
ATOM 3725 C C . TRP A 1 465 ? -0.966 -3.493 20.309 1.00 68.38 465 TRP A C 1
ATOM 3727 O O . TRP A 1 465 ? 0.048 -2.800 20.287 1.00 68.38 465 TRP A O 1
ATOM 3737 N N . ARG A 1 466 ? -2.104 -3.116 19.729 1.00 75.56 466 ARG A N 1
ATOM 3738 C CA . ARG A 1 466 ? -2.280 -1.917 18.919 1.00 75.56 466 ARG A CA 1
ATOM 3739 C C . ARG A 1 466 ? -3.495 -1.116 19.372 1.00 75.56 466 ARG A C 1
ATOM 3741 O O . ARG A 1 466 ? -4.564 -1.659 19.634 1.00 75.56 466 ARG A O 1
ATOM 3748 N N . ALA A 1 467 ? -3.330 0.193 19.397 1.00 75.62 467 ALA A N 1
ATOM 3749 C CA . ALA A 1 467 ? -4.416 1.151 19.448 1.00 75.62 467 ALA A CA 1
ATOM 3750 C C . ALA A 1 467 ? -5.315 1.103 18.199 1.00 75.62 467 ALA A C 1
ATOM 3752 O O . ALA A 1 467 ? -4.825 1.254 17.073 1.00 75.62 467 ALA A O 1
ATOM 3753 N N . SER A 1 468 ? -6.629 0.982 18.386 1.00 80.56 468 SER A N 1
ATOM 3754 C CA . SER A 1 468 ? -7.584 1.244 17.299 1.00 80.56 468 SER A CA 1
ATOM 3755 C C . SER A 1 468 ? -7.474 2.697 16.842 1.00 80.56 468 SER A C 1
ATOM 3757 O O . SER A 1 468 ? -7.286 3.588 17.674 1.00 80.56 468 SER A O 1
ATOM 3759 N N . LYS A 1 469 ? -7.590 2.961 15.534 1.00 87.75 469 LYS A N 1
ATOM 3760 C CA . LYS A 1 469 ? -7.553 4.343 15.028 1.00 87.75 469 LYS A CA 1
ATOM 3761 C C . LYS A 1 469 ? -8.727 5.159 15.536 1.00 87.75 469 LYS A C 1
ATOM 3763 O O . LYS A 1 469 ? -8.521 6.299 15.952 1.00 87.75 469 LYS A O 1
ATOM 3768 N N . PHE A 1 470 ? -9.914 4.553 15.533 1.00 91.94 470 PHE A N 1
ATOM 3769 C CA . PHE A 1 470 ? -11.107 5.133 16.131 1.00 91.94 470 PHE A CA 1
ATOM 3770 C C . PHE A 1 470 ? -11.812 4.139 17.034 1.00 91.94 470 PHE A C 1
ATOM 3772 O O . PHE A 1 470 ? -11.705 2.921 16.859 1.00 91.94 470 PHE A O 1
ATOM 3779 N N . TRP A 1 471 ? -12.541 4.664 18.009 1.00 93.25 471 TRP A N 1
ATOM 3780 C CA . TRP A 1 471 ? -13.383 3.851 18.869 1.00 93.25 471 TRP A CA 1
ATOM 3781 C C . TRP A 1 471 ? -14.540 4.651 19.446 1.00 93.25 471 TRP A C 1
ATOM 3783 O O . TRP A 1 471 ? -14.491 5.874 19.528 1.00 93.25 471 TRP A O 1
ATOM 3793 N N . ARG A 1 472 ? -15.583 3.951 19.876 1.00 92.50 472 ARG A N 1
ATOM 3794 C CA . ARG A 1 472 ? -16.728 4.534 20.574 1.00 92.50 472 ARG A CA 1
ATOM 3795 C C . ARG A 1 472 ? -17.155 3.601 21.689 1.00 92.50 472 ARG A C 1
ATOM 3797 O O . ARG A 1 472 ? -17.248 2.394 21.481 1.00 92.50 472 ARG A O 1
ATOM 3804 N N . ARG A 1 473 ? -17.430 4.149 22.869 1.00 91.81 473 ARG A N 1
ATOM 3805 C CA . ARG A 1 473 ? -18.030 3.394 23.971 1.00 91.81 473 ARG A CA 1
ATOM 3806 C C . ARG A 1 473 ? -19.537 3.626 23.970 1.00 91.81 473 ARG A C 1
ATOM 3808 O O . ARG A 1 473 ? -19.974 4.770 23.949 1.00 91.81 473 ARG A O 1
ATOM 3815 N N . ILE A 1 474 ? -20.309 2.546 24.016 1.00 91.19 474 ILE A N 1
ATOM 3816 C CA . ILE A 1 474 ? -21.772 2.565 24.075 1.00 91.19 474 ILE A CA 1
ATOM 3817 C C . ILE A 1 474 ? -22.177 1.709 25.277 1.00 91.19 474 ILE A C 1
ATOM 3819 O O . ILE A 1 474 ? -22.213 0.486 25.186 1.00 91.19 474 ILE A O 1
ATOM 3823 N N . ALA A 1 475 ? -22.422 2.341 26.429 1.00 91.00 475 ALA A N 1
ATOM 3824 C CA . ALA A 1 475 ? -22.666 1.649 27.701 1.00 91.00 475 ALA A CA 1
ATOM 3825 C C . ALA A 1 475 ? -21.565 0.607 28.032 1.00 91.00 475 ALA A C 1
ATOM 3827 O O . ALA A 1 475 ? -20.403 0.974 28.259 1.00 91.00 475 ALA A O 1
ATOM 3828 N N . ASN A 1 476 ? -21.934 -0.679 28.041 1.00 92.69 476 ASN A N 1
ATOM 3829 C CA . ASN A 1 476 ? -21.051 -1.825 28.293 1.00 92.69 476 ASN A CA 1
ATOM 3830 C C . ASN A 1 476 ? -20.478 -2.440 27.007 1.00 92.69 476 ASN A C 1
ATOM 3832 O O . ASN A 1 476 ? -19.853 -3.498 27.057 1.00 92.69 476 ASN A O 1
ATOM 3836 N N . SER A 1 477 ? -20.667 -1.777 25.869 1.00 93.69 477 SER A N 1
ATOM 3837 C CA . SER A 1 477 ? -20.051 -2.117 24.594 1.00 93.69 477 SER A CA 1
ATOM 3838 C C . SER A 1 477 ? -18.975 -1.107 24.205 1.00 93.69 477 SER A C 1
ATOM 3840 O O . SER A 1 477 ? -19.003 0.072 24.567 1.00 93.69 477 SER A O 1
ATOM 3842 N N . LEU A 1 478 ? -18.019 -1.579 23.422 1.00 93.44 478 LEU A N 1
ATOM 3843 C CA . LEU A 1 478 ? -16.951 -0.804 22.818 1.00 93.44 478 LEU A CA 1
ATOM 3844 C C . LEU A 1 478 ? -16.894 -1.177 21.339 1.00 93.44 478 LEU A C 1
ATOM 3846 O O . LEU A 1 478 ? -16.721 -2.344 21.016 1.00 93.44 478 LEU A O 1
ATOM 3850 N N . VAL A 1 479 ? -16.989 -0.200 20.447 1.00 93.75 479 VAL A N 1
ATOM 3851 C CA . VAL A 1 479 ? -16.773 -0.390 19.010 1.00 93.75 479 VAL A CA 1
ATOM 3852 C C . VAL A 1 479 ? -15.378 0.105 18.665 1.00 93.75 479 VAL A C 1
ATOM 3854 O O . VAL A 1 479 ? -15.010 1.216 19.047 1.00 93.75 479 VAL A O 1
ATOM 3857 N N . THR A 1 480 ? -14.597 -0.698 17.948 1.00 93.56 480 THR A N 1
ATOM 3858 C CA . THR A 1 480 ? -13.261 -0.323 17.458 1.00 93.56 480 THR A CA 1
ATOM 3859 C C . THR A 1 480 ? -13.213 -0.346 15.942 1.00 93.56 480 THR A C 1
ATOM 3861 O O . THR A 1 480 ? -13.705 -1.302 15.347 1.00 93.56 480 THR A O 1
ATOM 3864 N N . ILE A 1 481 ? -12.569 0.653 15.340 1.00 93.62 481 ILE A N 1
ATOM 3865 C CA . ILE A 1 481 ? -12.455 0.820 13.890 1.00 93.62 481 ILE A CA 1
ATOM 3866 C C . ILE A 1 481 ? -10.969 0.947 13.524 1.00 93.62 481 ILE A C 1
ATOM 3868 O O . ILE A 1 481 ? -10.291 1.889 13.952 1.00 93.62 481 ILE A O 1
ATOM 3872 N N . TRP A 1 482 ? -10.507 -0.039 12.749 1.00 83.81 482 TRP A N 1
ATOM 3873 C CA . TRP A 1 482 ? -9.142 -0.311 12.274 1.00 83.81 482 TRP A CA 1
ATOM 3874 C C . TRP A 1 482 ? -7.989 0.026 13.228 1.00 83.81 482 TRP A C 1
ATOM 3876 O O . TRP A 1 482 ? -7.388 1.124 13.137 1.00 83.81 482 TRP A O 1
#

Organism: Symbiodinium pilosum (NCBI:txid2952)

Radius of gyration: 25.1 Å; chains: 1; bounding box: 65×52×78 Å

Secondary structure (DSSP, 8-state):
---SHHHHHHHHHHHTHHHHHT-EEEE-GGG-EEEE------EEE-HHHHHHHHTB-GGGSS-S-SSBSSB--TT-GGG-TT-TT-S-B-TT-S-GGGPPBPPHHHHHHHHHHHGGGTTTS-HHHHHHHHHHHTB---TTSTTT-TTTTTTS-GGGEEE-HIIIIITTSHHHHHHHHHHHHHHHTT--HHHHHHHS-TT-EES-TT--HHHHHHTTSGGGB-SSSB---HHHHHHHHHHHHHHHHHH-TTHHHHSHHHHHHHHHHHHHHHHHHHHTT---HHHHHHHHHHHHHHHHHHHHHH-TTT--HHHHHGGGHHHHHHHHTS---SHHHHHHHHHHHHHHHHH----TTHHHHHHHHHHHHHHHHHHHS-TTTTS-EEEE-TTT--EEEEETTEEEETT-EEEETTSS-EEEEEEEEEETTEEEEEEEEEEEEEEEETTEEEEEEEEEEEEEEGGGTTTTEEE-SEEEEETTEEEEE-

Foldseek 3Di:
DPDDLLQVVVVVLVVCVCCQPVFDWDQDPPRDIDTDHDALQADFDAPVSLCSQQQFLAQQAQANDQQFPQEGDPVVVVQVEPPVVGLHHYLLDLDLVSTDTDDLVNLLVLLVVLPVCVVVDDPVVSVNSCRHNRGGNDCSHCSVDPVRCVRPGSVSYDHFLLNCQFAQHDVFQLVLVLQVLLVVLVQHLLNLLVQQDQQKDFQDPPAHSVNLSVLSDCVQHDPGGRNDGRVSSVLNLLSVLCCLLPPCPCSCVVQVLSSQLSNLVSLLSVLLVLCQQPNDPVSLVVNQVSLSSNSNSCCVRVNSVSDDSSNSSVNCQSVSCVSVVHNDHCVVVVVLVVVLVVVCVVDPPDDPCSPVVSVVVSVVVVVVVVVVCPPPLQPWDWDQDPPPRFTWIRHNVGIDGQQFKKDFPPDQWIWRFHHWDQDPVGIKTKTFTWGFPDCSDNQKTKTFTDPDIDIDHVVVCNPPIDTARIWHDDPRIIIGGD